Protein AF-0000000074046750 (afdb_homodimer)

InterPro domains:
  IPR001060 FCH domain [PF00611] (23-98)
  IPR001060 FCH domain [SM00055] (15-103)
  IPR027267 AH/BAR domain superfamily [G3DSA:1.20.1270.60] (1-290)
  IPR027267 AH/BAR domain superfamily [SSF103657] (14-297)
  IPR031160 F-BAR domain [PS51741] (10-280)

pLDDT: mean 92.87, std 13.75, range [26.31, 98.81]

Sequence (606 aa):
MSHHSDDQLLQAGSDSFWELNNYKRTTKRIEDGYKLCTELQTLIQERAEIEKAYAKNLKTWSKKWGELIEKGPEYGTTEAAWKGMLTEAERLSDLHLKIKASLCSDVTLQIKEWQKDNYHKSMMQIKERKEMEDQFKRAQKPWAKLLASAEKAKADYHAACKMEKSAANQERNASSDSSMSNDQLKKMQERVQKLKDDVAKSRERYEQTLNEIKEYNPVYIESMTNVFRKCQEMEETRLCFFKNVLFSIHKCLNISEDPSLPQIYKEFHHTINNADHQKDLKWWSNNHGVNMGMSWPTFVITVMSHHSDDQLLQAGSDSFWELNNYKRTTKRIEDGYKLCTELQTLIQERAEIEKAYAKNLKTWSKKWGELIEKGPEYGTTEAAWKGMLTEAERLSDLHLKIKASLCSDVTLQIKEWQKDNYHKSMMQIKERKEMEDQFKRAQKPWAKLLASAEKAKADYHAACKMEKSAANQERNASSDSSMSNDQLKKMQERVQKLKDDVAKSRERYEQTLNEIKEYNPVYIESMTNVFRKCQEMEETRLCFFKNVLFSIHKCLNISEDPSLPQIYKEFHHTINNADHQKDLKWWSNNHGVNMGMSWPTFVITV

Solvent-accessible surface area (backbone atoms only — not comparable to full-atom values): 31528 Å² total; per-residue (Å²): 139,84,78,75,72,78,56,76,70,69,72,73,74,69,90,20,27,82,40,90,73,38,52,49,62,52,37,46,49,50,54,47,51,56,51,48,53,53,50,50,42,51,53,49,51,53,52,26,48,52,32,37,51,46,18,50,51,30,40,53,51,26,54,55,50,51,52,52,49,68,76,38,88,64,55,62,37,52,36,52,22,60,49,23,58,34,49,38,31,40,54,50,16,52,54,31,41,49,32,23,47,41,44,54,60,55,51,37,47,50,50,52,53,49,46,58,73,74,47,52,71,53,104,86,47,43,48,63,31,51,53,50,47,51,50,45,50,63,37,42,46,65,56,50,52,38,48,52,50,25,53,52,28,44,51,50,22,42,50,29,45,50,53,25,52,49,39,46,51,50,41,56,54,45,73,72,37,84,86,59,51,73,69,57,53,51,53,38,52,51,48,31,51,51,30,47,52,44,25,51,53,27,43,50,50,22,52,50,32,43,50,53,40,60,70,43,42,64,59,40,52,51,44,45,44,55,50,50,50,53,53,50,52,54,47,45,52,50,46,52,49,50,50,52,50,51,52,51,50,48,62,46,66,43,54,70,75,40,72,62,51,52,48,44,49,52,50,33,50,50,36,42,67,61,34,38,58,65,60,36,51,50,51,43,27,48,70,49,24,84,64,33,67,74,85,72,87,68,92,73,76,78,118,141,82,78,73,75,76,58,74,70,67,72,72,74,68,90,20,27,82,43,90,73,38,52,49,63,54,37,46,48,51,53,48,51,56,52,48,52,53,49,51,43,51,52,48,50,54,52,25,48,51,33,39,50,45,16,48,52,32,39,53,51,26,54,55,48,51,52,52,50,69,76,38,89,64,56,61,37,53,38,51,23,59,48,22,58,32,50,39,30,40,54,50,17,52,52,31,42,48,31,23,48,42,43,54,61,54,52,39,46,50,49,52,52,50,46,57,75,72,46,52,70,52,104,85,47,44,48,64,30,51,52,51,47,51,50,46,49,63,37,42,45,65,56,50,52,36,47,50,49,24,52,52,27,44,52,50,21,46,50,28,45,50,52,25,52,52,39,47,51,49,40,56,54,45,72,72,37,84,85,57,50,72,68,58,52,51,52,39,53,51,48,30,51,51,30,49,51,44,26,52,52,27,44,53,49,21,53,48,32,44,51,54,40,60,70,42,42,64,59,39,52,50,43,44,44,55,50,50,49,53,53,50,52,54,48,45,52,52,46,52,49,50,50,51,48,52,52,51,50,49,62,45,66,43,52,70,76,41,72,63,50,50,48,43,48,50,51,33,48,50,37,41,65,61,36,40,57,66,61,37,50,50,50,44,28,50,70,49,23,84,64,33,65,75,87,70,86,68,93,74,76,76,118

Secondary structure (DSSP, 8-state):
----------------TTSTTTTHHHHHHHHHHHHHHHHHHHHHHHHHHHHHHHHHHHHHHHHHHHHHHHTSS--HHHHHHHHHHHHHHHHHHHHHHHHHHHIIIIIIHHHHHHHHHH--B-SS-BHHHHHHHHHHHHHHHHHHHHHHHHHHHHHHHHHHHHHHHHHHHHHHHHHT-TTS-HHHHHHHHHHHHHHHHHHHHHHHHHHHHHHHHHHHHHHHHHHHHHHHHHHHHHHHHHHHHHHHHHHHHHHHH-GGG-THHHHHHHHHHHHHHT--HHHHHHHHHHHHSTTS-----------/----------------TTSTTTTHHHHHHHHHHHHHHHHHHHHHHHHHHHHHHHHHHHHHHHHHHHHHHHHSS--HHHHHHHHHHHHHHHHHHHHHHHHHHHIIIIIIHHHHHHHHHH--B-SS-BHHHHHHHHHHHHHHHHHHHHHHHHHHHHHHHHHHHHHHHHHHHHHHHHHT-TTS-HHHHHHHHHHHHHHHHHHHHHHHHHHHHHHHHHHHHHHHHHHHHHHHHHHHHHHHHHHHHHHHHHHHHHHHH-GGG-THHHHHHHHHHHHHHT--HHHHHHHHHHHHSTTS-----------

Radius of gyration: 51.91 Å; Cα contacts (8 Å, |Δi|>4): 600; chains: 2; bounding box: 57×182×97 Å

Nearest PDB structures (foldseek):
  3i2w-assembly1_B  TM=9.639E-01  e=5.362E-26  Drosophila melanogaster
  3i2w-assembly1_A  TM=9.647E-01  e=8.317E-25  Drosophila melanogaster
  4bne-assembly1_B  TM=9.340E-01  e=3.496E-22  Gallus gallus
  3q0k-assembly1_B  TM=9.745E-01  e=1.951E-21  Homo sapiens
  3q0k-assembly1_A  TM=9.550E-01  e=8.239E-21  Homo sapiens

Organism: Anopheles stephensi (NCBI:txid30069)

Structure (mmCIF, N/CA/C/O backbone):
data_AF-0000000074046750-model_v1
#
loop_
_entity.id
_entity.type
_entity.pdbx_description
1 polymer 'F-BAR domain-containing protein'
#
loop_
_atom_site.group_PDB
_atom_site.id
_atom_site.type_symbol
_atom_site.label_atom_id
_atom_site.label_alt_id
_atom_site.label_comp_id
_atom_site.label_asym_id
_atom_site.label_entity_id
_atom_site.label_seq_id
_atom_site.pdbx_PDB_ins_code
_atom_site.Cartn_x
_atom_site.Cartn_y
_atom_site.Cartn_z
_atom_site.occupancy
_atom_site.B_iso_or_equiv
_atom_site.auth_seq_id
_atom_site.auth_comp_id
_atom_site.auth_asym_id
_atom_site.auth_atom_id
_atom_site.pdbx_PDB_model_num
ATOM 1 N N . MET A 1 1 ? -32.219 -56.688 -43.406 1 26.45 1 MET A N 1
ATOM 2 C CA . MET A 1 1 ? -31.766 -57.125 -42.094 1 26.45 1 MET A CA 1
ATOM 3 C C . MET A 1 1 ? -30.266 -57.406 -42.094 1 26.45 1 MET A C 1
ATOM 5 O O . MET A 1 1 ? -29.781 -58.25 -41.344 1 26.45 1 MET A O 1
ATOM 9 N N . SER A 1 2 ? -29.359 -56.812 -43.125 1 30.27 2 SER A N 1
ATOM 10 C CA . SER A 1 2 ? -28.016 -56.562 -43.656 1 30.27 2 SER A CA 1
ATOM 11 C C . SER A 1 2 ? -27.109 -56 -42.562 1 30.27 2 SER A C 1
ATOM 13 O O . SER A 1 2 ? -27.312 -54.906 -42.094 1 30.27 2 SER A O 1
ATOM 15 N N . HIS A 1 3 ? -26.672 -56.906 -41.531 1 26.62 3 HIS A N 1
ATOM 16 C CA . HIS A 1 3 ? -25.844 -56.75 -40.344 1 26.62 3 HIS A CA 1
ATOM 17 C C . HIS A 1 3 ? -24.516 -56.094 -40.688 1 26.62 3 HIS A C 1
ATOM 19 O O . HIS A 1 3 ? -23.625 -56.688 -41.25 1 26.62 3 HIS A O 1
ATOM 25 N N . HIS A 1 4 ? -24.469 -54.844 -41.188 1 29.16 4 HIS A N 1
ATOM 26 C CA . HIS A 1 4 ? -23.328 -53.938 -41.219 1 29.16 4 HIS A CA 1
ATOM 27 C C . HIS A 1 4 ? -22.578 -53.938 -39.906 1 29.16 4 HIS A C 1
ATOM 29 O O . HIS A 1 4 ? -23 -53.281 -38.938 1 29.16 4 HIS A O 1
ATOM 35 N N . SER A 1 5 ? -22.141 -55.188 -39.406 1 30.55 5 SER A N 1
ATOM 36 C CA . SER A 1 5 ? -21.422 -55.281 -38.125 1 30.55 5 SER A CA 1
ATOM 37 C C . SER A 1 5 ? -20.281 -54.281 -38.031 1 30.55 5 SER A C 1
ATOM 39 O O . SER A 1 5 ? -19.406 -54.25 -38.906 1 30.55 5 SER A O 1
ATOM 41 N N . ASP A 1 6 ? -20.594 -53.031 -37.75 1 30.56 6 ASP A N 1
ATOM 42 C CA . ASP A 1 6 ? -19.766 -51.938 -37.281 1 30.56 6 ASP A CA 1
ATOM 43 C C . ASP A 1 6 ? -18.641 -52.438 -36.375 1 30.56 6 ASP A C 1
ATOM 45 O O . ASP A 1 6 ? -18.828 -52.625 -35.188 1 30.56 6 ASP A O 1
ATOM 49 N N . ASP A 1 7 ? -17.891 -53.531 -36.719 1 30.91 7 ASP A N 1
ATOM 50 C CA . ASP A 1 7 ? -16.656 -54.062 -36.156 1 30.91 7 ASP A CA 1
ATOM 51 C C . ASP A 1 7 ? -15.633 -52.938 -35.906 1 30.91 7 ASP A C 1
ATOM 53 O O . ASP A 1 7 ? -14.445 -53.219 -35.75 1 30.91 7 ASP A O 1
ATOM 57 N N . GLN A 1 8 ? -15.836 -51.719 -36.312 1 35.28 8 GLN A N 1
ATOM 58 C CA . GLN A 1 8 ? -14.781 -50.781 -36 1 35.28 8 GLN A CA 1
ATOM 59 C C . GLN A 1 8 ? -14.562 -50.719 -34.469 1 35.28 8 GLN A C 1
ATOM 61 O O . GLN A 1 8 ? -15.227 -49.938 -33.781 1 35.28 8 GLN A O 1
ATOM 66 N N . LEU A 1 9 ? -14.703 -51.75 -33.719 1 34.22 9 LEU A N 1
ATOM 67 C CA . LEU A 1 9 ? -14.172 -51.688 -32.375 1 34.22 9 LEU A CA 1
ATOM 68 C C . LEU A 1 9 ? -12.805 -51.031 -32.344 1 34.22 9 LEU A C 1
ATOM 70 O O . LEU A 1 9 ? -11.781 -51.688 -32.562 1 34.22 9 LEU A O 1
ATOM 74 N N . LEU A 1 10 ? -12.586 -49.969 -33.062 1 36.5 10 LEU A N 1
ATOM 75 C CA . LEU A 1 10 ? -11.414 -49.156 -32.844 1 36.5 10 LEU A CA 1
ATOM 76 C C . LEU A 1 10 ? -11.094 -49.094 -31.344 1 36.5 10 LEU A C 1
ATOM 78 O O . LEU A 1 10 ? -11.922 -48.656 -30.531 1 36.5 10 LEU A O 1
ATOM 82 N N . GLN A 1 11 ? -10.461 -50.031 -30.734 1 41.78 11 GLN A N 1
ATOM 83 C CA . GLN A 1 11 ? -9.82 -50.031 -29.422 1 41.78 11 GLN A CA 1
ATOM 84 C C . GLN A 1 11 ? -9.352 -48.625 -29.078 1 41.78 11 GLN A C 1
ATOM 86 O O . GLN A 1 11 ? -8.609 -48 -29.844 1 41.78 11 GLN A O 1
ATOM 91 N N . ALA A 1 12 ? -10.086 -47.719 -28.703 1 43.34 12 ALA A N 1
ATOM 92 C CA . ALA A 1 12 ? -9.742 -46.438 -28.094 1 43.34 12 ALA A CA 1
ATOM 93 C C . ALA A 1 12 ? -8.367 -46.469 -27.453 1 43.34 12 ALA A C 1
ATOM 95 O O . ALA A 1 12 ? -8.133 -47.25 -26.531 1 43.34 12 ALA A O 1
ATOM 96 N N . GLY A 1 13 ? -7.258 -46.594 -28.141 1 48.34 13 GLY A N 1
ATOM 97 C CA . GLY A 1 13 ? -5.93 -46.5 -27.562 1 48.34 13 GLY A CA 1
ATOM 98 C C . GLY A 1 13 ? -5.906 -45.688 -26.266 1 48.34 13 GLY A C 1
ATOM 99 O O . GLY A 1 13 ? -6.582 -44.688 -26.156 1 48.34 13 GLY A O 1
ATOM 100 N N . SER A 1 14 ? -5.754 -46.312 -25.109 1 64 14 SER A N 1
ATOM 101 C CA . SER A 1 14 ? -5.609 -45.688 -23.797 1 64 14 SER A CA 1
ATOM 102 C C . SER A 1 14 ? -4.617 -44.531 -23.828 1 64 14 SER A C 1
ATOM 104 O O . SER A 1 14 ? -3.76 -44.469 -24.719 1 64 14 SER A O 1
ATOM 106 N N . ASP A 1 15 ? -4.805 -43.344 -23.609 1 88.31 15 ASP A N 1
ATOM 107 C CA . ASP A 1 15 ? -3.891 -42.219 -23.422 1 88.31 15 ASP A CA 1
ATOM 108 C C . ASP A 1 15 ? -2.807 -42.562 -22.406 1 88.31 15 ASP A C 1
ATOM 110 O O . ASP A 1 15 ? -2.322 -41.688 -21.688 1 88.31 15 ASP A O 1
ATOM 114 N N . SER A 1 16 ? -2.395 -43.969 -22.5 1 95.31 16 SER A N 1
ATOM 115 C CA . SER A 1 16 ? -1.441 -44.469 -21.516 1 95.31 16 SER A CA 1
ATOM 116 C C . SER A 1 16 ? -0.024 -44 -21.828 1 95.31 16 SER A C 1
ATOM 118 O O . SER A 1 16 ? 0.363 -43.906 -23 1 95.31 16 SER A O 1
ATOM 120 N N . PHE A 1 17 ? 0.705 -43.812 -20.812 1 97.75 17 PHE A N 1
ATOM 121 C CA . PHE A 1 17 ? 2.115 -43.469 -20.891 1 97.75 17 PHE A CA 1
ATOM 122 C C . PHE A 1 17 ? 2.873 -44.469 -21.766 1 97.75 17 PHE A C 1
ATOM 124 O O . PHE A 1 17 ? 3.807 -44.094 -22.484 1 97.75 17 PHE A O 1
ATOM 131 N N . TRP A 1 18 ? 2.488 -45.656 -21.734 1 97.31 18 TRP A N 1
ATOM 132 C CA . TRP A 1 18 ? 3.23 -46.75 -22.344 1 97.31 18 TRP A CA 1
ATOM 133 C C . TRP A 1 18 ? 3.004 -46.781 -23.859 1 97.31 18 TRP A C 1
ATOM 135 O O . TRP A 1 18 ? 3.75 -47.438 -24.578 1 97.31 18 TRP A O 1
ATOM 145 N N . GLU A 1 19 ? 1.949 -46.094 -24.297 1 96.31 19 GLU A N 1
ATOM 146 C CA . GLU A 1 19 ? 1.675 -46.062 -25.734 1 96.31 19 GLU A CA 1
ATOM 147 C C . GLU A 1 19 ? 2.68 -45.156 -26.453 1 96.31 19 GLU A C 1
ATOM 149 O O . GLU A 1 19 ? 3.299 -44.281 -25.844 1 96.31 19 GLU A O 1
ATOM 154 N N . LEU A 1 20 ? 2.783 -45.375 -27.734 1 96.19 20 LEU A N 1
ATOM 155 C CA . LEU A 1 20 ? 3.801 -44.688 -28.547 1 96.19 20 LEU A CA 1
ATOM 156 C C . LEU A 1 20 ? 3.67 -43.188 -28.422 1 96.19 20 LEU A C 1
ATOM 158 O O . LEU A 1 20 ? 2.574 -42.625 -28.578 1 96.19 20 LEU A O 1
ATOM 162 N N . ASN A 1 21 ? 4.676 -42.5 -28.031 1 96.94 21 ASN A N 1
ATOM 163 C CA . ASN A 1 21 ? 4.875 -41.062 -28.047 1 96.94 21 ASN A CA 1
ATOM 164 C C . ASN A 1 21 ? 4.18 -40.375 -26.875 1 96.94 21 ASN A C 1
ATOM 166 O O . ASN A 1 21 ? 4.32 -39.156 -26.688 1 96.94 21 ASN A O 1
ATOM 170 N N . ASN A 1 22 ? 3.502 -41.125 -26.047 1 97.62 22 ASN A N 1
ATOM 171 C CA . ASN A 1 22 ? 2.758 -40.469 -24.969 1 97.62 22 ASN A CA 1
ATOM 172 C C . ASN A 1 22 ? 3.689 -39.969 -23.875 1 97.62 22 ASN A C 1
ATOM 174 O O . ASN A 1 22 ? 3.271 -39.188 -23.016 1 97.62 22 ASN A O 1
ATOM 178 N N . TYR A 1 23 ? 5.031 -40.375 -23.969 1 97.88 23 TYR A N 1
ATOM 179 C CA . TYR A 1 23 ? 6.031 -39.844 -23.047 1 97.88 23 TYR A CA 1
ATOM 180 C C . TYR A 1 23 ? 6.219 -38.344 -23.25 1 97.88 23 TYR A C 1
ATOM 182 O O . TYR A 1 23 ? 6.828 -37.656 -22.422 1 97.88 23 TYR A O 1
ATOM 190 N N . LYS A 1 24 ? 5.664 -37.781 -24.297 1 97.81 24 LYS A N 1
ATOM 191 C CA . LYS A 1 24 ? 5.871 -36.375 -24.656 1 97.81 24 LYS A CA 1
ATOM 192 C C . LYS A 1 24 ? 5.223 -35.469 -23.641 1 97.81 24 LYS A C 1
ATOM 194 O O . LYS A 1 24 ? 5.652 -34.312 -23.469 1 97.81 24 LYS A O 1
ATOM 199 N N . ARG A 1 25 ? 4.184 -35.938 -22.938 1 97.5 25 ARG A N 1
ATOM 200 C CA . ARG A 1 25 ? 3.594 -35.156 -21.859 1 97.5 25 ARG A CA 1
ATOM 201 C C . ARG A 1 25 ? 4.621 -34.875 -20.766 1 97.5 25 ARG A C 1
ATOM 203 O O . ARG A 1 25 ? 4.691 -33.75 -20.25 1 97.5 25 ARG A O 1
ATOM 210 N N . THR A 1 26 ? 5.402 -35.875 -20.5 1 98.19 26 THR A N 1
ATOM 211 C CA . THR A 1 26 ? 6.406 -35.781 -19.453 1 98.19 26 THR A CA 1
ATOM 212 C C . THR A 1 26 ? 7.57 -34.906 -19.906 1 98.19 26 THR A C 1
ATOM 214 O O . THR A 1 26 ? 8.094 -34.094 -19.125 1 98.19 26 THR A O 1
ATOM 217 N N . THR A 1 27 ? 7.98 -35.031 -21.109 1 97.81 27 THR A N 1
ATOM 218 C CA . THR A 1 27 ? 9.078 -34.188 -21.578 1 97.81 27 THR A CA 1
ATOM 219 C C . THR A 1 27 ? 8.633 -32.719 -21.734 1 97.81 27 THR A C 1
ATOM 221 O O . THR A 1 27 ? 9.422 -31.812 -21.531 1 97.81 27 THR A O 1
ATOM 224 N N . LYS A 1 28 ? 7.371 -32.562 -22.125 1 97.31 28 LYS A N 1
ATOM 225 C CA . LYS A 1 28 ? 6.828 -31.203 -22.188 1 97.31 28 LYS A CA 1
ATOM 226 C C . LYS A 1 28 ? 6.844 -30.531 -20.828 1 97.31 28 LYS A C 1
ATOM 228 O O . LYS A 1 28 ? 7.027 -29.328 -20.719 1 97.31 28 LYS A O 1
ATOM 233 N N . ARG A 1 29 ? 6.645 -31.297 -19.797 1 97.88 29 ARG A N 1
ATOM 234 C CA . ARG A 1 29 ? 6.68 -30.797 -18.422 1 97.88 29 ARG A CA 1
ATOM 235 C C . ARG A 1 29 ? 8.016 -30.109 -18.125 1 97.88 29 ARG A C 1
ATOM 237 O O . ARG A 1 29 ? 8.062 -29.125 -17.391 1 97.88 29 ARG A O 1
ATOM 244 N N . ILE A 1 30 ? 9.078 -30.625 -18.734 1 97.5 30 ILE A N 1
ATOM 245 C CA . ILE A 1 30 ? 10.406 -30.047 -18.547 1 97.5 30 ILE A CA 1
ATOM 246 C C . ILE A 1 30 ? 10.445 -28.641 -19.156 1 97.5 30 ILE A C 1
ATOM 248 O O . ILE A 1 30 ? 10.914 -27.688 -18.531 1 97.5 30 ILE A O 1
ATOM 252 N N . GLU A 1 31 ? 9.938 -28.578 -20.328 1 95.56 31 GLU A N 1
ATOM 253 C CA . GLU A 1 31 ? 9.844 -27.281 -21 1 95.56 31 GLU A CA 1
ATOM 254 C C . GLU A 1 31 ? 8.961 -26.312 -20.219 1 95.56 31 GLU A C 1
ATOM 256 O O . GLU A 1 31 ? 9.281 -25.125 -20.094 1 95.56 31 GLU A O 1
ATOM 261 N N . ASP A 1 32 ? 7.859 -26.797 -19.75 1 97.25 32 ASP A N 1
ATOM 262 C CA . ASP A 1 32 ? 6.957 -25.984 -18.953 1 97.25 32 ASP A CA 1
ATOM 263 C C . ASP A 1 32 ? 7.648 -25.469 -17.688 1 97.25 32 ASP A C 1
ATOM 265 O O . ASP A 1 32 ? 7.371 -24.359 -17.219 1 97.25 32 ASP A O 1
ATOM 269 N N . GLY A 1 33 ? 8.523 -26.344 -17.094 1 97.38 33 GLY A N 1
ATOM 270 C CA . GLY A 1 33 ? 9.289 -25.891 -15.93 1 97.38 33 GLY A CA 1
ATOM 271 C C . GLY A 1 33 ? 10.078 -24.625 -16.188 1 97.38 33 GLY A C 1
ATOM 272 O O . GLY A 1 33 ? 10.125 -23.734 -15.344 1 97.38 33 GLY A O 1
ATOM 273 N N . TYR A 1 34 ? 10.672 -24.578 -17.328 1 96.25 34 TYR A N 1
ATOM 274 C CA . TYR A 1 34 ? 11.406 -23.391 -17.734 1 96.25 34 TYR A CA 1
ATOM 275 C C . TYR A 1 34 ? 10.484 -22.172 -17.812 1 96.25 34 TYR A C 1
ATOM 277 O O . TYR A 1 34 ? 10.812 -21.109 -17.297 1 96.25 34 TYR A O 1
ATOM 285 N N . LYS A 1 35 ? 9.367 -22.328 -18.453 1 95.88 35 LYS A N 1
ATOM 286 C CA . LYS A 1 35 ? 8.398 -21.25 -18.625 1 95.88 35 LYS A CA 1
ATOM 287 C C . LYS A 1 35 ? 7.863 -20.781 -17.266 1 95.88 35 LYS A C 1
ATOM 289 O O . LYS A 1 35 ? 7.652 -19.578 -17.062 1 95.88 35 LYS A O 1
ATOM 294 N N . LEU A 1 36 ? 7.637 -21.703 -16.406 1 97.94 36 LEU A N 1
ATOM 295 C CA . LEU A 1 36 ? 7.102 -21.406 -15.086 1 97.94 36 LEU A CA 1
ATOM 296 C C . LEU A 1 36 ? 8.078 -20.547 -14.289 1 97.94 36 LEU A C 1
ATOM 298 O O . LEU A 1 36 ? 7.656 -19.688 -13.516 1 97.94 36 LEU A O 1
ATOM 302 N N . CYS A 1 37 ? 9.375 -20.812 -14.477 1 97.38 37 CYS A N 1
ATOM 303 C CA . CYS A 1 37 ? 10.359 -19.938 -13.852 1 97.38 37 CYS A CA 1
ATOM 304 C C . CYS A 1 37 ? 10.18 -18.484 -14.305 1 97.38 37 CYS A C 1
ATOM 306 O O . CYS A 1 37 ? 10.188 -17.578 -13.484 1 97.38 37 CYS A O 1
ATOM 308 N N . THR A 1 38 ? 9.977 -18.328 -15.578 1 96.69 38 THR A N 1
ATOM 309 C CA . THR A 1 38 ? 9.805 -17 -16.141 1 96.69 38 THR A CA 1
ATOM 310 C C . THR A 1 38 ? 8.523 -16.344 -15.633 1 96.69 38 THR A C 1
ATOM 312 O O . THR A 1 38 ? 8.516 -15.164 -15.289 1 96.69 38 THR A O 1
ATOM 315 N N . GLU A 1 39 ? 7.5 -17.109 -15.586 1 97.56 39 GLU A N 1
ATOM 316 C CA . GLU A 1 39 ? 6.223 -16.609 -15.094 1 97.56 39 GLU A CA 1
ATOM 317 C C . GLU A 1 39 ? 6.316 -16.203 -13.625 1 97.56 39 GLU A C 1
ATOM 319 O O . GLU A 1 39 ? 5.762 -15.18 -13.227 1 97.56 39 GLU A O 1
ATOM 324 N N . LEU A 1 40 ? 7.004 -17.016 -12.844 1 97.56 40 LEU A N 1
ATOM 325 C CA . LEU A 1 40 ? 7.191 -16.703 -11.43 1 97.56 40 LEU A CA 1
ATOM 326 C C . LEU A 1 40 ? 7.961 -15.398 -11.266 1 97.56 40 LEU A C 1
ATOM 328 O O . LEU A 1 40 ? 7.602 -14.562 -10.43 1 97.56 40 LEU A O 1
ATOM 332 N N . GLN A 1 41 ? 8.945 -15.227 -12.047 1 97.25 41 GLN A N 1
ATOM 333 C CA . GLN A 1 41 ? 9.711 -13.984 -12.023 1 97.25 41 GLN A CA 1
ATOM 334 C C . GLN A 1 41 ? 8.828 -12.789 -12.359 1 97.25 41 GLN A C 1
ATOM 336 O O . GLN A 1 41 ? 8.898 -11.758 -11.688 1 97.25 41 GLN A O 1
ATOM 341 N N . THR A 1 42 ? 8.031 -12.93 -13.422 1 97.69 42 THR A N 1
ATOM 342 C CA . THR A 1 42 ? 7.156 -11.852 -13.852 1 97.69 42 THR A CA 1
ATOM 343 C C . THR A 1 42 ? 6.137 -11.516 -12.766 1 97.69 42 THR A C 1
ATOM 345 O O . THR A 1 42 ? 5.863 -10.344 -12.508 1 97.69 42 THR A O 1
ATOM 348 N N . LEU A 1 43 ? 5.594 -12.539 -12.164 1 98.06 43 LEU A N 1
ATOM 349 C CA . LEU A 1 43 ? 4.645 -12.383 -11.07 1 98.06 43 LEU A CA 1
ATOM 350 C C . LEU A 1 43 ? 5.258 -11.578 -9.93 1 98.06 43 LEU A C 1
ATOM 352 O O . LEU A 1 43 ? 4.645 -10.633 -9.43 1 98.06 43 LEU A O 1
ATOM 356 N N . ILE A 1 44 ? 6.43 -11.922 -9.562 1 97.88 44 ILE A N 1
ATOM 357 C CA . ILE A 1 44 ? 7.133 -11.266 -8.469 1 97.88 44 ILE A CA 1
ATOM 358 C C . ILE A 1 44 ? 7.43 -9.812 -8.844 1 97.88 44 ILE A C 1
ATOM 360 O O . ILE A 1 44 ? 7.277 -8.906 -8.023 1 97.88 44 ILE A O 1
ATOM 364 N N . GLN A 1 45 ? 7.824 -9.641 -10.078 1 97.5 45 GLN A N 1
ATOM 365 C CA . GLN A 1 45 ? 8.133 -8.297 -10.547 1 97.5 45 GLN A CA 1
ATOM 366 C C . GLN A 1 45 ? 6.898 -7.395 -10.492 1 97.5 45 GLN A C 1
ATOM 368 O O . GLN A 1 45 ? 6.988 -6.234 -10.086 1 97.5 45 GLN A O 1
ATOM 373 N N . GLU A 1 46 ? 5.805 -7.898 -10.891 1 98.44 46 GLU A N 1
ATOM 374 C CA . GLU A 1 46 ? 4.566 -7.129 -10.844 1 98.44 46 GLU A CA 1
ATOM 375 C C . GLU A 1 46 ? 4.176 -6.797 -9.406 1 98.44 46 GLU A C 1
ATOM 377 O O . GLU A 1 46 ? 3.732 -5.684 -9.117 1 98.44 46 GLU A O 1
ATOM 382 N N . ARG A 1 47 ? 4.371 -7.789 -8.492 1 98.56 47 ARG A N 1
ATOM 383 C CA . ARG A 1 47 ? 4.09 -7.527 -7.086 1 98.56 47 ARG A CA 1
ATOM 384 C C . ARG A 1 47 ? 5.016 -6.445 -6.535 1 98.56 47 ARG A C 1
ATOM 386 O O . ARG A 1 47 ? 4.578 -5.562 -5.797 1 98.56 47 ARG A O 1
ATOM 393 N N . ALA A 1 48 ? 6.258 -6.531 -6.914 1 98.38 48 ALA A N 1
ATOM 394 C CA . ALA A 1 48 ? 7.234 -5.531 -6.492 1 98.38 48 ALA A CA 1
ATOM 395 C C . ALA A 1 48 ? 6.836 -4.141 -6.977 1 98.38 48 ALA A C 1
ATOM 397 O O . ALA A 1 48 ? 6.992 -3.154 -6.254 1 98.38 48 ALA A O 1
ATOM 398 N N . GLU A 1 49 ? 6.309 -4.055 -8.156 1 98.56 49 GLU A N 1
ATOM 399 C CA . GLU A 1 49 ? 5.891 -2.773 -8.719 1 98.56 49 GLU A CA 1
ATOM 400 C C . GLU A 1 49 ? 4.699 -2.201 -7.953 1 98.56 49 GLU A C 1
ATOM 402 O O . GLU A 1 49 ? 4.578 -0.984 -7.801 1 98.56 49 GLU A O 1
ATOM 407 N N . ILE A 1 50 ? 3.812 -3.041 -7.512 1 98.81 50 ILE A N 1
ATOM 408 C CA . ILE A 1 50 ? 2.678 -2.602 -6.707 1 98.81 50 ILE A CA 1
ATOM 409 C C . ILE A 1 50 ? 3.18 -1.979 -5.406 1 98.81 50 ILE A C 1
ATOM 411 O O . ILE A 1 50 ? 2.715 -0.912 -5 1 98.81 50 ILE A O 1
ATOM 415 N N . GLU A 1 51 ? 4.168 -2.637 -4.77 1 98.69 51 GLU A N 1
ATOM 416 C CA . GLU A 1 51 ? 4.754 -2.111 -3.537 1 98.69 51 GLU A CA 1
ATOM 417 C C . GLU A 1 51 ? 5.438 -0.77 -3.783 1 98.69 51 GLU A C 1
ATOM 419 O O . GLU A 1 51 ? 5.32 0.151 -2.971 1 98.69 51 GLU A O 1
ATOM 424 N N . LYS A 1 52 ? 6.105 -0.677 -4.855 1 98.62 52 LYS A N 1
ATOM 425 C CA . LYS A 1 52 ? 6.766 0.568 -5.23 1 98.62 52 LYS A CA 1
ATOM 426 C C . LYS A 1 52 ? 5.75 1.687 -5.449 1 98.62 52 LYS A C 1
ATOM 428 O O . LYS A 1 52 ? 5.965 2.82 -5.012 1 98.62 52 LYS A O 1
ATOM 433 N N . ALA A 1 53 ? 4.684 1.389 -6.145 1 98.75 53 ALA A N 1
ATOM 434 C CA . ALA A 1 53 ? 3.652 2.387 -6.422 1 98.75 53 ALA A CA 1
ATO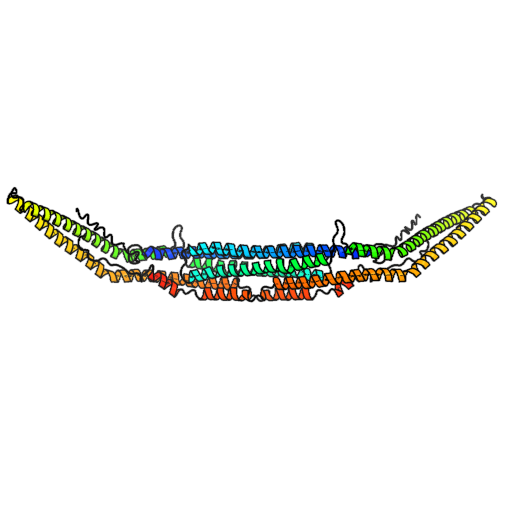M 435 C C . ALA A 1 53 ? 3.012 2.885 -5.129 1 98.75 53 ALA A C 1
ATOM 437 O O . ALA A 1 53 ? 2.77 4.082 -4.969 1 98.75 53 ALA A O 1
ATOM 438 N N . TYR A 1 54 ? 2.713 1.977 -4.223 1 98.81 54 TYR A N 1
ATOM 439 C CA . TYR A 1 54 ? 2.174 2.342 -2.918 1 98.81 54 TYR A CA 1
ATOM 440 C C . TYR A 1 54 ? 3.129 3.268 -2.174 1 98.81 54 TYR A C 1
ATOM 442 O O . TYR A 1 54 ? 2.719 4.316 -1.673 1 98.81 54 TYR A O 1
ATOM 450 N N . ALA A 1 55 ? 4.414 2.902 -2.16 1 98.81 55 ALA A N 1
ATOM 451 C CA . ALA A 1 55 ? 5.445 3.699 -1.505 1 98.81 55 ALA A CA 1
ATOM 452 C C . ALA A 1 55 ? 5.535 5.094 -2.117 1 98.81 55 ALA A C 1
ATOM 454 O O . ALA A 1 55 ? 5.59 6.094 -1.396 1 98.81 55 ALA A O 1
ATOM 455 N N . LYS A 1 56 ? 5.52 5.109 -3.369 1 98.75 56 LYS A N 1
ATOM 456 C CA . LYS A 1 56 ? 5.621 6.379 -4.082 1 98.75 56 LYS A CA 1
ATOM 457 C C . LYS A 1 56 ? 4.434 7.281 -3.77 1 98.75 56 LYS A C 1
ATOM 459 O O . LYS A 1 56 ? 4.598 8.484 -3.564 1 98.75 56 LYS A O 1
ATOM 464 N N . ASN A 1 57 ? 3.234 6.727 -3.775 1 98.81 57 ASN A N 1
ATOM 465 C CA . ASN A 1 57 ? 2.039 7.5 -3.455 1 98.81 57 ASN A CA 1
ATOM 466 C C . ASN A 1 57 ? 2.109 8.078 -2.045 1 98.81 57 ASN A C 1
ATOM 468 O O . ASN A 1 57 ? 1.747 9.234 -1.827 1 98.81 57 ASN A O 1
ATOM 472 N N . LEU A 1 58 ? 2.598 7.273 -1.08 1 98.81 58 LEU A N 1
ATOM 473 C CA . LEU A 1 58 ? 2.75 7.73 0.297 1 98.81 58 LEU A CA 1
ATOM 474 C C . LEU A 1 58 ? 3.734 8.891 0.379 1 98.81 58 LEU A C 1
ATOM 476 O O . LEU A 1 58 ? 3.465 9.891 1.046 1 98.81 58 LEU A O 1
ATOM 480 N N . LYS A 1 59 ? 4.82 8.758 -0.298 1 98.69 59 LYS A N 1
ATOM 481 C CA . LYS A 1 59 ? 5.855 9.789 -0.285 1 98.69 59 LYS A CA 1
ATOM 482 C C . LYS A 1 59 ? 5.355 11.078 -0.921 1 98.69 59 LYS A C 1
ATOM 484 O O . LYS A 1 59 ? 5.59 12.172 -0.393 1 98.69 59 LYS A O 1
ATOM 489 N N . THR A 1 60 ? 4.699 10.977 -2.055 1 98.75 60 THR A N 1
ATOM 490 C CA . THR A 1 60 ? 4.148 12.133 -2.75 1 98.75 60 THR A CA 1
ATOM 491 C C . THR A 1 60 ? 3.123 12.852 -1.874 1 98.75 60 THR A C 1
ATOM 493 O O . THR A 1 60 ? 3.135 14.078 -1.774 1 98.75 60 THR A O 1
ATOM 496 N N . TRP A 1 61 ? 2.264 12.07 -1.291 1 98.81 61 TRP A N 1
ATOM 497 C CA . TRP A 1 61 ? 1.248 12.586 -0.378 1 98.81 61 TRP A CA 1
ATOM 498 C C . TRP A 1 61 ? 1.893 13.312 0.796 1 98.81 61 TRP A C 1
ATOM 500 O O . TRP A 1 61 ? 1.486 14.43 1.143 1 98.81 61 TRP A O 1
ATOM 510 N N . SER A 1 62 ? 2.924 12.711 1.394 1 98.75 62 SER A N 1
ATOM 511 C CA . SER A 1 62 ? 3.623 13.297 2.533 1 98.75 62 SER A CA 1
ATOM 512 C C . SER A 1 62 ? 4.285 14.617 2.156 1 98.75 62 SER A C 1
ATOM 514 O O . SER A 1 62 ? 4.188 15.602 2.895 1 98.75 62 SER A O 1
ATOM 516 N N . LYS A 1 63 ? 4.922 14.656 1.039 1 98.44 63 LYS A N 1
ATOM 517 C CA . LYS A 1 63 ? 5.598 15.867 0.582 1 98.44 63 LYS A CA 1
ATOM 518 C C . LYS A 1 63 ? 4.602 17 0.336 1 98.44 63 LYS A C 1
ATOM 520 O O . LYS A 1 63 ? 4.809 18.125 0.792 1 98.44 63 LYS A O 1
ATOM 525 N N . LYS A 1 64 ? 3.529 16.719 -0.357 1 98.56 64 LYS A N 1
ATOM 526 C CA . LYS A 1 64 ? 2.494 17.688 -0.67 1 98.56 64 LYS A CA 1
ATOM 527 C C . LYS A 1 64 ? 1.925 18.312 0.601 1 98.56 64 LYS A C 1
ATOM 529 O O . LYS A 1 64 ? 1.905 19.547 0.743 1 98.56 64 LYS A O 1
ATOM 534 N N . TRP A 1 65 ? 1.579 17.531 1.513 1 98.5 65 TRP A N 1
ATOM 535 C CA . TRP A 1 65 ? 0.9 18.031 2.705 1 98.5 65 TRP A CA 1
ATOM 536 C C . TRP A 1 65 ? 1.899 18.625 3.697 1 98.5 65 TRP A C 1
ATOM 538 O O . TRP A 1 65 ? 1.554 19.5 4.488 1 98.5 65 TRP A O 1
ATOM 548 N N . GLY A 1 66 ? 3.166 18.062 3.605 1 98.12 66 GLY A N 1
ATOM 549 C CA . GLY A 1 66 ? 4.203 18.719 4.387 1 98.12 66 GLY A CA 1
ATOM 550 C C . GLY A 1 66 ? 4.348 20.188 4.07 1 98.12 66 GLY A C 1
ATOM 551 O O . GLY A 1 66 ? 4.434 21.031 4.98 1 98.12 66 GLY A O 1
ATOM 552 N N . GLU A 1 67 ? 4.293 20.531 2.812 1 97.81 67 GLU A N 1
ATOM 553 C CA . GLU A 1 67 ? 4.395 21.922 2.365 1 97.81 67 GLU A CA 1
ATOM 554 C C . GLU A 1 67 ? 3.145 22.719 2.736 1 97.81 67 GLU A C 1
ATOM 556 O O . GLU A 1 67 ? 3.238 23.859 3.193 1 97.81 67 GLU A O 1
ATOM 561 N N . LEU A 1 68 ? 1.985 22.125 2.578 1 97.56 68 LEU A N 1
ATOM 562 C CA . LEU A 1 68 ? 0.719 22.797 2.842 1 97.56 68 LEU A CA 1
ATOM 563 C C . LEU A 1 68 ? 0.575 23.125 4.324 1 97.56 68 LEU A C 1
ATOM 565 O O . LEU A 1 68 ? 0.125 24.203 4.688 1 97.56 68 LEU A O 1
ATOM 569 N N . ILE A 1 69 ? 0.993 22.203 5.195 1 97.5 69 ILE A N 1
ATOM 570 C CA . ILE A 1 69 ? 0.887 22.391 6.637 1 97.5 69 ILE A CA 1
ATOM 571 C C . ILE A 1 69 ? 1.896 23.453 7.086 1 97.5 69 ILE A C 1
ATOM 573 O O . ILE A 1 69 ? 1.573 24.312 7.902 1 97.5 69 ILE A O 1
ATOM 577 N N . GLU A 1 70 ? 3.102 23.422 6.48 1 95.94 70 GLU A N 1
ATOM 578 C CA . GLU A 1 70 ? 4.156 24.359 6.832 1 95.94 70 GLU A CA 1
ATOM 579 C C . GLU A 1 70 ? 3.77 25.781 6.457 1 95.94 70 GLU A C 1
ATOM 581 O O . GLU A 1 70 ? 4.074 26.734 7.191 1 95.94 70 GLU A O 1
ATOM 586 N N . LYS A 1 71 ? 3.098 25.984 5.387 1 96.94 71 LYS A N 1
ATOM 587 C CA . LYS A 1 71 ? 2.705 27.297 4.902 1 96.94 71 LYS A CA 1
ATOM 588 C C . LYS A 1 71 ? 1.352 27.719 5.473 1 96.94 71 LYS A C 1
ATOM 590 O O . LYS A 1 71 ? 0.899 28.844 5.258 1 96.94 71 LYS A O 1
ATOM 595 N N . GLY A 1 72 ? 0.713 26.766 6.184 1 96.56 72 GLY A N 1
ATOM 596 C CA . GLY A 1 72 ? -0.62 27.016 6.707 1 96.56 72 GLY A CA 1
ATOM 597 C C . GLY A 1 72 ? -0.609 27.656 8.078 1 96.56 72 GLY A C 1
ATOM 598 O O . GLY A 1 72 ? 0.455 27.984 8.609 1 96.56 72 GLY A O 1
ATOM 599 N N . PRO A 1 73 ? -1.729 27.859 8.586 1 97.62 73 PRO A N 1
ATOM 600 C CA . PRO A 1 73 ? -1.876 28.625 9.812 1 97.62 73 PRO A CA 1
ATOM 601 C C . PRO A 1 73 ? -1.683 27.781 11.07 1 97.62 73 PRO A C 1
ATOM 603 O O . PRO A 1 73 ? -1.651 28.328 12.18 1 97.62 73 PRO A O 1
ATOM 606 N N . GLU A 1 74 ? -1.623 26.391 10.891 1 96.94 74 GLU A N 1
ATOM 607 C CA . GLU A 1 74 ? -1.394 25.578 12.078 1 96.94 74 GLU A CA 1
ATOM 608 C C . GLU A 1 74 ? -0.028 25.859 12.688 1 96.94 74 GLU A C 1
ATOM 610 O O . GLU A 1 74 ? 0.912 26.234 11.984 1 96.94 74 GLU A O 1
ATOM 615 N N . TYR A 1 75 ? 0.107 25.672 14.055 1 97.12 75 TYR A N 1
ATOM 616 C CA . TYR A 1 75 ? 1.33 26.062 14.742 1 97.12 75 TYR A CA 1
ATOM 617 C C . TYR A 1 75 ? 1.571 25.219 15.977 1 97.12 75 TYR A C 1
ATOM 619 O O . TYR A 1 75 ? 0.69 24.469 16.406 1 97.12 75 TYR A O 1
ATOM 627 N N . GLY A 1 76 ? 2.791 25.312 16.469 1 97.88 76 GLY A N 1
ATOM 628 C CA . GLY A 1 76 ? 3.127 24.734 17.766 1 97.88 76 GLY A CA 1
ATOM 629 C C . GLY A 1 76 ? 3.203 23.219 17.75 1 97.88 76 GLY A C 1
ATOM 630 O O . GLY A 1 76 ? 3.625 22.625 16.75 1 97.88 76 GLY A O 1
ATOM 631 N N . THR A 1 77 ? 2.863 22.594 18.828 1 98.62 77 THR A N 1
ATOM 632 C CA . THR A 1 77 ? 2.967 21.156 19.016 1 98.62 77 THR A CA 1
ATOM 633 C C . THR A 1 77 ? 1.883 20.438 18.219 1 98.62 77 THR A C 1
ATOM 635 O O . THR A 1 77 ? 2.082 19.297 17.766 1 98.62 77 THR A O 1
ATOM 638 N N . THR A 1 78 ? 0.764 21.078 18 1 98.56 78 THR A N 1
ATOM 639 C CA . THR A 1 78 ? -0.294 20.484 17.188 1 98.56 78 THR A CA 1
ATOM 640 C C . THR A 1 78 ? 0.14 20.359 15.734 1 98.56 78 THR A C 1
ATOM 642 O O . THR A 1 78 ? -0.164 19.359 15.078 1 98.56 78 THR A O 1
ATOM 645 N N . GLU A 1 79 ? 0.834 21.391 15.234 1 98.38 79 GLU A N 1
ATOM 646 C CA . GLU A 1 79 ? 1.388 21.297 13.883 1 98.38 79 GLU A CA 1
ATOM 647 C C . GLU A 1 79 ? 2.342 20.109 13.766 1 98.38 79 GLU A C 1
ATOM 649 O O . GLU A 1 79 ? 2.297 19.359 12.781 1 98.38 79 GLU A O 1
ATOM 654 N N . ALA A 1 80 ? 3.189 19.938 14.742 1 98 80 ALA A N 1
ATOM 655 C CA . ALA A 1 80 ? 4.125 18.812 14.758 1 98 80 ALA A CA 1
ATOM 656 C C . ALA A 1 80 ? 3.385 17.469 14.773 1 98 80 ALA A C 1
ATOM 658 O O . ALA A 1 80 ? 3.779 16.531 14.094 1 98 80 ALA A O 1
ATOM 659 N N . ALA A 1 81 ? 2.359 17.406 15.578 1 98.44 81 ALA A N 1
ATOM 660 C CA . ALA A 1 81 ? 1.55 16.203 15.656 1 98.44 81 ALA A CA 1
ATOM 661 C C . ALA A 1 81 ? 0.921 15.875 14.297 1 98.44 81 ALA A C 1
ATOM 663 O O . ALA A 1 81 ? 0.898 14.719 13.883 1 98.44 81 ALA A O 1
ATOM 664 N N . TRP A 1 82 ? 0.413 16.953 13.68 1 97.75 82 TRP A N 1
ATOM 665 C CA . TRP A 1 82 ? -0.152 16.812 12.344 1 97.75 82 TRP A CA 1
ATOM 666 C C . TRP A 1 82 ? 0.884 16.25 11.375 1 97.75 82 TRP A C 1
ATOM 668 O O . TRP A 1 82 ? 0.605 15.297 10.633 1 97.75 82 TRP A O 1
ATOM 678 N N . LYS A 1 83 ? 2.08 16.703 11.422 1 97.81 83 LYS A N 1
ATOM 679 C CA . LYS A 1 83 ? 3.16 16.266 10.539 1 97.81 83 LYS A CA 1
ATOM 680 C C . LYS A 1 83 ? 3.607 14.852 10.875 1 97.81 83 LYS A C 1
ATOM 682 O O . LYS A 1 83 ? 4.246 14.188 10.055 1 97.81 83 LYS A O 1
ATOM 687 N N . GLY A 1 84 ? 3.283 14.391 12.125 1 98.19 84 GLY A N 1
ATOM 688 C CA . GLY A 1 84 ? 3.566 13.016 12.492 1 98.19 84 GLY A CA 1
ATOM 689 C C . GLY A 1 84 ? 2.959 12 11.539 1 98.19 84 GLY A C 1
ATOM 690 O O . GLY A 1 84 ? 3.566 10.969 11.25 1 98.19 84 GLY A O 1
ATOM 691 N N . MET A 1 85 ? 1.805 12.242 11.047 1 97.44 85 MET A N 1
ATOM 692 C CA . MET A 1 85 ? 1.129 11.367 10.086 1 97.44 85 MET A CA 1
ATOM 693 C C . MET A 1 85 ? 1.926 11.258 8.797 1 97.44 85 MET A C 1
ATOM 695 O O . MET A 1 85 ? 1.96 10.195 8.172 1 97.44 85 MET A O 1
ATOM 699 N N . LEU A 1 86 ? 2.545 12.406 8.406 1 98.62 86 LEU A N 1
ATOM 700 C CA . LEU A 1 86 ? 3.359 12.422 7.195 1 98.62 86 LEU A CA 1
ATOM 701 C C . LEU A 1 86 ? 4.625 11.594 7.383 1 98.62 86 LEU A C 1
ATOM 703 O O . LEU A 1 86 ? 5.031 10.859 6.48 1 98.62 86 LEU A O 1
ATOM 707 N N . THR A 1 87 ? 5.191 11.727 8.594 1 98.5 87 THR A N 1
ATOM 708 C CA . THR A 1 87 ? 6.371 10.922 8.906 1 98.5 87 THR A CA 1
ATOM 709 C C . THR A 1 87 ? 6.043 9.438 8.875 1 98.5 87 THR A C 1
ATOM 711 O O . THR A 1 87 ? 6.828 8.625 8.375 1 98.5 87 THR A O 1
ATOM 714 N N . GLU A 1 88 ? 4.914 9.102 9.469 1 98.56 88 GLU A N 1
ATOM 715 C CA . GLU A 1 88 ? 4.422 7.727 9.406 1 98.56 88 GLU A CA 1
ATOM 716 C C . GLU A 1 88 ? 4.371 7.227 7.965 1 98.56 88 GLU A C 1
ATOM 718 O O . GLU A 1 88 ? 4.852 6.133 7.664 1 98.56 88 GLU A O 1
ATOM 723 N N . ALA A 1 89 ? 3.834 8.016 7.047 1 98.69 89 ALA A N 1
ATOM 724 C CA . ALA A 1 89 ? 3.709 7.641 5.645 1 98.69 89 ALA A CA 1
ATOM 725 C C . ALA A 1 89 ? 5.082 7.488 4.992 1 98.69 89 ALA A C 1
ATOM 727 O O . ALA A 1 89 ? 5.301 6.578 4.191 1 98.69 89 ALA A O 1
ATOM 728 N N . GLU A 1 90 ? 5.992 8.359 5.352 1 98.69 90 GLU A N 1
ATOM 729 C CA . GLU A 1 90 ? 7.336 8.305 4.785 1 98.69 90 GLU A CA 1
ATOM 730 C C . GLU A 1 90 ? 8.062 7.035 5.219 1 98.69 90 GLU A C 1
ATOM 732 O O . GLU A 1 90 ? 8.719 6.379 4.406 1 98.69 90 GLU A O 1
ATOM 737 N N . ARG A 1 91 ? 7.957 6.766 6.457 1 98.56 91 ARG A N 1
ATOM 738 C CA . ARG A 1 91 ? 8.609 5.57 6.98 1 98.56 91 ARG A CA 1
ATOM 739 C C . ARG A 1 91 ? 7.977 4.305 6.406 1 98.56 91 ARG A C 1
ATOM 741 O O . ARG A 1 91 ? 8.672 3.336 6.105 1 98.56 91 ARG A O 1
ATOM 748 N N . LEU A 1 92 ? 6.668 4.301 6.312 1 98.5 92 LEU A N 1
ATOM 749 C CA . LEU A 1 92 ? 5.973 3.182 5.688 1 98.5 92 LEU A CA 1
ATOM 750 C C . LEU A 1 92 ? 6.398 3.021 4.234 1 98.5 92 LEU A C 1
ATOM 752 O O . LEU A 1 92 ? 6.574 1.898 3.754 1 98.5 92 LEU A O 1
ATOM 756 N N . SER A 1 93 ? 6.539 4.164 3.547 1 98.69 93 SER A N 1
ATOM 757 C CA . SER A 1 93 ? 7.043 4.152 2.178 1 98.69 93 SER A CA 1
ATOM 758 C C . SER A 1 93 ? 8.398 3.463 2.096 1 98.69 93 SER A C 1
ATOM 760 O O . SER A 1 93 ? 8.609 2.598 1.241 1 98.69 93 SER A O 1
ATOM 762 N N . ASP A 1 94 ? 9.281 3.783 3.01 1 98.56 94 ASP A N 1
ATOM 763 C CA . ASP A 1 94 ? 10.617 3.186 3.029 1 98.56 94 ASP A CA 1
ATOM 764 C C . ASP A 1 94 ? 10.539 1.674 3.232 1 98.56 94 ASP A C 1
ATOM 766 O O . ASP A 1 94 ? 11.289 0.919 2.611 1 98.56 94 ASP A O 1
ATOM 770 N N . LEU A 1 95 ? 9.68 1.271 4.109 1 98.06 95 LEU A N 1
ATOM 771 C CA . LEU A 1 95 ? 9.492 -0.149 4.387 1 98.06 95 LEU A CA 1
ATOM 772 C C . LEU A 1 95 ? 9.062 -0.897 3.129 1 98.06 95 LEU A C 1
ATOM 774 O O . LEU A 1 95 ? 9.609 -1.957 2.816 1 98.06 95 LEU A O 1
ATOM 778 N N . HIS A 1 96 ? 8.133 -0.387 2.373 1 98.38 96 HIS A N 1
ATOM 779 C CA . HIS A 1 96 ? 7.609 -1.05 1.181 1 98.38 96 HIS A CA 1
ATOM 780 C C . HIS A 1 96 ? 8.625 -1.002 0.04 1 98.38 96 HIS A C 1
ATOM 782 O O . HIS A 1 96 ? 8.664 -1.905 -0.798 1 98.38 96 HIS A O 1
ATOM 788 N N . LEU A 1 97 ? 9.469 0.065 0.016 1 98.31 97 LEU A N 1
ATOM 789 C CA . LEU A 1 97 ? 10.562 0.087 -0.955 1 98.31 97 LEU A CA 1
ATOM 790 C C . LEU A 1 97 ? 11.57 -1.019 -0.665 1 98.31 97 LEU A C 1
ATOM 792 O O . LEU A 1 97 ? 12.148 -1.598 -1.589 1 98.31 97 LEU A O 1
ATOM 796 N N . LYS A 1 98 ? 11.773 -1.246 0.603 1 97.69 98 LYS A N 1
ATOM 797 C CA . LYS A 1 98 ? 12.656 -2.35 0.981 1 97.69 98 LYS A CA 1
ATOM 798 C C . LYS A 1 98 ? 12.078 -3.689 0.535 1 97.69 98 LYS A C 1
ATOM 800 O O . LYS A 1 98 ? 12.812 -4.57 0.083 1 97.69 98 LYS A O 1
ATOM 805 N N . ILE A 1 99 ? 10.766 -3.887 0.69 1 97.44 99 ILE A N 1
ATOM 806 C CA . ILE A 1 99 ? 10.086 -5.094 0.233 1 97.44 99 ILE A CA 1
ATOM 807 C C . ILE A 1 99 ? 10.312 -5.277 -1.267 1 97.44 99 ILE A C 1
ATOM 809 O O . ILE A 1 99 ? 10.703 -6.355 -1.716 1 97.44 99 ILE A O 1
ATOM 813 N N . LYS A 1 100 ? 10.086 -4.191 -2.023 1 97.62 100 LYS A N 1
ATOM 814 C CA . LYS A 1 100 ? 10.312 -4.219 -3.465 1 97.62 100 LYS A CA 1
ATOM 815 C C . LYS A 1 100 ? 11.742 -4.641 -3.791 1 97.62 100 LYS A C 1
ATOM 817 O O . LYS A 1 100 ? 11.961 -5.512 -4.633 1 97.62 100 LYS A O 1
ATOM 822 N N . ALA A 1 101 ? 12.672 -4.039 -3.09 1 97.12 101 ALA A N 1
ATOM 823 C CA . ALA A 1 101 ? 14.078 -4.324 -3.346 1 97.12 101 ALA A CA 1
ATOM 824 C C . ALA A 1 101 ? 14.406 -5.785 -3.043 1 97.12 101 ALA A C 1
ATOM 826 O O . ALA A 1 101 ? 15.102 -6.445 -3.818 1 97.12 101 ALA A O 1
ATOM 827 N N . SER A 1 102 ? 13.898 -6.309 -1.956 1 96.38 102 SER A N 1
ATOM 828 C CA . SER A 1 102 ? 14.156 -7.691 -1.557 1 96.38 102 SER A CA 1
ATOM 829 C C . SER A 1 102 ? 13.555 -8.672 -2.555 1 96.38 102 SER A C 1
ATOM 831 O O . SER A 1 102 ? 14.18 -9.68 -2.895 1 96.38 102 SER A O 1
ATOM 833 N N . LEU A 1 103 ? 12.344 -8.422 -3.033 1 96.75 103 LEU A N 1
ATOM 834 C CA . LEU A 1 103 ? 11.695 -9.266 -4.023 1 96.75 103 LEU A CA 1
ATOM 835 C C . LEU A 1 103 ? 12.5 -9.32 -5.312 1 96.75 103 LEU A C 1
ATOM 837 O O . LEU A 1 103 ? 12.734 -10.398 -5.863 1 96.75 103 LEU A O 1
ATOM 841 N N . CYS A 1 104 ? 13.008 -8.172 -5.738 1 93.38 104 CYS A N 1
ATOM 842 C CA . CYS A 1 104 ? 13.688 -8.07 -7.027 1 93.38 104 CYS A CA 1
ATOM 843 C C . CYS A 1 104 ? 15.133 -8.539 -6.918 1 93.38 104 CYS A C 1
ATOM 845 O O . CYS A 1 104 ? 15.648 -9.203 -7.82 1 93.38 104 CYS A O 1
ATOM 847 N N . SER A 1 105 ? 15.828 -8.195 -5.891 1 88.69 105 SER A N 1
ATOM 848 C CA . SER A 1 105 ? 17.25 -8.477 -5.777 1 88.69 105 SER A CA 1
ATOM 849 C C . SER A 1 105 ? 17.484 -9.891 -5.25 1 88.69 105 SER A C 1
ATOM 851 O O . SER A 1 105 ? 18.328 -10.625 -5.785 1 88.69 105 SER A O 1
ATOM 853 N N . ASP A 1 106 ? 16.75 -10.258 -4.305 1 87.31 106 ASP A N 1
ATOM 854 C CA . ASP A 1 106 ? 17.031 -11.531 -3.654 1 87.31 106 ASP A CA 1
ATOM 855 C C . ASP A 1 106 ? 16.281 -12.672 -4.34 1 87.31 106 ASP A C 1
ATOM 857 O O . ASP A 1 106 ? 16.891 -13.641 -4.793 1 87.31 106 ASP A O 1
ATOM 861 N N . VAL A 1 107 ? 15.023 -12.523 -4.59 1 92.81 107 VAL A N 1
ATOM 862 C CA . VAL A 1 107 ? 14.203 -13.656 -5.012 1 92.81 107 VAL A CA 1
ATOM 863 C C . VAL A 1 107 ? 14.281 -13.82 -6.527 1 92.81 107 VAL A C 1
ATOM 865 O O . VAL A 1 107 ? 14.516 -14.922 -7.027 1 92.81 107 VAL A O 1
ATOM 868 N N . THR A 1 108 ? 14.164 -12.703 -7.293 1 94.31 108 THR A N 1
ATOM 869 C CA . THR A 1 108 ? 14.18 -12.781 -8.75 1 94.31 108 THR A CA 1
ATOM 870 C C . THR A 1 108 ? 15.539 -13.25 -9.258 1 94.31 108 THR A C 1
ATOM 872 O O . THR A 1 108 ? 15.617 -14.062 -10.18 1 94.31 108 THR A O 1
ATOM 875 N N . LEU A 1 109 ? 16.594 -12.766 -8.641 1 93.5 109 LEU A N 1
ATOM 876 C CA . LEU A 1 109 ? 17.938 -13.18 -9.031 1 93.5 109 LEU A CA 1
ATOM 877 C C . LEU A 1 109 ? 18.141 -14.664 -8.758 1 93.5 109 LEU A C 1
ATOM 879 O O . LEU A 1 109 ? 18.781 -15.359 -9.562 1 93.5 109 LEU A O 1
ATOM 883 N N . GLN A 1 110 ? 17.625 -15.109 -7.633 1 95.19 110 GLN A N 1
ATOM 884 C CA . GLN A 1 110 ? 17.703 -16.531 -7.277 1 95.19 110 GLN A CA 1
ATOM 885 C C . GLN A 1 110 ? 17.047 -17.406 -8.344 1 95.19 110 GLN A C 1
ATOM 887 O O . GLN A 1 110 ? 17.609 -18.422 -8.734 1 95.19 110 GLN A O 1
ATOM 892 N N . ILE A 1 111 ? 15.922 -17 -8.836 1 97.62 111 ILE A N 1
ATOM 893 C CA . ILE A 1 111 ? 15.18 -17.766 -9.828 1 97.62 111 ILE A CA 1
ATOM 894 C C . ILE A 1 111 ? 15.93 -17.75 -11.164 1 97.62 111 ILE A C 1
ATOM 896 O O . ILE A 1 111 ? 16.078 -18.781 -11.812 1 97.62 111 ILE A O 1
ATOM 900 N N . LYS A 1 112 ? 16.422 -16.594 -11.531 1 95.88 112 LYS A N 1
ATOM 901 C CA . LYS A 1 112 ? 17.141 -16.438 -12.797 1 95.88 112 LYS A CA 1
ATOM 902 C C . LYS A 1 112 ? 18.375 -17.328 -12.844 1 95.88 112 LYS A C 1
ATOM 904 O O . LYS A 1 112 ? 18.609 -18.016 -13.836 1 95.88 112 LYS A O 1
ATOM 909 N N . GLU A 1 113 ? 19.141 -17.297 -11.812 1 96.38 113 GLU A N 1
ATOM 910 C CA . GLU A 1 113 ? 20.359 -18.094 -11.742 1 96.38 113 GLU A CA 1
ATOM 911 C C . GLU A 1 113 ? 20.047 -19.594 -11.758 1 96.38 113 GLU A C 1
ATOM 913 O O . GLU A 1 113 ? 20.688 -20.359 -12.477 1 96.38 113 GLU A O 1
ATOM 918 N N . TRP A 1 114 ? 19.047 -19.984 -10.969 1 98.12 114 TRP A N 1
ATOM 919 C CA . TRP A 1 114 ? 18.656 -21.391 -10.93 1 98.12 114 TRP A CA 1
ATOM 920 C C . TRP A 1 114 ? 18.156 -21.859 -12.289 1 98.12 114 TRP A C 1
ATOM 922 O O . TRP A 1 114 ? 18.469 -22.953 -12.742 1 98.12 114 TRP A O 1
ATOM 932 N N . GLN A 1 115 ? 17.328 -21.031 -12.953 1 96.75 115 GLN A N 1
ATOM 933 C CA . GLN A 1 115 ? 16.797 -21.328 -14.273 1 96.75 115 GLN A CA 1
ATOM 934 C C . GLN A 1 115 ? 17.922 -21.562 -15.281 1 96.75 115 GLN A C 1
ATOM 936 O O . GLN A 1 115 ? 17.922 -22.531 -16.031 1 96.75 115 GLN A O 1
ATOM 941 N N . LYS A 1 116 ? 18.906 -20.688 -15.227 1 95 116 LYS A N 1
ATOM 942 C CA . LYS A 1 116 ? 20.062 -20.766 -16.125 1 95 116 LYS A CA 1
ATOM 943 C C . LYS A 1 116 ? 20.859 -22.047 -15.875 1 95 116 LYS A C 1
ATOM 945 O O . LYS A 1 116 ? 21.328 -22.688 -16.812 1 95 116 LYS A O 1
ATOM 950 N N . ASP A 1 117 ? 20.891 -22.469 -14.641 1 96.88 117 ASP A N 1
ATOM 951 C CA . ASP A 1 117 ? 21.703 -23.609 -14.258 1 96.88 117 ASP A CA 1
ATOM 952 C C . ASP A 1 117 ? 20.984 -24.922 -14.586 1 96.88 117 ASP A C 1
ATOM 954 O O . ASP A 1 117 ? 21.641 -25.953 -14.805 1 96.88 117 ASP A O 1
ATOM 958 N N . ASN A 1 118 ? 19.656 -24.922 -14.672 1 96.75 118 ASN A N 1
ATOM 959 C CA . ASN A 1 118 ? 18.922 -26.172 -14.766 1 96.75 118 ASN A CA 1
ATOM 960 C C . ASN A 1 118 ? 18.266 -26.344 -16.141 1 96.75 118 ASN A C 1
ATOM 962 O O . ASN A 1 118 ? 17.844 -27.438 -16.5 1 96.75 118 ASN A O 1
ATOM 966 N N . TYR A 1 119 ? 18.188 -25.234 -16.859 1 96.06 119 TYR A N 1
ATOM 967 C CA . TYR A 1 119 ? 17.641 -25.266 -18.219 1 96.06 119 TYR A CA 1
ATOM 968 C C . TYR A 1 119 ? 18.578 -24.578 -19.203 1 96.06 119 TYR A C 1
ATOM 970 O O . TYR A 1 119 ? 18.844 -23.391 -19.094 1 96.06 119 TYR A O 1
ATOM 978 N N . HIS A 1 120 ? 19.094 -25.375 -20.125 1 94.75 120 HIS A N 1
ATOM 979 C CA . HIS A 1 120 ? 19.984 -24.828 -21.141 1 94.75 120 HIS A CA 1
ATOM 980 C C . HIS A 1 120 ? 19.281 -24.719 -22.484 1 94.75 120 HIS A C 1
ATOM 982 O O . HIS A 1 120 ? 19.125 -25.703 -23.203 1 94.75 120 HIS A O 1
ATOM 988 N N . LYS A 1 121 ? 18.797 -23.516 -22.766 1 87.62 121 LYS A N 1
ATOM 989 C CA . LYS A 1 121 ? 17.969 -23.25 -23.922 1 87.62 121 LYS A CA 1
ATOM 990 C C . LYS A 1 121 ? 18.812 -22.891 -25.141 1 87.62 121 LYS A C 1
ATOM 992 O O . LYS A 1 121 ? 19.734 -22.078 -25.047 1 87.62 121 LYS A O 1
ATOM 997 N N . SER A 1 122 ? 18.703 -23.766 -26.156 1 80.88 122 SER A N 1
ATOM 998 C CA . SER A 1 122 ? 19.219 -23.391 -27.484 1 80.88 122 SER A CA 1
ATOM 999 C C . SER A 1 122 ? 18.125 -22.734 -28.312 1 80.88 122 SER A C 1
ATOM 1001 O O . SER A 1 122 ? 16.984 -22.625 -27.891 1 80.88 122 SER A O 1
ATOM 1003 N N . MET A 1 123 ? 18.406 -22.094 -29.656 1 70.88 123 MET A N 1
ATOM 1004 C CA . MET A 1 123 ? 17.516 -21.297 -30.469 1 70.88 123 MET A CA 1
ATOM 1005 C C . MET A 1 123 ? 16.109 -21.891 -30.5 1 70.88 123 MET A C 1
ATOM 1007 O O . MET A 1 123 ? 15.125 -21.172 -30.375 1 70.88 123 MET A O 1
ATOM 1011 N N . MET A 1 124 ? 15.984 -23.281 -30.359 1 74.5 124 MET A N 1
ATOM 1012 C CA . MET A 1 124 ? 14.664 -23.844 -30.625 1 74.5 124 MET A CA 1
ATOM 1013 C C . MET A 1 124 ? 14.242 -24.781 -29.5 1 74.5 124 MET A C 1
ATOM 1015 O O . MET A 1 124 ? 13.062 -25.125 -29.375 1 74.5 124 MET A O 1
ATOM 1019 N N . GLN A 1 125 ? 15.203 -25.234 -28.641 1 84.69 125 GLN A N 1
ATOM 1020 C CA . GLN A 1 125 ? 14.812 -26.328 -27.75 1 84.69 125 GLN A CA 1
ATOM 1021 C C . GLN A 1 125 ? 15.562 -26.25 -26.422 1 84.69 125 GLN A C 1
ATOM 1023 O O . GLN A 1 125 ? 16.609 -25.609 -26.328 1 84.69 125 GLN A O 1
ATOM 1028 N N . ILE A 1 126 ? 14.984 -26.734 -25.328 1 94.69 126 ILE A N 1
ATOM 1029 C CA . ILE A 1 126 ? 15.641 -26.953 -24.047 1 94.69 126 ILE A CA 1
ATOM 1030 C C . ILE A 1 126 ? 16.438 -28.25 -24.078 1 94.69 126 ILE A C 1
ATOM 1032 O O . ILE A 1 126 ? 15.875 -29.312 -24.344 1 94.69 126 ILE A O 1
ATOM 1036 N N . LYS A 1 127 ? 17.672 -28.062 -23.859 1 96.31 127 LYS A N 1
ATOM 1037 C CA . LYS A 1 127 ? 18.594 -29.203 -23.969 1 96.31 127 LYS A CA 1
ATOM 1038 C C . LYS A 1 127 ? 18.109 -30.375 -23.141 1 96.31 127 LYS A C 1
ATOM 1040 O O . LYS A 1 127 ? 18.141 -31.531 -23.594 1 96.31 127 LYS A O 1
ATOM 1045 N N . GLU A 1 128 ? 17.688 -30.109 -21.938 1 96.69 128 GLU A N 1
ATOM 1046 C CA . GLU A 1 128 ? 17.234 -31.156 -21.031 1 96.69 128 GLU A CA 1
ATOM 1047 C C . GLU A 1 128 ? 16 -31.891 -21.578 1 96.69 128 GLU A C 1
ATOM 1049 O O . GLU A 1 128 ? 15.906 -33.094 -21.469 1 96.69 128 GLU A O 1
ATOM 1054 N N . ARG A 1 129 ? 15.086 -31.172 -22.156 1 97 129 ARG A N 1
ATOM 1055 C CA . ARG A 1 129 ? 13.914 -31.797 -22.766 1 97 129 ARG A CA 1
ATOM 1056 C C . ARG A 1 129 ? 14.32 -32.688 -23.938 1 97 129 ARG A C 1
ATOM 1058 O O . ARG A 1 129 ? 13.859 -33.812 -24.047 1 97 129 ARG A O 1
ATOM 1065 N N . LYS A 1 130 ? 15.18 -32.156 -24.781 1 96.31 130 LYS A N 1
ATOM 1066 C CA . LYS A 1 130 ? 15.633 -32.906 -25.953 1 96.31 130 LYS A CA 1
ATOM 1067 C C . LYS A 1 130 ? 16.344 -34.188 -25.547 1 96.31 130 LYS A C 1
ATOM 1069 O O . LYS A 1 130 ? 16.125 -35.25 -26.156 1 96.31 130 LYS A O 1
ATOM 1074 N N . GLU A 1 131 ? 17.156 -34.062 -24.562 1 97 131 GLU A N 1
ATOM 1075 C CA . GLU A 1 131 ? 17.891 -35.219 -24.078 1 97 131 GLU A CA 1
ATOM 1076 C C . GLU A 1 131 ? 16.938 -36.312 -23.609 1 97 131 GLU A C 1
ATOM 1078 O O . GLU A 1 131 ? 17.125 -37.5 -23.938 1 97 131 GLU A O 1
ATOM 1083 N N . MET A 1 132 ? 15.922 -35.969 -22.859 1 98.06 132 MET A N 1
ATOM 1084 C CA . MET A 1 132 ? 14.953 -36.969 -22.375 1 98.06 132 MET A CA 1
ATOM 1085 C C . MET A 1 132 ? 14.117 -37.531 -23.516 1 98.06 132 MET A C 1
ATOM 1087 O O . MET A 1 132 ? 13.805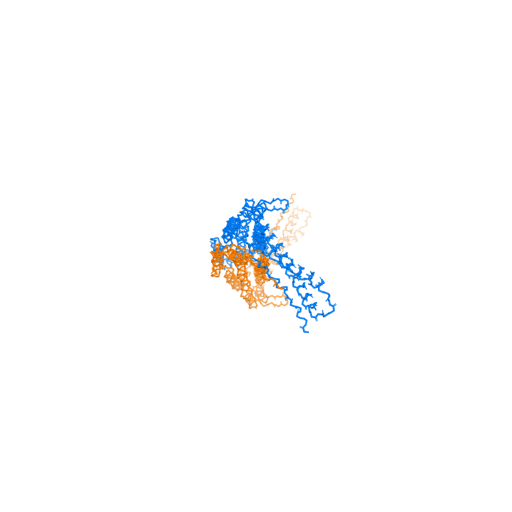 -38.719 -23.547 1 98.06 132 MET A O 1
ATOM 1091 N N . GLU A 1 133 ? 13.742 -36.625 -24.438 1 97.38 133 GLU A N 1
ATOM 1092 C CA . GLU A 1 133 ? 13.008 -37.062 -25.609 1 97.38 133 GLU A CA 1
ATOM 1093 C C . GLU A 1 133 ? 13.797 -38.125 -26.391 1 97.38 133 GLU A C 1
ATOM 1095 O O . GLU A 1 133 ? 13.242 -39.156 -26.812 1 97.38 133 GLU A O 1
ATOM 1100 N N . ASP A 1 134 ? 15.062 -37.844 -26.547 1 98.25 134 ASP A N 1
ATOM 1101 C CA . ASP A 1 134 ? 15.914 -38.781 -27.266 1 98.25 134 ASP A CA 1
ATOM 1102 C C . ASP A 1 134 ? 16.047 -40.125 -26.516 1 98.25 134 ASP A C 1
ATOM 1104 O O . ASP A 1 134 ? 16.047 -41.188 -27.125 1 98.25 134 ASP A O 1
ATOM 1108 N N . GLN A 1 135 ? 16.156 -40.031 -25.234 1 98.75 135 GLN A N 1
ATOM 1109 C CA . GLN A 1 135 ? 16.25 -41.25 -24.438 1 98.75 135 GLN A CA 1
ATOM 1110 C C . GLN A 1 135 ? 14.969 -42.062 -24.5 1 98.75 135 GLN A C 1
ATOM 1112 O O . GLN A 1 135 ? 15.008 -43.281 -24.625 1 98.75 135 GLN A O 1
ATOM 1117 N N . PHE A 1 136 ? 13.812 -41.406 -24.469 1 98.75 136 PHE A N 1
ATOM 1118 C CA . PHE A 1 136 ? 12.531 -42.094 -24.609 1 98.75 136 PHE A CA 1
ATOM 1119 C C . PHE A 1 136 ? 12.406 -42.75 -25.984 1 98.75 136 PHE A C 1
ATOM 1121 O O . PHE A 1 136 ? 11.93 -43.875 -26.109 1 98.75 136 PHE A O 1
ATOM 1128 N N . LYS A 1 137 ? 12.773 -41.969 -27.016 1 98.44 137 LYS A N 1
ATOM 1129 C CA . LYS A 1 137 ? 12.727 -42.5 -28.375 1 98.44 137 LYS A CA 1
ATOM 1130 C C . LYS A 1 137 ? 13.547 -43.781 -28.5 1 98.44 137 LYS A C 1
ATOM 1132 O O . LYS A 1 137 ? 13.102 -44.75 -29.109 1 98.44 137 LYS A O 1
ATOM 1137 N N . ARG A 1 138 ? 14.758 -43.75 -27.938 1 98.62 138 ARG A N 1
ATOM 1138 C CA . ARG A 1 138 ? 15.633 -44.906 -27.984 1 98.62 138 ARG A CA 1
ATOM 1139 C C . ARG A 1 138 ? 15.023 -46.062 -27.203 1 98.62 138 ARG A C 1
ATOM 1141 O O . ARG A 1 138 ? 15.094 -47.219 -27.656 1 98.62 138 ARG A O 1
ATOM 1148 N N . ALA A 1 139 ? 14.422 -45.75 -26.078 1 98.5 139 ALA A N 1
ATOM 1149 C CA . ALA A 1 139 ? 13.812 -46.781 -25.234 1 98.5 139 ALA A CA 1
ATOM 1150 C C . ALA A 1 139 ? 12.602 -47.406 -25.922 1 98.5 139 ALA A C 1
ATOM 1152 O O . ALA A 1 139 ? 12.336 -48.594 -25.766 1 98.5 139 ALA A O 1
ATOM 1153 N N . GLN A 1 140 ? 11.906 -46.625 -26.734 1 97.88 140 GLN A N 1
ATOM 1154 C CA . GLN A 1 140 ? 10.633 -47.062 -27.297 1 97.88 140 GLN A CA 1
ATOM 1155 C C . GLN A 1 140 ? 10.836 -47.719 -28.656 1 97.88 140 GLN A C 1
ATOM 1157 O O . GLN A 1 140 ? 10 -48.531 -29.078 1 97.88 140 GLN A O 1
ATOM 1162 N N . LYS A 1 141 ? 11.883 -47.438 -29.312 1 98.06 141 LYS A N 1
ATOM 1163 C CA . LYS A 1 141 ? 12.102 -47.781 -30.719 1 98.06 141 LYS A CA 1
ATOM 1164 C C . LYS A 1 141 ? 11.977 -49.281 -30.938 1 98.06 141 LYS A C 1
ATOM 1166 O O . LYS A 1 141 ? 11.227 -49.75 -31.797 1 98.06 141 LYS A O 1
ATOM 1171 N N . PRO A 1 142 ? 12.672 -50.156 -30.094 1 98.25 142 PRO A N 1
ATOM 1172 C CA . PRO A 1 142 ? 12.539 -51.594 -30.344 1 98.25 142 PRO A CA 1
ATOM 1173 C C . PRO A 1 142 ? 11.109 -52.094 -30.172 1 98.25 142 PRO A C 1
ATOM 1175 O O . PRO A 1 142 ? 10.633 -52.906 -30.969 1 98.25 142 PRO A O 1
ATOM 1178 N N . TRP A 1 143 ? 10.516 -51.688 -29.188 1 97.94 143 TRP A N 1
ATOM 1179 C CA . TRP A 1 143 ? 9.133 -52.094 -28.922 1 97.94 143 TRP A CA 1
ATOM 1180 C C . TRP A 1 143 ? 8.203 -51.594 -30.031 1 97.94 143 TRP A C 1
ATOM 1182 O O . TRP A 1 143 ? 7.285 -52.312 -30.438 1 97.94 143 TRP A O 1
ATOM 1192 N N . ALA A 1 144 ? 8.383 -50.438 -30.547 1 97.5 144 ALA A N 1
ATOM 1193 C CA . ALA A 1 144 ? 7.594 -49.875 -31.641 1 97.5 144 ALA A CA 1
ATOM 1194 C C . ALA A 1 144 ? 7.703 -50.719 -32.906 1 97.5 144 ALA A C 1
ATOM 1196 O O . ALA A 1 144 ? 6.715 -50.906 -33.594 1 97.5 144 ALA A O 1
ATOM 1197 N N . LYS A 1 145 ? 8.852 -51.156 -33.125 1 98 145 LYS A N 1
ATOM 1198 C CA . LYS A 1 145 ? 9.07 -52 -34.281 1 98 145 LYS A CA 1
ATOM 1199 C C . LYS A 1 145 ? 8.297 -53.312 -34.156 1 98 145 LYS A C 1
ATOM 1201 O O . LYS A 1 145 ? 7.684 -53.781 -35.125 1 98 145 LYS A O 1
ATOM 1206 N N . LEU A 1 146 ? 8.438 -53.875 -32.969 1 97.75 146 LEU A N 1
ATOM 1207 C CA . LEU A 1 146 ? 7.707 -55.125 -32.688 1 97.75 146 LEU A CA 1
ATOM 1208 C C . LEU A 1 146 ? 6.207 -54.906 -32.844 1 97.75 146 LEU A C 1
ATOM 1210 O O . LEU A 1 146 ? 5.496 -55.719 -33.406 1 97.75 146 LEU A O 1
ATOM 1214 N N . LEU A 1 147 ? 5.773 -53.844 -32.312 1 96.62 147 LEU A N 1
ATOM 1215 C CA . LEU A 1 147 ? 4.359 -53.5 -32.406 1 96.62 147 LEU A CA 1
ATOM 1216 C C . LEU A 1 147 ? 3.924 -53.344 -33.875 1 96.62 147 LEU A C 1
ATOM 1218 O O . LEU A 1 147 ? 2.855 -53.812 -34.25 1 96.62 147 LEU A O 1
ATOM 1222 N N . ALA A 1 148 ? 4.703 -52.656 -34.656 1 96.88 148 ALA A N 1
ATOM 1223 C CA . ALA A 1 148 ? 4.406 -52.5 -36.094 1 96.88 148 ALA A CA 1
ATOM 1224 C C . ALA A 1 148 ? 4.297 -53.844 -36.781 1 96.88 148 ALA A C 1
ATOM 1226 O O . ALA A 1 148 ? 3.42 -54.031 -37.625 1 96.88 148 ALA A O 1
ATOM 1227 N N . SER A 1 149 ? 5.191 -54.688 -36.438 1 97 149 SER A N 1
ATOM 1228 C CA . SER A 1 149 ? 5.168 -56.031 -37.031 1 97 149 SER A CA 1
ATOM 1229 C C . SER A 1 149 ? 3.893 -56.781 -36.656 1 97 149 SER A C 1
ATOM 1231 O O . SER A 1 149 ? 3.291 -57.469 -37.469 1 97 149 SER A O 1
ATOM 1233 N N . ALA A 1 150 ? 3.553 -56.656 -35.438 1 95.75 150 ALA A N 1
ATOM 1234 C CA . ALA A 1 150 ? 2.34 -57.312 -34.969 1 95.75 150 ALA A CA 1
ATOM 1235 C C . ALA A 1 150 ? 1.1 -56.719 -35.625 1 95.75 150 ALA A C 1
ATOM 1237 O O . ALA A 1 150 ? 0.166 -57.469 -35.969 1 95.75 150 ALA A O 1
ATOM 1238 N N . GLU A 1 151 ? 1.051 -55.5 -35.781 1 95.31 151 GLU A N 1
ATOM 1239 C CA . GLU A 1 151 ? -0.081 -54.844 -36.438 1 95.31 151 GLU A CA 1
ATOM 1240 C C . GLU A 1 151 ? -0.201 -55.281 -37.906 1 95.31 151 GLU A C 1
ATOM 1242 O O . GLU A 1 151 ? -1.308 -55.469 -38.406 1 95.31 151 GLU A O 1
ATOM 1247 N N . LYS A 1 152 ? 0.953 -55.344 -38.562 1 96.56 152 LYS A N 1
ATOM 1248 C CA . LYS A 1 152 ? 0.958 -55.812 -39.938 1 96.56 152 LYS A CA 1
ATOM 1249 C C . LYS A 1 152 ? 0.457 -57.25 -40.062 1 96.56 152 LYS A C 1
ATOM 1251 O O . LYS A 1 152 ? -0.345 -57.562 -40.938 1 96.56 152 LYS A O 1
ATOM 1256 N N . ALA A 1 153 ? 0.996 -58.094 -39.125 1 96.81 153 ALA A N 1
ATOM 1257 C CA . ALA A 1 153 ? 0.567 -59.469 -39.094 1 96.81 153 ALA A CA 1
ATOM 1258 C C . ALA A 1 153 ? -0.925 -59.594 -38.812 1 96.81 153 ALA A C 1
ATOM 1260 O O . ALA A 1 153 ? -1.615 -60.438 -39.375 1 96.81 153 ALA A O 1
ATOM 1261 N N . LYS A 1 154 ? -1.376 -58.812 -37.906 1 95.62 154 LYS A N 1
ATOM 1262 C CA . LYS A 1 154 ? -2.801 -58.75 -37.594 1 95.62 154 LYS A CA 1
ATOM 1263 C C . LYS A 1 154 ? -3.623 -58.438 -38.844 1 95.62 154 LYS A C 1
ATOM 1265 O O . LYS A 1 154 ? -4.617 -59.094 -39.156 1 95.62 154 LYS A O 1
ATOM 1270 N N . ALA A 1 155 ? -3.229 -57.469 -39.562 1 95.75 155 ALA A N 1
ATOM 1271 C CA . ALA A 1 155 ? -3.934 -57.062 -40.781 1 95.75 155 ALA A CA 1
ATOM 1272 C C . ALA A 1 155 ? -3.961 -58.156 -41.812 1 95.75 155 ALA A C 1
ATOM 1274 O O . ALA A 1 155 ? -4.988 -58.406 -42.469 1 95.75 155 ALA A O 1
ATOM 1275 N N . ASP A 1 156 ? -2.842 -58.812 -41.969 1 96.06 156 ASP A N 1
ATOM 1276 C CA . ASP A 1 156 ? -2.752 -59.938 -42.906 1 96.06 156 ASP A CA 1
ATOM 1277 C C . ASP A 1 156 ? -3.684 -61.062 -42.5 1 96.06 156 ASP A C 1
ATOM 1279 O O . ASP A 1 156 ? -4.363 -61.656 -43.344 1 96.06 156 ASP A O 1
ATOM 1283 N N . TYR A 1 157 ? -3.637 -61.406 -41.281 1 96.31 157 TYR A N 1
ATOM 1284 C CA . TYR A 1 157 ? -4.492 -62.438 -40.75 1 96.31 157 TYR A CA 1
ATOM 1285 C C . TYR A 1 157 ? -5.965 -62.125 -40.969 1 96.31 157 TYR A C 1
ATOM 1287 O O . TYR A 1 157 ? -6.723 -62.969 -41.469 1 96.31 157 TYR A O 1
ATOM 1295 N N . HIS A 1 158 ? -6.34 -61 -40.656 1 95.25 158 HIS A N 1
ATOM 1296 C CA . HIS A 1 158 ? -7.727 -60.594 -40.844 1 95.25 158 HIS A CA 1
ATOM 1297 C C . HIS A 1 158 ? -8.125 -60.594 -42.312 1 95.25 158 HIS A C 1
ATOM 1299 O O . HIS A 1 158 ? -9.242 -60.969 -42.656 1 95.25 158 HIS A O 1
ATOM 1305 N N . ALA A 1 159 ? -7.203 -60.156 -43.156 1 95.31 159 ALA A N 1
ATOM 1306 C CA . ALA A 1 159 ? -7.453 -60.188 -44.594 1 95.31 159 ALA A CA 1
ATOM 1307 C C . ALA A 1 159 ? -7.641 -61.594 -45.094 1 95.31 159 ALA A C 1
ATOM 1309 O O . ALA A 1 159 ? -8.523 -61.875 -45.906 1 95.31 159 ALA A O 1
ATOM 1310 N N . ALA A 1 160 ? -6.77 -62.469 -44.562 1 95.5 160 ALA A N 1
ATOM 1311 C CA . ALA A 1 160 ? -6.875 -63.875 -44.938 1 95.5 160 ALA A CA 1
ATOM 1312 C C . ALA A 1 160 ? -8.203 -64.5 -44.469 1 95.5 160 ALA A C 1
ATOM 1314 O O . ALA A 1 160 ? -8.836 -65.25 -45.219 1 95.5 160 ALA A O 1
ATOM 1315 N N . CYS A 1 161 ? -8.609 -64.125 -43.375 1 94.69 161 CYS A N 1
ATOM 1316 C CA . CYS A 1 161 ? -9.875 -64.562 -42.844 1 94.69 161 CYS A CA 1
ATOM 1317 C C . CYS A 1 161 ? -11.047 -64.062 -43.688 1 94.69 161 CYS A C 1
ATOM 1319 O O . CYS A 1 161 ? -11.969 -64.875 -44 1 94.69 161 CYS A O 1
ATOM 1321 N N . LYS A 1 162 ? -10.977 -62.969 -44.094 1 94.62 162 LYS A N 1
ATOM 1322 C CA . LYS A 1 162 ? -12.039 -62.375 -44.906 1 94.62 162 LYS A CA 1
ATOM 1323 C C . LYS A 1 162 ? -12.117 -63.062 -46.25 1 94.62 162 LYS A C 1
ATOM 1325 O O . LYS A 1 162 ? -13.211 -63.375 -46.75 1 94.62 162 LYS A O 1
ATOM 1330 N N . MET A 1 163 ? -10.961 -63.281 -46.812 1 95.38 163 MET A N 1
ATOM 1331 C CA . MET A 1 163 ? -10.906 -63.938 -48.125 1 95.38 163 MET A CA 1
ATOM 1332 C C . MET A 1 163 ? -11.422 -65.375 -48.031 1 95.38 163 MET A C 1
ATOM 1334 O O . MET A 1 163 ? -12.148 -65.812 -48.906 1 95.38 163 MET A O 1
ATOM 1338 N N . GLU A 1 164 ? -11.023 -66.062 -46.969 1 94.62 164 GLU A N 1
ATOM 1339 C CA . GLU A 1 164 ? -11.469 -67.438 -46.75 1 94.62 164 GLU A CA 1
ATOM 1340 C C . GLU A 1 164 ? -12.984 -67.5 -46.562 1 94.62 164 GLU A C 1
ATOM 1342 O O . GLU A 1 164 ? -13.648 -68.312 -47.125 1 94.62 164 GLU A O 1
ATOM 1347 N N . LYS A 1 165 ? -13.484 -66.625 -45.844 1 93.88 165 LYS A N 1
ATOM 1348 C CA . LYS A 1 165 ? -14.922 -66.562 -45.594 1 93.88 165 LYS A CA 1
ATOM 1349 C C . LYS A 1 165 ? -15.695 -66.312 -46.875 1 93.88 165 LYS A C 1
ATOM 1351 O O . LYS A 1 165 ? -16.734 -66.938 -47.125 1 93.88 165 LYS A O 1
ATOM 1356 N N . SER A 1 166 ? -15.18 -65.438 -47.594 1 94.44 166 SER A N 1
ATOM 1357 C CA . SER A 1 166 ? -15.805 -65.125 -48.875 1 94.44 166 SER A CA 1
ATOM 1358 C C . SER A 1 166 ? -15.805 -66.312 -49.812 1 94.44 166 SER A C 1
ATOM 1360 O O . SER A 1 166 ? -16.812 -66.625 -50.438 1 94.44 166 SER A O 1
ATOM 1362 N N . ALA A 1 167 ? -14.641 -66.938 -49.875 1 94.25 167 ALA A N 1
ATOM 1363 C CA . ALA A 1 167 ? -14.508 -68.125 -50.75 1 94.25 167 ALA A CA 1
ATOM 1364 C C . ALA A 1 167 ? -15.383 -69.25 -50.281 1 94.25 167 ALA A C 1
ATOM 1366 O O . ALA A 1 167 ? -15.977 -70 -51.062 1 94.25 167 ALA A O 1
ATOM 1367 N N . ALA A 1 168 ? -15.461 -69.375 -49 1 92.44 168 ALA A N 1
ATOM 1368 C CA . ALA A 1 168 ? -16.297 -70.438 -48.438 1 92.44 168 ALA A CA 1
ATOM 1369 C C . ALA A 1 168 ? -17.766 -70.188 -48.719 1 92.44 168 ALA A C 1
ATOM 1371 O O . ALA A 1 168 ? -18.516 -71.125 -49 1 92.44 168 ALA A O 1
ATOM 1372 N N . ASN A 1 169 ? -18.125 -69 -48.75 1 91.69 169 ASN A N 1
ATOM 1373 C CA . ASN A 1 169 ? -19.5 -68.625 -49.062 1 91.69 169 ASN A CA 1
ATOM 1374 C C . ASN A 1 169 ? -19.797 -68.875 -50.531 1 91.69 169 ASN A C 1
ATOM 1376 O O . ASN A 1 169 ? -20.891 -69.312 -50.875 1 91.69 169 ASN A O 1
ATOM 1380 N N . GLN A 1 170 ? -18.844 -68.625 -51.312 1 89.94 170 GLN A N 1
ATOM 1381 C CA . GLN A 1 170 ? -19 -68.875 -52.75 1 89.94 170 GLN A CA 1
ATOM 1382 C C . GLN A 1 170 ? -19.141 -70.375 -53.031 1 89.94 170 GLN A C 1
ATOM 1384 O O . GLN A 1 170 ? -19.969 -70.75 -53.875 1 89.94 170 GLN A O 1
ATOM 1389 N N . GLU A 1 171 ? -18.312 -71.125 -52.375 1 90.12 171 GLU A N 1
ATOM 1390 C CA . GLU A 1 171 ? -18.344 -72.562 -52.531 1 90.12 171 GLU A CA 1
ATOM 1391 C C . GLU A 1 171 ? -19.672 -73.188 -52.062 1 90.12 171 GLU A C 1
ATOM 1393 O O . GLU A 1 171 ? -20.234 -74.062 -52.719 1 90.12 171 GLU A O 1
ATOM 1398 N N . ARG A 1 172 ? -20.234 -72.688 -51.031 1 92.25 172 ARG A N 1
ATOM 1399 C CA . ARG A 1 172 ? -21.516 -73.125 -50.5 1 92.25 172 ARG A CA 1
ATOM 1400 C C . ARG A 1 172 ? -22.656 -72.812 -51.438 1 92.25 172 ARG A C 1
ATOM 1402 O O . ARG A 1 172 ? -23.547 -73.625 -51.656 1 92.25 172 ARG A O 1
ATOM 1409 N N . ASN A 1 173 ? -22.484 -71.688 -52 1 88.19 173 ASN A N 1
ATOM 1410 C CA . ASN A 1 173 ? -23.5 -71.25 -52.969 1 88.19 173 ASN A CA 1
ATOM 1411 C C . ASN A 1 173 ? -23.422 -72.062 -54.25 1 88.19 173 ASN A C 1
ATOM 1413 O O . ASN A 1 173 ? -24.453 -72.375 -54.875 1 88.19 173 ASN A O 1
ATOM 1417 N N . ALA A 1 174 ? -22.203 -72.438 -54.594 1 85.56 174 ALA A N 1
ATOM 1418 C CA . ALA A 1 174 ? -22 -73.188 -55.812 1 85.56 174 ALA A CA 1
ATOM 1419 C C . ALA A 1 174 ? -22.453 -74.625 -55.656 1 85.56 174 ALA A C 1
ATOM 1421 O O . ALA A 1 174 ? -22.922 -75.25 -56.594 1 85.56 174 ALA A O 1
ATOM 1422 N N . SER A 1 175 ? -22.266 -75.125 -54.5 1 83.25 175 SER A N 1
ATOM 1423 C CA . SER A 1 175 ? -22.641 -76.562 -54.219 1 83.25 175 SER A CA 1
ATOM 1424 C C . SER A 1 175 ? -24.156 -76.688 -54.25 1 83.25 175 SER A C 1
ATOM 1426 O O . SER A 1 175 ? -24.656 -77.812 -54.469 1 83.25 175 SER A O 1
ATOM 1428 N N . SER A 1 176 ? -24.875 -75.625 -54.062 1 79.75 176 SER A N 1
ATOM 1429 C CA . SER A 1 176 ? -26.344 -75.688 -54.094 1 79.75 176 SER A CA 1
ATOM 1430 C C . SER A 1 176 ? -26.875 -75.438 -55.5 1 79.75 176 SER A C 1
ATOM 1432 O O . SER A 1 176 ? -28.062 -75.688 -55.75 1 79.75 176 SER A O 1
ATOM 1434 N N . ASP A 1 177 ? -25.906 -75.062 -56.406 1 76.62 177 ASP A N 1
ATOM 1435 C CA . ASP A 1 177 ? -26.297 -74.75 -57.781 1 76.62 177 ASP A CA 1
ATOM 1436 C C . ASP A 1 177 ? -26.047 -75.938 -58.688 1 76.62 177 ASP A C 1
ATOM 1438 O O . ASP A 1 177 ? -24.906 -76.375 -58.875 1 76.62 177 ASP A O 1
ATOM 1442 N N . SER A 1 178 ? -26.984 -76.688 -59.031 1 76.69 178 SER A N 1
ATOM 1443 C CA . SER A 1 178 ? -26.938 -77.875 -59.844 1 76.69 178 SER A CA 1
ATOM 1444 C C . SER A 1 178 ? -26.344 -77.625 -61.219 1 76.69 178 SER A C 1
ATOM 1446 O O . SER A 1 178 ? -25.953 -78.5 -61.938 1 76.69 178 SER A O 1
ATOM 1448 N N . SER A 1 179 ? -26.188 -76.312 -61.562 1 79.75 179 SER A N 1
ATOM 1449 C CA . SER A 1 179 ? -25.703 -76 -62.906 1 79.75 179 SER A CA 1
ATOM 1450 C C . SER A 1 179 ? -24.188 -76.062 -63 1 79.75 179 SER A C 1
ATOM 1452 O O . SER A 1 179 ? -23.609 -76.062 -64.062 1 79.75 179 SER A O 1
ATOM 1454 N N . MET A 1 180 ? -23.484 -76.25 -61.938 1 78.31 180 MET A N 1
ATOM 1455 C CA . MET A 1 180 ? -22.016 -76.188 -61.938 1 78.31 180 MET A CA 1
ATOM 1456 C C . MET A 1 180 ? -21.406 -77.562 -62.188 1 78.31 180 MET A C 1
ATOM 1458 O O . MET A 1 180 ? -21.906 -78.562 -61.719 1 78.31 180 MET A O 1
ATOM 1462 N N . SER A 1 181 ? -20.391 -77.5 -62.969 1 86.25 181 SER A N 1
ATOM 1463 C CA . SER A 1 181 ? -19.703 -78.75 -63.312 1 86.25 181 SER A CA 1
ATOM 1464 C C . SER A 1 181 ? -18.875 -79.25 -62.125 1 86.25 181 SER A C 1
ATOM 1466 O O . SER A 1 181 ? -18.469 -78.5 -61.281 1 86.25 181 SER A O 1
ATOM 1468 N N . ASN A 1 182 ? -18.688 -80.5 -62.094 1 84.62 182 ASN A N 1
ATOM 1469 C CA . ASN A 1 182 ? -17.875 -81.125 -61.062 1 84.62 182 ASN A CA 1
ATOM 1470 C C . ASN A 1 182 ? -16.453 -80.562 -61.031 1 84.62 182 ASN A C 1
ATOM 1472 O O . ASN A 1 182 ? -15.859 -80.438 -59.969 1 84.62 182 ASN A O 1
ATOM 1476 N N . ASP A 1 183 ? -16 -80.125 -62.219 1 88.56 183 ASP A N 1
ATOM 1477 C CA . ASP A 1 183 ? -14.656 -79.562 -62.344 1 88.56 183 ASP A CA 1
ATOM 1478 C C . ASP A 1 183 ? -14.57 -78.188 -61.688 1 88.56 183 ASP A C 1
ATOM 1480 O O . ASP A 1 183 ? -13.578 -77.875 -61.031 1 88.56 183 ASP A O 1
ATOM 1484 N N . GLN A 1 184 ? -15.656 -77.438 -61.844 1 86.25 184 GLN A N 1
ATOM 1485 C CA . GLN A 1 184 ? -15.711 -76.125 -61.281 1 86.25 184 GLN A CA 1
ATOM 1486 C C . GLN A 1 184 ? -15.82 -76.188 -59.75 1 86.25 184 GLN A C 1
ATOM 1488 O O . GLN A 1 184 ? -15.188 -75.375 -59.062 1 86.25 184 GLN A O 1
ATOM 1493 N N . LEU A 1 185 ? -16.547 -77.062 -59.281 1 88.25 185 LEU A N 1
ATOM 1494 C CA . LEU A 1 185 ? -16.719 -77.25 -57.844 1 88.25 185 LEU A CA 1
ATOM 1495 C C . LEU A 1 185 ? -15.414 -77.688 -57.188 1 88.25 185 LEU A C 1
ATOM 1497 O O . LEU A 1 185 ? -15.094 -77.25 -56.062 1 88.25 185 LEU A O 1
ATOM 1501 N N . LYS A 1 186 ? -14.695 -78.5 -57.875 1 90.19 186 LYS A N 1
ATOM 1502 C CA . LYS A 1 186 ? -13.414 -79 -57.344 1 90.19 186 LYS A CA 1
ATOM 1503 C C . LYS A 1 186 ? -12.414 -77.812 -57.281 1 90.19 186 LYS A C 1
ATOM 1505 O O . LYS A 1 186 ? -11.648 -77.75 -56.312 1 90.19 186 LYS A O 1
ATOM 1510 N N . LYS A 1 187 ? -12.461 -76.938 -58.219 1 92.31 187 LYS A N 1
ATOM 1511 C CA . LYS A 1 187 ? -11.57 -75.75 -58.219 1 92.31 187 LYS A CA 1
ATOM 1512 C C . LYS A 1 187 ? -11.883 -74.812 -57.062 1 92.31 187 LYS A C 1
ATOM 1514 O O . LYS A 1 187 ? -10.977 -74.25 -56.469 1 92.31 187 LYS A O 1
ATOM 1519 N N . MET A 1 188 ? -13.133 -74.688 -56.688 1 89.31 188 MET A N 1
ATOM 1520 C CA . MET A 1 188 ? -13.555 -73.812 -55.594 1 89.31 188 MET A CA 1
ATOM 1521 C C . MET A 1 188 ? -13.156 -74.375 -54.25 1 89.31 188 MET A C 1
ATOM 1523 O O . MET A 1 188 ? -12.75 -73.688 -53.344 1 89.31 188 MET A O 1
ATOM 1527 N N . GLN A 1 189 ? -13.273 -75.688 -54.219 1 91.25 189 GLN A N 1
ATOM 1528 C CA . GLN A 1 189 ? -12.875 -76.375 -53 1 91.25 189 GLN A CA 1
ATOM 1529 C C . GLN A 1 189 ? -11.375 -76.25 -52.75 1 91.25 189 GLN A C 1
ATOM 1531 O O . GLN A 1 189 ? -10.93 -76.062 -51.625 1 91.25 189 GLN A O 1
ATOM 1536 N N . GLU A 1 190 ? -10.633 -76.312 -53.875 1 93.88 190 GLU A N 1
ATOM 1537 C CA . GLU A 1 190 ? -9.188 -76.125 -53.781 1 93.88 190 GLU A CA 1
ATOM 1538 C C . GLU A 1 190 ? -8.805 -74.75 -53.344 1 93.88 190 GLU A C 1
ATOM 1540 O O . GLU A 1 190 ? -7.859 -74.562 -52.594 1 93.88 190 GLU A O 1
ATOM 1545 N N . ARG A 1 191 ? -9.586 -73.812 -53.844 1 94.12 191 ARG A N 1
ATOM 1546 C CA . ARG A 1 191 ? -9.344 -72.438 -53.469 1 94.12 191 ARG A CA 1
ATOM 1547 C C . ARG A 1 191 ? -9.625 -72.188 -52 1 94.12 191 ARG A C 1
ATOM 1549 O O . ARG A 1 191 ? -8.844 -71.562 -51.312 1 94.12 191 ARG A O 1
ATOM 1556 N N . VAL A 1 192 ? -10.68 -72.688 -51.469 1 94.38 192 VAL A N 1
ATOM 1557 C CA . VAL A 1 192 ? -11.031 -72.5 -50.062 1 94.38 192 VAL A CA 1
ATOM 1558 C C . VAL A 1 192 ? -9.969 -73.188 -49.188 1 94.38 192 VAL A C 1
ATOM 1560 O O . VAL A 1 192 ? -9.586 -72.625 -48.156 1 94.38 192 VAL A O 1
ATOM 1563 N N . GLN A 1 193 ? -9.516 -74.312 -49.719 1 95.44 193 GLN A N 1
ATOM 1564 C CA . GLN A 1 193 ? -8.5 -75 -48.938 1 95.44 193 GLN A CA 1
ATOM 1565 C C . GLN A 1 193 ? -7.195 -74.25 -48.906 1 95.44 193 GLN A C 1
ATOM 1567 O O . GLN A 1 193 ? -6.543 -74.125 -47.844 1 95.44 193 GLN A O 1
ATOM 1572 N N . LYS A 1 194 ? -6.852 -73.625 -49.969 1 96.19 194 LYS A N 1
ATOM 1573 C CA . LYS A 1 194 ? -5.652 -72.812 -50.031 1 96.19 194 LYS A CA 1
ATOM 1574 C C . LYS A 1 194 ? -5.77 -71.562 -49.094 1 96.19 194 LYS A C 1
ATOM 1576 O O . LYS A 1 194 ? -4.812 -71.25 -48.406 1 96.19 194 LYS A O 1
ATOM 1581 N N . LEU A 1 195 ? -6.926 -71 -49.062 1 94.94 195 LEU A N 1
ATOM 1582 C CA . LEU A 1 195 ? -7.145 -69.812 -48.25 1 94.94 195 LEU A CA 1
ATOM 1583 C C . LEU A 1 195 ? -7.188 -70.188 -46.75 1 94.94 195 LEU A C 1
ATOM 1585 O O . LEU A 1 195 ? -6.758 -69.438 -45.906 1 94.94 195 LEU A O 1
ATOM 1589 N N . LYS A 1 196 ? -7.672 -71.312 -46.469 1 95.56 196 LYS A N 1
ATOM 1590 C CA . LYS A 1 196 ? -7.629 -71.812 -45.094 1 95.56 196 LYS A CA 1
ATOM 1591 C C . LYS A 1 196 ? -6.191 -72 -44.625 1 95.56 196 LYS A C 1
ATOM 1593 O O . LYS A 1 196 ? -5.879 -71.688 -43.469 1 95.56 196 LYS A O 1
ATOM 1598 N N . ASP A 1 197 ? -5.387 -72.5 -45.562 1 96.38 197 ASP A N 1
ATOM 1599 C CA . ASP A 1 197 ? -3.973 -72.625 -45.219 1 96.38 197 ASP A CA 1
ATOM 1600 C C . ASP A 1 197 ? -3.322 -71.25 -45 1 96.38 197 ASP A C 1
ATOM 1602 O O . ASP A 1 197 ? -2.459 -71.125 -44.156 1 96.38 197 ASP A O 1
ATOM 1606 N N . ASP A 1 198 ? -3.805 -70.312 -45.781 1 95.19 198 ASP A N 1
ATOM 1607 C CA . ASP A 1 198 ? -3.289 -69 -45.656 1 95.19 198 ASP A CA 1
ATOM 1608 C C . ASP A 1 198 ? -3.701 -68.375 -44.312 1 95.19 198 ASP A C 1
ATOM 1610 O O . ASP A 1 198 ? -2.932 -67.625 -43.688 1 95.19 198 ASP A O 1
ATOM 1614 N N . VAL A 1 199 ? -4.902 -68.625 -43.906 1 95.56 199 VAL A N 1
ATOM 1615 C CA . VAL A 1 199 ? -5.379 -68.125 -42.625 1 95.56 199 VAL A CA 1
ATOM 1616 C C . VAL A 1 199 ? -4.535 -68.75 -41.5 1 95.56 199 VAL A C 1
ATOM 1618 O O . VAL A 1 199 ? -4.133 -68.062 -40.562 1 95.56 199 VAL A O 1
ATOM 1621 N N . ALA A 1 200 ? -4.258 -70 -41.656 1 96.06 200 ALA A N 1
ATOM 1622 C CA . ALA A 1 200 ? -3.461 -70.688 -40.625 1 96.06 200 ALA A CA 1
ATOM 1623 C C . ALA A 1 200 ? -2.047 -70.062 -40.562 1 96.06 200 ALA A C 1
ATOM 1625 O O . ALA A 1 200 ? -1.509 -69.875 -39.469 1 96.06 200 ALA A O 1
ATOM 1626 N N . LYS A 1 201 ? -1.475 -69.812 -41.719 1 96.56 201 LYS A N 1
ATOM 1627 C CA . LYS A 1 201 ? -0.122 -69.312 -41.781 1 96.56 201 LYS A CA 1
ATOM 1628 C C . LYS A 1 201 ? -0.071 -67.875 -41.219 1 96.56 201 LYS A C 1
ATOM 1630 O O . LYS A 1 201 ? 0.846 -67.5 -40.469 1 96.56 201 LYS A O 1
ATOM 1635 N N . SER A 1 202 ? -1.07 -67.125 -41.594 1 95.88 202 SER A N 1
ATOM 1636 C CA . SER A 1 202 ? -1.096 -65.75 -41.125 1 95.88 202 SER A CA 1
ATOM 1637 C C . SER A 1 202 ? -1.413 -65.688 -39.625 1 95.88 202 SER A C 1
ATOM 1639 O O . SER A 1 202 ? -0.92 -64.812 -38.906 1 95.88 202 SER A O 1
ATOM 1641 N N . ARG A 1 203 ? -2.209 -66.562 -39.156 1 95.94 203 ARG A N 1
ATOM 1642 C CA . ARG A 1 203 ? -2.496 -66.625 -37.75 1 95.94 203 ARG A CA 1
ATOM 1643 C C . ARG A 1 203 ? -1.237 -66.938 -36.938 1 95.94 203 ARG A C 1
ATOM 1645 O O . ARG A 1 203 ? -0.976 -66.312 -35.906 1 95.94 203 ARG A O 1
ATOM 1652 N N . GLU A 1 204 ? -0.522 -67.938 -37.469 1 96.69 204 GLU A N 1
ATOM 1653 C CA . GLU A 1 204 ? 0.714 -68.312 -36.812 1 96.69 204 GLU A CA 1
ATOM 1654 C C . GLU A 1 204 ? 1.703 -67.125 -36.75 1 96.69 204 GLU A C 1
ATOM 1656 O O . GLU A 1 204 ? 2.34 -66.938 -35.719 1 96.69 204 GLU A O 1
ATOM 1661 N N . ARG A 1 205 ? 1.826 -66.5 -37.781 1 96.88 205 ARG A N 1
ATOM 1662 C CA . ARG A 1 205 ? 2.717 -65.312 -37.812 1 96.88 205 ARG A CA 1
ATOM 1663 C C . ARG A 1 205 ? 2.25 -64.25 -36.844 1 96.88 205 ARG A C 1
ATOM 1665 O O . ARG A 1 205 ? 3.062 -63.625 -36.156 1 96.88 205 ARG A O 1
ATOM 1672 N N . TYR A 1 206 ? 0.962 -64 -36.844 1 96.5 206 TYR A N 1
ATOM 1673 C CA . TYR A 1 206 ? 0.374 -63.031 -35.938 1 96.5 206 TYR A CA 1
ATOM 1674 C C . TYR A 1 206 ? 0.638 -63.406 -34.469 1 96.5 206 TYR A C 1
ATOM 1676 O O . TYR A 1 206 ? 1.122 -62.594 -33.688 1 96.5 206 TYR A O 1
ATOM 1684 N N . GLU A 1 207 ? 0.435 -64.562 -34.156 1 96.81 207 GLU A N 1
ATOM 1685 C CA . GLU A 1 207 ? 0.684 -65.062 -32.781 1 96.81 207 GLU A CA 1
ATOM 1686 C C . GLU A 1 207 ? 2.166 -64.938 -32.438 1 96.81 207 GLU A C 1
ATOM 1688 O O . GLU A 1 207 ? 2.518 -64.625 -31.312 1 96.81 207 GLU A O 1
ATOM 1693 N N . GLN A 1 208 ? 2.947 -65.25 -33.406 1 97.25 208 GLN A N 1
ATOM 1694 C CA . GLN A 1 208 ? 4.391 -65.188 -33.219 1 97.25 208 GLN A CA 1
ATOM 1695 C C . GLN A 1 208 ? 4.824 -63.719 -32.875 1 97.25 208 GLN A C 1
ATOM 1697 O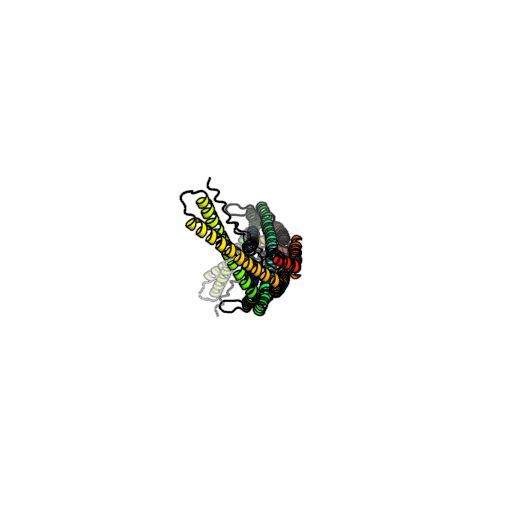 O . GLN A 1 208 ? 5.609 -63.5 -31.953 1 97.25 208 GLN A O 1
ATOM 1702 N N . THR A 1 209 ? 4.293 -62.844 -33.656 1 96.81 209 THR A N 1
ATOM 1703 C CA . THR A 1 209 ? 4.664 -61.469 -33.438 1 96.81 209 THR A CA 1
ATOM 1704 C C . THR A 1 209 ? 4.16 -60.969 -32.062 1 96.81 209 THR A C 1
ATOM 1706 O O . THR A 1 209 ? 4.84 -60.188 -31.406 1 96.81 209 THR A O 1
ATOM 1709 N N . LEU A 1 210 ? 3.012 -61.375 -31.641 1 96.75 210 LEU A N 1
ATOM 1710 C CA . LEU A 1 210 ? 2.465 -61 -30.344 1 96.75 210 LEU A CA 1
ATOM 1711 C C . LEU A 1 210 ? 3.303 -61.594 -29.203 1 96.75 210 LEU A C 1
ATOM 1713 O O . LEU A 1 210 ? 3.506 -60.938 -28.188 1 96.75 210 LEU A O 1
ATOM 1717 N N . ASN A 1 211 ? 3.766 -62.781 -29.391 1 97.25 211 ASN A N 1
ATOM 1718 C CA . ASN A 1 211 ? 4.633 -63.375 -28.391 1 97.25 211 ASN A CA 1
ATOM 1719 C C . ASN A 1 211 ? 5.965 -62.656 -28.281 1 97.25 211 ASN A C 1
ATOM 1721 O O . ASN A 1 211 ? 6.504 -62.531 -27.172 1 97.25 211 ASN A O 1
ATOM 1725 N N . GLU A 1 212 ? 6.5 -62.188 -29.422 1 97.31 212 GLU A N 1
ATOM 1726 C CA . GLU A 1 212 ? 7.746 -61.438 -29.422 1 97.31 212 GLU A CA 1
ATOM 1727 C C . GLU A 1 212 ? 7.598 -60.156 -28.625 1 97.31 212 GLU A C 1
ATOM 1729 O O . GLU A 1 212 ? 8.477 -59.781 -27.844 1 97.31 212 GLU A O 1
ATOM 1734 N N . ILE A 1 213 ? 6.488 -59.531 -28.828 1 96.5 213 ILE A N 1
ATOM 1735 C CA . ILE A 1 213 ? 6.242 -58.281 -28.125 1 96.5 213 ILE A CA 1
ATOM 1736 C C . ILE A 1 213 ? 6.066 -58.562 -26.625 1 96.5 213 ILE A C 1
ATOM 1738 O O . ILE A 1 213 ? 6.578 -57.812 -25.781 1 96.5 213 ILE A O 1
ATOM 1742 N N . LYS A 1 214 ? 5.34 -59.5 -26.266 1 96.19 214 LYS A N 1
ATOM 1743 C CA . LYS A 1 214 ? 5.098 -59.875 -24.875 1 96.19 214 LYS A CA 1
ATOM 1744 C C . LYS A 1 214 ? 6.406 -60.188 -24.156 1 96.19 214 LYS A C 1
ATOM 1746 O O . LYS A 1 214 ? 6.598 -59.75 -23 1 96.19 214 LYS A O 1
ATOM 1751 N N . GLU A 1 215 ? 7.297 -60.844 -24.844 1 97.31 215 GLU A N 1
ATOM 1752 C CA . GLU A 1 215 ? 8.594 -61.188 -24.266 1 97.31 215 GLU A CA 1
ATOM 1753 C C . GLU A 1 215 ? 9.461 -59.969 -24.062 1 97.31 215 GLU A C 1
ATOM 1755 O O . GLU A 1 215 ? 10.297 -59.938 -23.156 1 97.31 215 GLU A O 1
ATOM 1760 N N . TYR A 1 216 ? 9.25 -59 -24.938 1 97.81 216 TYR A N 1
ATOM 1761 C CA . TYR A 1 216 ? 10.086 -57.812 -24.891 1 97.81 216 TYR A CA 1
ATOM 1762 C C . TYR A 1 216 ? 9.516 -56.781 -23.906 1 97.81 216 TYR A C 1
ATOM 1764 O O . TYR A 1 216 ? 10.203 -55.844 -23.516 1 97.81 216 TYR A O 1
ATOM 1772 N N . ASN A 1 217 ? 8.242 -56.938 -23.469 1 96.81 217 ASN A N 1
ATOM 1773 C CA . ASN A 1 217 ? 7.547 -55.969 -22.625 1 96.81 217 ASN A CA 1
ATOM 1774 C C . ASN A 1 217 ? 8.352 -55.656 -21.375 1 96.81 217 ASN A C 1
ATOM 1776 O O . ASN A 1 217 ? 8.492 -54.469 -21.016 1 96.81 217 ASN A O 1
ATOM 1780 N N . PRO A 1 218 ? 8.938 -56.625 -20.672 1 97.75 218 PRO A N 1
ATOM 1781 C CA . PRO A 1 218 ? 9.695 -56.281 -19.469 1 97.75 218 PRO A CA 1
ATOM 1782 C C . PRO A 1 218 ? 10.875 -55.375 -19.75 1 97.75 218 PRO A C 1
ATOM 1784 O O . PRO A 1 218 ? 11.148 -54.438 -18.969 1 97.75 218 PRO A O 1
ATOM 1787 N N . VAL A 1 219 ? 11.586 -55.562 -20.844 1 98.25 219 VAL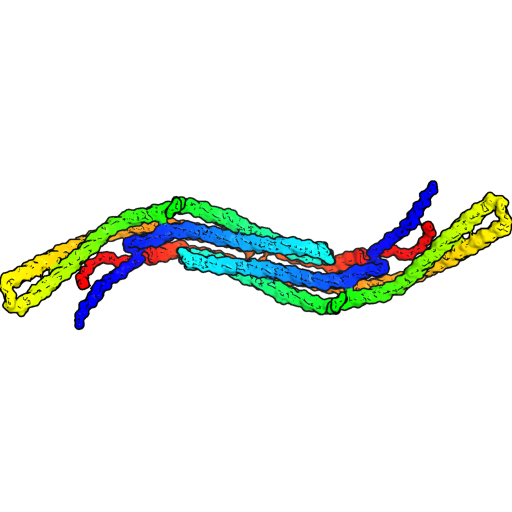 A N 1
ATOM 1788 C CA . VAL A 1 219 ? 12.703 -54.719 -21.219 1 98.25 219 VAL A CA 1
ATOM 1789 C C . VAL A 1 219 ? 12.195 -53.312 -21.547 1 98.25 219 VAL A C 1
ATOM 1791 O O . VAL A 1 219 ? 12.797 -52.312 -21.141 1 98.25 219 VAL A O 1
ATOM 1794 N N . TYR A 1 220 ? 11.078 -53.25 -22.297 1 98.06 220 TYR A N 1
ATOM 1795 C CA . TYR A 1 220 ? 10.445 -51.969 -22.625 1 98.06 220 TYR A CA 1
ATOM 1796 C C . TYR A 1 220 ? 10.055 -51.188 -21.375 1 98.06 220 TYR A C 1
ATOM 1798 O O . TYR A 1 220 ? 10.375 -50 -21.234 1 98.06 220 TYR A O 1
ATOM 1806 N N . ILE A 1 221 ? 9.398 -51.875 -20.453 1 98.12 221 ILE A N 1
ATOM 1807 C CA . ILE A 1 221 ? 8.938 -51.25 -19.203 1 98.12 221 ILE A CA 1
ATOM 1808 C C . ILE A 1 221 ? 10.133 -50.75 -18.406 1 98.12 221 ILE A C 1
ATOM 1810 O O . ILE A 1 221 ? 10.109 -49.594 -17.922 1 98.12 221 ILE A O 1
ATOM 1814 N N . GLU A 1 222 ? 11.148 -51.531 -18.328 1 98.44 222 GLU A N 1
ATOM 1815 C CA . GLU A 1 222 ? 12.328 -51.125 -17.578 1 98.44 222 GLU A CA 1
ATOM 1816 C C . GLU A 1 222 ? 13.008 -49.906 -18.203 1 98.44 222 GLU A C 1
ATOM 1818 O O . GLU A 1 222 ? 13.375 -48.969 -17.516 1 98.44 222 GLU A O 1
ATOM 1823 N N . SER A 1 223 ? 13.188 -49.906 -19.516 1 98.44 223 SER A N 1
ATOM 1824 C CA . SER A 1 223 ? 13.867 -48.844 -20.219 1 98.44 223 SER A CA 1
ATOM 1825 C C . SER A 1 223 ? 13.086 -47.531 -20.109 1 98.44 223 SER A C 1
ATOM 1827 O O . SER A 1 223 ? 13.656 -46.469 -19.812 1 98.44 223 SER A O 1
ATOM 1829 N N . MET A 1 224 ? 11.773 -47.656 -20.328 1 98.5 224 MET A N 1
ATOM 1830 C CA . MET A 1 224 ? 10.922 -46.469 -20.234 1 98.5 224 MET A CA 1
ATOM 1831 C C . MET A 1 224 ? 10.898 -45.938 -18.797 1 98.5 224 MET A C 1
ATOM 1833 O O . MET A 1 224 ? 10.953 -44.719 -18.578 1 98.5 224 MET A O 1
ATOM 1837 N N . THR A 1 225 ? 10.836 -46.812 -17.859 1 98.81 225 THR A N 1
ATOM 1838 C CA . THR A 1 225 ? 10.789 -46.438 -16.453 1 98.81 225 THR A CA 1
ATOM 1839 C C . THR A 1 225 ? 12.07 -45.688 -16.047 1 98.81 225 THR A C 1
ATOM 1841 O O . THR A 1 225 ? 12.016 -44.719 -15.297 1 98.81 225 THR A O 1
ATOM 1844 N N . ASN A 1 226 ? 13.195 -46.156 -16.531 1 98.69 226 ASN A N 1
ATOM 1845 C CA . ASN A 1 226 ? 14.477 -45.531 -16.203 1 98.69 226 ASN A CA 1
ATOM 1846 C C . ASN A 1 226 ? 14.523 -44.062 -16.672 1 98.69 226 ASN A C 1
ATOM 1848 O O . ASN A 1 226 ? 14.961 -43.188 -15.945 1 98.69 226 ASN A O 1
ATOM 1852 N N . VAL A 1 227 ? 14.047 -43.812 -17.891 1 98.75 227 VAL A N 1
ATOM 1853 C CA . VAL A 1 227 ? 14.031 -42.438 -18.406 1 98.75 227 VAL A CA 1
ATOM 1854 C C . VAL A 1 227 ? 13.023 -41.594 -17.609 1 98.75 227 VAL A C 1
ATOM 1856 O O . VAL A 1 227 ? 13.312 -40.438 -17.25 1 98.75 227 VAL A O 1
ATOM 1859 N N . PHE A 1 228 ? 11.859 -42.219 -17.328 1 98.81 228 PHE A N 1
ATOM 1860 C CA . PHE A 1 228 ? 10.82 -41.531 -16.578 1 98.81 228 PHE A CA 1
ATOM 1861 C C . PHE A 1 228 ? 11.344 -41.094 -15.203 1 98.81 228 PHE A C 1
ATOM 1863 O O . PHE A 1 228 ? 11.062 -40 -14.742 1 98.81 228 PHE A O 1
ATOM 1870 N N . ARG A 1 229 ? 12.102 -41.938 -14.555 1 98.69 229 ARG A N 1
ATOM 1871 C CA . ARG A 1 229 ? 12.664 -41.656 -13.242 1 98.69 229 ARG A CA 1
ATOM 1872 C C . ARG A 1 229 ? 13.586 -40.438 -13.305 1 98.69 229 ARG A C 1
ATOM 1874 O O . ARG A 1 229 ? 13.602 -39.594 -12.398 1 98.69 229 ARG A O 1
ATOM 1881 N N . LYS A 1 230 ? 14.352 -40.344 -14.344 1 98.62 230 LYS A N 1
ATOM 1882 C CA . LYS A 1 230 ? 15.203 -39.156 -14.523 1 98.62 230 LYS A CA 1
ATOM 1883 C C . LYS A 1 230 ? 14.375 -37.875 -14.633 1 98.62 230 LYS A C 1
ATOM 1885 O O . LYS A 1 230 ? 14.727 -36.844 -14.055 1 98.62 230 LYS A O 1
ATOM 1890 N N . CYS A 1 231 ? 13.281 -37.969 -15.391 1 98.69 231 CYS A N 1
ATOM 1891 C CA . CYS A 1 231 ? 12.383 -36.844 -15.508 1 98.69 231 CYS A CA 1
ATOM 1892 C C . CYS A 1 231 ? 11.789 -36.469 -14.156 1 98.69 231 CYS A C 1
ATOM 1894 O O . CYS A 1 231 ? 11.672 -35.281 -13.828 1 98.69 231 CYS A O 1
ATOM 1896 N N . GLN A 1 232 ? 11.398 -37.5 -13.406 1 98.69 232 GLN A N 1
ATOM 1897 C CA . GLN A 1 232 ? 10.852 -37.281 -12.078 1 98.69 232 GLN A CA 1
ATOM 1898 C C . GLN A 1 232 ? 11.867 -36.562 -11.18 1 98.69 232 GLN A C 1
ATOM 1900 O O . GLN A 1 232 ? 11.508 -35.688 -10.391 1 98.69 232 GLN A O 1
ATOM 1905 N N . GLU A 1 233 ? 13.102 -36.969 -11.266 1 98.56 233 GLU A N 1
ATOM 1906 C CA . GLU A 1 233 ? 14.156 -36.344 -10.461 1 98.56 233 GLU A CA 1
ATOM 1907 C C . GLU A 1 233 ? 14.328 -34.875 -10.812 1 98.56 233 GLU A C 1
ATOM 1909 O O . GLU A 1 233 ? 14.492 -34.031 -9.922 1 98.56 233 GLU A O 1
ATOM 1914 N N . MET A 1 234 ? 14.289 -34.562 -12.047 1 98.31 234 MET A N 1
ATOM 1915 C CA . MET A 1 234 ? 14.367 -33.156 -12.492 1 98.31 234 MET A CA 1
ATOM 1916 C C . MET A 1 234 ? 13.195 -32.344 -11.945 1 98.31 234 MET A C 1
ATOM 1918 O O . MET A 1 234 ? 13.383 -31.234 -11.469 1 98.31 234 MET A O 1
ATOM 1922 N N . GLU A 1 235 ? 12.023 -32.969 -12.039 1 98.62 235 GLU A N 1
ATOM 1923 C CA . GLU A 1 235 ? 10.828 -32.281 -11.562 1 98.62 235 GLU A CA 1
ATOM 1924 C C . GLU A 1 235 ? 10.859 -32.094 -10.047 1 98.62 235 GLU A C 1
ATOM 1926 O O . GLU A 1 235 ? 10.438 -31.062 -9.531 1 98.62 235 GLU A O 1
ATOM 1931 N N . GLU A 1 236 ? 11.344 -33.094 -9.375 1 98.75 236 GLU A N 1
ATOM 1932 C CA . GLU A 1 236 ? 11.508 -32.969 -7.93 1 98.75 236 GLU A CA 1
ATOM 1933 C C . GLU A 1 236 ? 12.383 -31.781 -7.57 1 98.75 236 GLU A C 1
ATOM 1935 O O . GLU A 1 236 ? 12.047 -31.016 -6.66 1 98.75 236 GLU A O 1
ATOM 1940 N N . THR A 1 237 ? 13.453 -31.609 -8.25 1 98.62 237 THR A N 1
ATOM 1941 C CA . THR A 1 237 ? 14.359 -30.484 -8.031 1 98.62 237 THR A CA 1
ATOM 1942 C C . THR A 1 237 ? 13.641 -29.156 -8.25 1 98.62 237 THR A C 1
ATOM 1944 O O . THR A 1 237 ? 13.797 -28.234 -7.457 1 98.62 237 THR A O 1
ATOM 1947 N N . ARG A 1 238 ? 12.859 -29.109 -9.32 1 98.56 238 ARG A N 1
ATOM 1948 C CA . ARG A 1 238 ? 12.117 -27.891 -9.625 1 98.56 238 ARG A CA 1
ATOM 1949 C C . ARG A 1 238 ? 11.086 -27.594 -8.547 1 98.56 238 ARG A C 1
ATOM 1951 O O . ARG A 1 238 ? 10.977 -26.453 -8.078 1 98.56 238 ARG A O 1
ATOM 1958 N N . LEU A 1 239 ? 10.328 -28.625 -8.141 1 98.75 239 LEU A N 1
ATOM 1959 C CA . LEU A 1 239 ? 9.289 -28.469 -7.133 1 98.75 239 LEU A CA 1
ATOM 1960 C C . LEU A 1 239 ? 9.883 -28 -5.809 1 98.75 239 LEU A C 1
ATOM 1962 O O . LEU A 1 239 ? 9.352 -27.094 -5.164 1 98.75 239 LEU A O 1
ATOM 1966 N N . CYS A 1 240 ? 11.008 -28.547 -5.434 1 98.69 240 CYS A N 1
ATOM 1967 C CA . CYS A 1 240 ? 11.68 -28.172 -4.195 1 98.69 240 CYS A CA 1
ATOM 1968 C C . CYS A 1 240 ? 12.203 -26.75 -4.273 1 98.69 240 CYS A C 1
ATOM 1970 O O . CYS A 1 240 ? 12.078 -25.984 -3.312 1 98.69 240 CYS A O 1
ATOM 1972 N N . PHE A 1 241 ? 12.766 -26.406 -5.359 1 98.62 241 PHE A N 1
ATOM 1973 C CA . PHE A 1 241 ? 13.266 -25.047 -5.551 1 98.62 241 PHE A CA 1
ATOM 1974 C C . PHE A 1 241 ? 12.125 -24.031 -5.445 1 98.62 241 PHE A C 1
ATOM 1976 O O . PHE A 1 241 ? 12.266 -23 -4.781 1 98.62 241 PHE A O 1
ATOM 1983 N N . PHE A 1 242 ? 11.016 -24.344 -6.109 1 98.5 242 PHE A N 1
ATOM 1984 C CA . PHE A 1 242 ? 9.875 -23.438 -6.094 1 98.5 242 PHE A CA 1
ATOM 1985 C C . PHE A 1 242 ? 9.352 -23.25 -4.676 1 98.5 242 PHE A C 1
ATOM 1987 O O . PHE A 1 242 ? 9.016 -22.125 -4.277 1 98.5 242 PHE A O 1
ATOM 1994 N N . LYS A 1 243 ? 9.281 -24.328 -3.957 1 98.56 243 LYS A N 1
ATOM 1995 C CA . LYS A 1 243 ? 8.836 -24.219 -2.568 1 98.56 243 LYS A CA 1
ATOM 1996 C C . LYS A 1 243 ? 9.758 -23.297 -1.777 1 98.56 243 LYS A C 1
ATOM 1998 O O . LYS A 1 243 ? 9.281 -22.422 -1.033 1 98.56 243 LYS A O 1
ATOM 2003 N N . ASN A 1 244 ? 11.039 -23.391 -1.933 1 98.19 244 ASN A N 1
ATOM 2004 C CA . ASN A 1 244 ? 12 -22.531 -1.261 1 98.19 244 ASN A CA 1
ATOM 2005 C C . ASN A 1 244 ? 11.836 -21.078 -1.68 1 98.19 244 ASN A C 1
ATOM 2007 O O . ASN A 1 244 ? 11.93 -20.172 -0.848 1 98.19 244 ASN A O 1
ATOM 2011 N N . VAL A 1 245 ? 11.633 -20.906 -2.947 1 98 245 VAL A N 1
ATOM 2012 C CA . VAL A 1 245 ? 11.438 -19.547 -3.467 1 98 245 VAL A CA 1
ATOM 2013 C C . VAL A 1 245 ? 10.188 -18.938 -2.838 1 98 245 VAL A C 1
ATOM 2015 O O . VAL A 1 245 ? 10.203 -17.766 -2.451 1 98 245 VAL A O 1
ATOM 2018 N N . LEU A 1 246 ? 9.133 -19.703 -2.742 1 98.25 246 LEU A N 1
ATOM 2019 C CA . LEU A 1 246 ? 7.891 -19.219 -2.156 1 98.25 246 LEU A CA 1
ATOM 2020 C C . LEU A 1 246 ? 8.102 -18.812 -0.701 1 98.25 246 LEU A C 1
ATOM 2022 O O . LEU A 1 246 ? 7.555 -17.797 -0.246 1 98.25 246 LEU A O 1
ATOM 2026 N N . PHE A 1 247 ? 8.945 -19.578 0.015 1 98.25 247 PHE A N 1
ATOM 2027 C CA . PHE A 1 247 ? 9.281 -19.188 1.383 1 98.25 247 PHE A CA 1
ATOM 2028 C C . PHE A 1 247 ? 10.07 -17.891 1.403 1 98.25 247 PHE A C 1
ATOM 2030 O O . PHE A 1 247 ? 9.891 -17.062 2.301 1 98.25 247 PHE A O 1
ATOM 2037 N N . SER A 1 248 ? 10.961 -17.75 0.454 1 97.88 248 SER A N 1
ATOM 2038 C CA . SER A 1 248 ? 11.711 -16.5 0.357 1 97.88 248 SER A CA 1
ATOM 2039 C C . SER A 1 248 ? 10.781 -15.312 0.09 1 97.88 248 SER A C 1
ATOM 2041 O O . SER A 1 248 ? 10.961 -14.234 0.659 1 97.88 248 SER A O 1
ATOM 2043 N N . ILE A 1 249 ? 9.805 -15.516 -0.794 1 98.06 249 ILE A N 1
ATOM 2044 C CA . ILE A 1 249 ? 8.82 -14.484 -1.083 1 98.06 249 ILE A CA 1
ATOM 2045 C C . ILE A 1 249 ? 8.039 -14.148 0.186 1 98.06 249 ILE A C 1
ATOM 2047 O O . ILE A 1 249 ? 7.828 -12.977 0.501 1 98.06 249 ILE A O 1
ATOM 2051 N N . HIS A 1 250 ? 7.629 -15.203 0.875 1 98.25 250 HIS A N 1
ATOM 2052 C CA . HIS A 1 250 ? 6.93 -15.023 2.141 1 98.25 250 HIS A CA 1
ATOM 2053 C C . HIS A 1 250 ? 7.738 -14.156 3.102 1 98.25 250 HIS A C 1
ATOM 2055 O O . HIS A 1 250 ? 7.199 -13.234 3.717 1 98.25 250 HIS A O 1
ATOM 2061 N N . LYS A 1 251 ? 8.984 -14.422 3.215 1 97.25 251 LYS A N 1
ATOM 2062 C CA . LYS A 1 251 ? 9.867 -13.68 4.113 1 97.25 251 LYS A CA 1
ATOM 2063 C C . LYS A 1 251 ? 9.945 -12.211 3.721 1 97.25 251 LYS A C 1
ATOM 2065 O O . LYS A 1 251 ? 9.969 -11.336 4.582 1 97.25 251 LYS A O 1
ATOM 2070 N N . CYS A 1 252 ? 9.969 -11.961 2.447 1 97 252 CYS A N 1
ATOM 2071 C CA . CYS A 1 252 ? 10.047 -10.594 1.945 1 97 252 CYS A CA 1
ATOM 2072 C C . CYS A 1 252 ? 8.742 -9.844 2.191 1 97 252 CYS A C 1
ATOM 2074 O O . CYS A 1 252 ? 8.758 -8.664 2.539 1 97 252 CYS A O 1
ATOM 2076 N N . LEU A 1 253 ? 7.625 -10.5 2.033 1 97.81 253 LEU A N 1
ATOM 2077 C CA . LEU A 1 253 ? 6.32 -9.836 2.029 1 97.81 253 LEU A CA 1
ATOM 2078 C C . LEU A 1 253 ? 5.793 -9.672 3.449 1 97.81 253 LEU A C 1
ATOM 2080 O O . LEU A 1 253 ? 4.977 -8.781 3.711 1 97.81 253 LEU A O 1
ATOM 2084 N N . ASN A 1 254 ? 6.191 -10.578 4.375 1 97.75 254 ASN A N 1
ATOM 2085 C CA . ASN A 1 254 ? 5.613 -10.617 5.715 1 97.75 254 ASN A CA 1
ATOM 2086 C C . ASN A 1 254 ? 6.062 -9.43 6.559 1 97.75 254 ASN A C 1
ATOM 2088 O O . ASN A 1 254 ? 7.039 -9.523 7.301 1 97.75 254 ASN A O 1
ATOM 2092 N N . ILE A 1 255 ? 5.309 -8.445 6.523 1 96.62 255 ILE A N 1
ATOM 2093 C CA . ILE A 1 255 ? 5.672 -7.227 7.238 1 96.62 255 ILE A CA 1
ATOM 2094 C C . ILE A 1 255 ? 5.234 -7.332 8.695 1 96.62 255 ILE A C 1
ATOM 2096 O O . ILE A 1 255 ? 5.625 -6.512 9.531 1 96.62 255 ILE A O 1
ATOM 2100 N N . SER A 1 256 ? 4.344 -8.25 9.039 1 97 256 SER A N 1
ATOM 2101 C CA . SER A 1 256 ? 3.838 -8.391 10.398 1 97 256 SER A CA 1
ATOM 2102 C C . SER A 1 256 ? 4.965 -8.703 11.383 1 97 256 SER A C 1
ATOM 2104 O O . SER A 1 256 ? 4.836 -8.461 12.578 1 97 256 SER A O 1
ATOM 2106 N N . GLU A 1 257 ? 6.051 -9.195 10.859 1 96.44 257 GLU A N 1
ATOM 2107 C CA . GLU A 1 257 ? 7.172 -9.57 11.727 1 96.44 257 GLU A CA 1
ATOM 2108 C C . GLU A 1 257 ? 8.305 -8.555 11.617 1 96.44 257 GLU A C 1
ATOM 2110 O O . GLU A 1 257 ? 9.359 -8.727 12.242 1 96.44 257 GLU A O 1
ATOM 2115 N N . ASP A 1 258 ? 8.195 -7.578 10.773 1 96.19 258 ASP A N 1
ATOM 2116 C CA . ASP A 1 258 ? 9.195 -6.523 10.664 1 96.19 258 ASP A CA 1
ATOM 2117 C C . ASP A 1 258 ? 9.164 -5.602 11.883 1 96.19 258 ASP A C 1
ATOM 2119 O O . ASP A 1 258 ? 8.141 -4.969 12.156 1 96.19 258 ASP A O 1
ATOM 2123 N N . PRO A 1 259 ? 10.211 -5.441 12.625 1 96.25 259 PRO A N 1
ATOM 2124 C CA . PRO A 1 259 ? 10.211 -4.648 13.859 1 96.25 259 PRO A CA 1
ATOM 2125 C C . PRO A 1 259 ? 9.992 -3.16 13.602 1 96.25 259 PRO A C 1
ATOM 2127 O O . PRO A 1 259 ? 9.594 -2.426 14.508 1 96.25 259 PRO A O 1
ATOM 2130 N N . SER A 1 260 ? 10.297 -2.752 12.406 1 97.25 260 SER A N 1
ATOM 2131 C CA . SER A 1 260 ? 10.125 -1.336 12.094 1 97.25 260 SER A CA 1
ATOM 2132 C C . SER A 1 260 ? 8.648 -0.956 12.055 1 97.25 260 SER A C 1
ATOM 2134 O O . SER A 1 260 ? 8.289 0.196 12.305 1 97.25 260 SER A O 1
ATOM 2136 N N . LEU A 1 261 ? 7.797 -1.935 11.727 1 97.75 261 LEU A N 1
ATOM 2137 C CA . LEU A 1 261 ? 6.387 -1.627 11.539 1 97.75 261 LEU A CA 1
ATOM 2138 C C . LEU A 1 261 ? 5.762 -1.129 12.836 1 97.75 261 LEU A C 1
ATOM 2140 O O . LEU A 1 261 ? 5.207 -0.029 12.883 1 97.75 261 LEU A O 1
ATOM 2144 N N . PRO A 1 262 ? 5.883 -1.819 13.961 1 98 262 PRO A N 1
ATOM 2145 C CA . PRO A 1 262 ? 5.336 -1.292 15.211 1 98 262 PRO A CA 1
ATOM 2146 C C . PRO A 1 262 ? 6.016 0.002 15.656 1 98 262 PRO A C 1
ATOM 2148 O O . PRO A 1 262 ? 5.379 0.856 16.281 1 98 262 PRO A O 1
ATOM 2151 N N . GLN A 1 263 ? 7.266 0.151 15.32 1 98.31 263 GLN A N 1
ATOM 2152 C CA . GLN A 1 263 ? 8 1.353 15.695 1 98.31 263 GLN A CA 1
ATOM 2153 C C . GLN A 1 263 ? 7.43 2.588 15.008 1 98.31 263 GLN A C 1
ATOM 2155 O O . GLN A 1 263 ? 7.371 3.666 15.602 1 98.31 263 GLN A O 1
ATOM 2160 N N . ILE A 1 264 ? 7.035 2.436 13.758 1 98.5 264 ILE A N 1
ATOM 2161 C CA . ILE A 1 264 ? 6.445 3.529 12.992 1 98.5 264 ILE A CA 1
ATOM 2162 C C . ILE A 1 264 ? 5.23 4.078 13.734 1 98.5 264 ILE A C 1
ATOM 2164 O O . ILE A 1 264 ? 5.121 5.289 13.953 1 98.5 264 ILE A O 1
ATOM 2168 N N . TYR A 1 265 ? 4.422 3.232 14.227 1 98.5 265 TYR A N 1
ATOM 2169 C CA . TYR A 1 265 ? 3.158 3.668 14.812 1 98.5 265 TYR A CA 1
ATOM 2170 C C . TYR A 1 265 ? 3.34 4.066 16.266 1 98.5 265 TYR A C 1
ATOM 2172 O O . TYR A 1 265 ? 2.627 4.938 16.781 1 98.5 265 TYR A O 1
ATOM 2180 N N . LYS A 1 266 ? 4.359 3.459 16.938 1 98.44 266 LYS A N 1
ATOM 2181 C CA . LYS A 1 266 ? 4.707 3.938 18.266 1 98.44 266 LYS A CA 1
ATOM 2182 C C . LYS A 1 266 ? 5.191 5.383 18.234 1 98.44 266 LYS A C 1
ATOM 2184 O O . LYS A 1 266 ? 4.789 6.203 19.047 1 98.44 266 LYS A O 1
ATOM 2189 N N . GLU A 1 267 ? 6.008 5.648 17.281 1 98.31 267 GLU A N 1
ATOM 2190 C CA . GLU A 1 267 ? 6.523 7.004 17.125 1 98.31 267 GLU A CA 1
ATOM 2191 C C . GLU A 1 267 ? 5.41 7.977 16.734 1 98.31 267 GLU A C 1
ATOM 2193 O O . GLU A 1 267 ? 5.367 9.102 17.234 1 98.31 267 GLU A O 1
ATOM 2198 N N . PHE A 1 268 ? 4.527 7.578 15.859 1 98.56 268 PHE A N 1
ATOM 2199 C CA . PHE A 1 268 ? 3.385 8.398 15.484 1 98.56 268 PHE A CA 1
ATOM 2200 C C . PHE A 1 268 ? 2.523 8.719 16.703 1 98.56 268 PHE A C 1
ATOM 2202 O O . PHE A 1 268 ? 2.178 9.875 16.938 1 98.56 268 PHE A O 1
ATOM 2209 N N . HIS A 1 269 ? 2.289 7.676 17.484 1 98.69 269 HIS A N 1
ATOM 2210 C CA . HIS A 1 269 ? 1.515 7.852 18.703 1 98.69 269 HIS A CA 1
ATOM 2211 C C . HIS A 1 269 ? 2.195 8.836 19.656 1 98.69 269 HIS A C 1
ATOM 2213 O O . HIS A 1 269 ? 1.542 9.719 20.203 1 98.69 269 HIS A O 1
ATOM 2219 N N . HIS A 1 270 ? 3.459 8.664 19.812 1 98.62 270 HIS A N 1
ATOM 2220 C CA . HIS A 1 270 ? 4.242 9.523 20.703 1 98.62 270 HIS A CA 1
ATOM 2221 C C . HIS A 1 270 ? 4.191 10.969 20.234 1 98.62 270 HIS A C 1
ATOM 2223 O O . HIS A 1 270 ? 4.035 11.883 21.047 1 98.62 270 HIS A O 1
ATOM 2229 N N . THR A 1 271 ? 4.316 11.18 18.922 1 98.62 271 THR A N 1
ATOM 2230 C CA . THR A 1 271 ? 4.285 12.523 18.359 1 98.62 271 THR A CA 1
ATOM 2231 C C . THR A 1 271 ? 2.947 13.195 18.656 1 98.62 271 THR A C 1
ATOM 2233 O O . THR A 1 271 ? 2.906 14.375 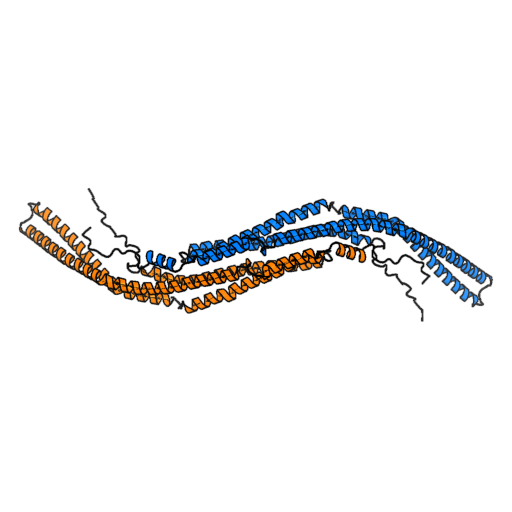19.016 1 98.62 271 THR A O 1
ATOM 2236 N N . ILE A 1 272 ? 1.828 12.461 18.5 1 98.75 272 ILE A N 1
ATOM 2237 C CA . ILE A 1 272 ? 0.504 13 18.812 1 98.75 272 ILE A CA 1
ATOM 2238 C C . ILE A 1 272 ? 0.407 13.32 20.297 1 98.75 272 ILE A C 1
ATOM 2240 O O . ILE A 1 272 ? -0.074 14.398 20.672 1 98.75 272 ILE A O 1
ATOM 2244 N N . ASN A 1 273 ? 0.936 12.406 21.094 1 98.62 273 ASN A N 1
ATOM 2245 C CA . ASN A 1 273 ? 0.851 12.547 22.547 1 98.62 273 ASN A CA 1
ATOM 2246 C C . ASN A 1 273 ? 1.572 13.805 23.016 1 98.62 273 ASN A C 1
ATOM 2248 O O . ASN A 1 273 ? 1.198 14.391 24.031 1 98.62 273 ASN A O 1
ATOM 2252 N N . ASN A 1 274 ? 2.555 14.18 22.266 1 98.5 274 ASN A N 1
ATOM 2253 C CA . ASN A 1 274 ? 3.367 15.336 22.625 1 98.5 274 ASN A CA 1
ATOM 2254 C C . ASN A 1 274 ? 2.658 16.641 22.297 1 98.5 274 ASN A C 1
ATOM 2256 O O . ASN A 1 274 ? 3.109 17.719 22.703 1 98.5 274 ASN A O 1
ATOM 2260 N N . ALA A 1 275 ? 1.563 16.594 21.484 1 98.62 275 ALA A N 1
ATOM 2261 C CA . ALA A 1 275 ? 0.778 17.812 21.266 1 98.62 275 ALA A CA 1
ATOM 2262 C C . ALA A 1 275 ? 0.216 18.328 22.578 1 98.62 275 ALA A C 1
ATOM 2264 O O . ALA A 1 275 ? -0.444 17.609 23.328 1 98.62 275 ALA A O 1
ATOM 2265 N N . ASP A 1 276 ? 0.52 19.531 22.891 1 98.75 276 ASP A N 1
ATOM 2266 C CA . ASP A 1 276 ? 0.145 20.172 24.141 1 98.75 276 ASP A CA 1
ATOM 2267 C C . ASP A 1 276 ? -0.569 21.5 23.891 1 98.75 276 ASP A C 1
ATOM 2269 O O . ASP A 1 276 ? 0.076 22.531 23.688 1 98.75 276 ASP A O 1
ATOM 2273 N N . HIS A 1 277 ? -1.884 21.469 24.078 1 98.62 277 HIS A N 1
ATOM 2274 C CA . HIS A 1 277 ? -2.68 22.656 23.781 1 98.62 277 HIS A CA 1
ATOM 2275 C C . HIS A 1 277 ? -2.322 23.812 24.703 1 98.62 277 HIS A C 1
ATOM 2277 O O . HIS A 1 277 ? -2.424 24.984 24.297 1 98.62 277 HIS A O 1
ATOM 2283 N N . GLN A 1 278 ? -1.833 23.562 25.922 1 98.69 278 GLN A N 1
ATOM 2284 C CA . GLN A 1 278 ? -1.46 24.641 26.844 1 98.69 278 GLN A CA 1
ATOM 2285 C C . GLN A 1 278 ? -0.227 25.391 26.344 1 98.69 278 GLN A C 1
ATOM 2287 O O . GLN A 1 278 ? -0.177 26.609 26.406 1 98.69 278 GLN A O 1
ATOM 2292 N N . LYS A 1 279 ? 0.714 24.609 25.891 1 98.69 279 LYS A N 1
ATOM 2293 C CA . LYS A 1 279 ? 1.916 25.219 25.328 1 98.69 279 LYS A CA 1
ATOM 2294 C C . LYS A 1 279 ? 1.586 26.047 24.094 1 98.69 279 LYS A C 1
ATOM 2296 O O . LYS A 1 279 ? 2.129 27.125 23.906 1 98.69 279 LYS A O 1
ATOM 2301 N N . ASP A 1 280 ? 0.723 25.562 23.266 1 98.75 280 ASP A N 1
ATOM 2302 C CA . ASP A 1 280 ? 0.355 26.266 22.031 1 98.75 280 ASP A CA 1
ATOM 2303 C C . ASP A 1 280 ? -0.394 27.562 22.344 1 98.75 280 ASP A C 1
ATOM 2305 O O . ASP A 1 280 ? -0.131 28.594 21.719 1 98.75 280 ASP A O 1
ATOM 2309 N N . LEU A 1 281 ? -1.301 27.5 23.281 1 98.81 281 LEU A N 1
ATOM 2310 C CA . LEU A 1 281 ? -2.061 28.688 23.656 1 98.81 281 LEU A CA 1
ATOM 2311 C C . LEU A 1 281 ? -1.152 29.734 24.297 1 98.81 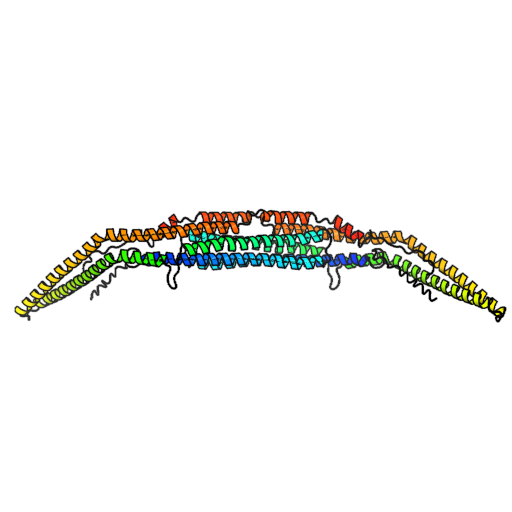281 LEU A C 1
ATOM 2313 O O . LEU A 1 281 ? -1.313 30.938 24.047 1 98.81 281 LEU A O 1
ATOM 2317 N N . LYS A 1 282 ? -0.244 29.25 25.109 1 98.56 282 LYS A N 1
ATOM 2318 C CA . LYS A 1 282 ? 0.718 30.156 25.719 1 98.56 282 LYS A CA 1
ATOM 2319 C C . LYS A 1 282 ? 1.568 30.844 24.656 1 98.56 282 LYS A C 1
ATOM 2321 O O . LYS A 1 282 ? 1.826 32.062 24.734 1 98.56 282 LYS A O 1
ATOM 2326 N N . TRP A 1 283 ? 2.025 30.047 23.734 1 98.25 283 TRP A N 1
ATOM 2327 C CA . TRP A 1 283 ? 2.801 30.609 22.625 1 98.25 283 TRP A CA 1
ATOM 2328 C C . TRP A 1 283 ? 2.008 31.703 21.906 1 98.25 283 TRP A C 1
ATOM 2330 O O . TRP A 1 283 ? 2.539 32.781 21.609 1 98.25 283 TRP A O 1
ATOM 2340 N N . TRP A 1 284 ? 0.683 31.422 21.641 1 98.5 284 TRP A N 1
ATOM 2341 C CA . TRP A 1 284 ? -0.136 32.406 20.938 1 98.5 284 TRP A CA 1
ATOM 2342 C C . TRP A 1 284 ? -0.291 33.656 21.766 1 98.5 284 TRP A C 1
ATOM 2344 O O . TRP A 1 284 ? -0.198 34.781 21.234 1 98.5 284 TRP A O 1
ATOM 2354 N N . SER A 1 285 ? -0.515 33.5 23.062 1 98.31 285 SER A N 1
ATOM 2355 C CA . SER A 1 285 ? -0.66 34.625 23.969 1 98.31 285 SER A CA 1
ATOM 2356 C C . SER A 1 285 ? 0.586 35.5 23.953 1 98.31 285 SER A C 1
ATOM 2358 O O . SER A 1 285 ? 0.486 36.719 23.953 1 98.31 285 SER A O 1
ATOM 2360 N N . ASN A 1 286 ? 1.728 34.938 23.844 1 97.69 286 ASN A N 1
ATOM 2361 C CA . ASN A 1 286 ? 3.004 35.625 23.875 1 97.69 286 ASN A CA 1
ATOM 2362 C C . ASN A 1 286 ? 3.268 36.375 22.562 1 97.69 286 ASN A C 1
ATOM 2364 O O . ASN A 1 286 ? 3.922 37.406 22.547 1 97.69 286 ASN A O 1
ATOM 2368 N N . ASN A 1 287 ? 2.709 35.844 21.516 1 96.69 287 ASN A N 1
ATOM 2369 C CA . ASN A 1 287 ? 3.111 36.375 20.219 1 96.69 287 ASN A CA 1
ATOM 2370 C C . ASN A 1 287 ? 2 37.188 19.562 1 96.69 287 ASN A C 1
ATOM 2372 O O . ASN A 1 287 ? 2.262 38 18.688 1 96.69 287 ASN A O 1
ATOM 2376 N N . HIS A 1 288 ? 0.739 36.938 20.031 1 97.12 288 HIS A N 1
ATOM 2377 C CA . HIS A 1 288 ? -0.39 37.594 19.391 1 97.12 288 HIS A CA 1
ATOM 2378 C C . HIS A 1 288 ? -1.458 37.969 20.406 1 97.12 288 HIS A C 1
ATOM 2380 O O . HIS A 1 288 ? -2.607 38.25 20.047 1 97.12 288 HIS A O 1
ATOM 2386 N N . GLY A 1 289 ? -1.058 37.938 21.75 1 97.44 289 GLY A N 1
ATOM 2387 C CA . GLY A 1 289 ? -2.1 38.125 22.75 1 97.44 289 GLY A CA 1
ATOM 2388 C C . GLY A 1 289 ? -1.667 38.969 23.922 1 97.44 289 GLY A C 1
ATOM 2389 O O . GLY A 1 289 ? -0.869 39.906 23.75 1 97.44 289 GLY A O 1
ATOM 2390 N N . VAL A 1 290 ? -2.285 38.719 25.031 1 97.69 290 VAL A N 1
ATOM 2391 C CA . VAL A 1 290 ? -2.277 39.562 26.203 1 97.69 290 VAL A CA 1
ATOM 2392 C C . VAL A 1 290 ? -0.877 39.625 26.812 1 97.69 290 VAL A C 1
ATOM 2394 O O . VAL A 1 290 ? -0.544 40.531 27.562 1 97.69 290 VAL A O 1
ATOM 2397 N N . ASN A 1 291 ? -0.055 38.656 26.438 1 96.88 291 ASN A N 1
ATOM 2398 C CA . ASN A 1 291 ? 1.279 38.594 27.031 1 96.88 291 ASN A CA 1
ATOM 2399 C C . ASN A 1 291 ? 2.271 39.438 26.234 1 96.88 291 ASN A C 1
ATOM 2401 O O . ASN A 1 291 ? 3.439 39.562 26.609 1 96.88 291 ASN A O 1
ATOM 2405 N N . MET A 1 292 ? 1.786 40 25.172 1 95.75 292 MET A N 1
ATOM 2406 C CA . MET A 1 292 ? 2.672 40.875 24.422 1 95.75 292 MET A CA 1
ATOM 2407 C C . MET A 1 292 ? 2.93 42.156 25.172 1 95.75 292 MET A C 1
ATOM 2409 O O . MET A 1 292 ? 2.08 42.625 25.938 1 95.75 292 MET A O 1
ATOM 2413 N N . GLY A 1 293 ? 3.979 42.719 24.906 1 92.88 293 GLY A N 1
ATOM 2414 C CA . GLY A 1 293 ? 4.266 44.031 25.453 1 92.88 293 GLY A CA 1
ATOM 2415 C C . GLY A 1 293 ? 3.545 45.156 24.719 1 92.88 293 GLY A C 1
ATOM 2416 O O . GLY A 1 293 ? 3.076 44.969 23.594 1 92.88 293 GLY A O 1
ATOM 2417 N N . MET A 1 294 ? 3.41 46.188 25.438 1 91.06 294 MET A N 1
ATOM 2418 C CA . MET A 1 294 ? 2.773 47.375 24.875 1 91.06 294 MET A CA 1
ATOM 2419 C C . MET A 1 294 ? 3.523 48.656 25.281 1 91.06 294 MET A C 1
ATOM 2421 O O . MET A 1 294 ? 3.9 48.812 26.438 1 91.06 294 MET A O 1
ATOM 2425 N N . SER A 1 295 ? 3.848 49.438 24.312 1 89.62 295 SER A N 1
ATOM 2426 C CA . SER A 1 295 ? 4.344 50.781 24.609 1 89.62 295 SER A CA 1
ATOM 2427 C C . SER A 1 295 ? 3.203 51.812 24.688 1 89.62 295 SER A C 1
ATOM 2429 O O . SER A 1 295 ? 2.822 52.406 23.672 1 89.62 295 SER A O 1
ATOM 2431 N N . TRP A 1 296 ? 2.736 52 25.844 1 91.94 296 TRP A N 1
ATOM 2432 C CA . TRP A 1 296 ? 1.602 52.875 26.078 1 91.94 296 TRP A CA 1
ATOM 2433 C C . TRP A 1 296 ? 1.961 54.312 25.75 1 91.94 296 TRP A C 1
ATOM 2435 O O . TRP A 1 296 ? 3.119 54.719 25.875 1 91.94 296 TRP A O 1
ATOM 2445 N N . PRO A 1 297 ? 1.006 55.031 25.266 1 89.94 297 PRO A N 1
ATOM 2446 C CA . PRO A 1 297 ? 1.271 56.438 24.906 1 89.94 297 PRO A CA 1
ATOM 2447 C C . PRO A 1 297 ? 1.84 57.25 26.047 1 89.94 297 PRO A C 1
ATOM 2449 O O . PRO A 1 297 ? 1.338 57.188 27.172 1 89.94 297 PRO A O 1
ATOM 2452 N N . THR A 1 298 ? 2.895 57.906 25.859 1 90.19 298 THR A N 1
ATOM 2453 C CA . THR A 1 298 ? 3.541 58.781 26.828 1 90.19 298 THR A CA 1
ATOM 2454 C C . THR A 1 298 ? 3.836 60.156 26.188 1 90.19 298 THR A C 1
ATOM 2456 O O . THR A 1 298 ? 3.764 60.312 24.969 1 90.19 298 THR A O 1
ATOM 2459 N N . PHE A 1 299 ? 4.035 61.094 27.078 1 91.44 299 PHE A N 1
ATOM 2460 C CA . PHE A 1 299 ? 4.32 62.438 26.609 1 91.44 299 PHE A CA 1
ATOM 2461 C C . PHE A 1 299 ? 5.598 62.469 25.781 1 91.44 299 PHE A C 1
ATOM 2463 O O . PHE A 1 299 ? 6.625 61.938 26.188 1 91.44 299 PHE A O 1
ATOM 2470 N N . VAL A 1 300 ? 5.5 63.031 24.641 1 83.38 300 VAL A N 1
ATOM 2471 C CA . VAL A 1 300 ? 6.648 63.188 23.75 1 83.38 300 VAL A CA 1
ATOM 2472 C C . VAL A 1 300 ? 6.992 64.625 23.578 1 83.38 300 VAL A C 1
ATOM 2474 O O . VAL A 1 300 ? 6.152 65.438 23.141 1 83.38 300 VAL A O 1
ATOM 2477 N N . ILE A 1 301 ? 8.242 64.875 24.078 1 78.44 301 ILE A N 1
ATOM 2478 C CA . ILE A 1 301 ? 8.703 66.25 23.953 1 78.44 301 ILE A CA 1
ATOM 2479 C C . ILE A 1 301 ? 8.922 66.625 22.484 1 78.44 301 ILE A C 1
ATOM 2481 O O . ILE A 1 301 ? 9.086 65.688 21.656 1 78.44 301 ILE A O 1
ATOM 2485 N N . THR A 1 302 ? 8.805 67.75 21.922 1 62.66 302 THR A N 1
ATOM 2486 C CA . THR A 1 302 ? 8.93 68.25 20.562 1 62.66 302 THR A CA 1
ATOM 2487 C C . THR A 1 302 ? 10.164 67.688 19.891 1 62.66 302 THR A C 1
ATOM 2489 O O . THR A 1 302 ? 11.195 67.5 20.531 1 62.66 302 THR A O 1
ATOM 2492 N N . VAL A 1 303 ? 9.945 66.75 18.734 1 51.59 303 VAL A N 1
ATOM 2493 C CA . VAL A 1 303 ? 11.102 66.562 17.859 1 51.59 303 VAL A CA 1
ATOM 2494 C C . VAL A 1 303 ? 11.445 67.875 17.172 1 51.59 303 VAL A C 1
ATOM 2496 O O . VAL A 1 303 ? 10.555 68.688 16.844 1 51.59 303 VAL A O 1
ATOM 2499 N N . MET B 1 1 ? 25.203 73.562 6.152 1 27.67 1 MET B N 1
ATOM 2500 C CA . MET B 1 1 ? 25.391 73 7.5 1 27.67 1 MET B CA 1
ATOM 2501 C C . MET B 1 1 ? 24.094 72.438 8.062 1 27.67 1 MET B C 1
ATOM 2503 O O . MET B 1 1 ? 23.453 73.062 8.906 1 27.67 1 MET B O 1
ATOM 2507 N N . SER B 1 2 ? 23.125 71.812 7.199 1 29 2 SER B N 1
ATOM 2508 C CA . SER B 1 2 ? 21.781 71.375 6.848 1 29 2 SER B CA 1
ATOM 2509 C C . SER B 1 2 ? 21.344 70.188 7.695 1 29 2 SER B C 1
ATOM 2511 O O . SER B 1 2 ? 21.688 69.062 7.395 1 29 2 SER B O 1
ATOM 2513 N N . HIS B 1 3 ? 21.594 70.312 9.148 1 26.31 3 HIS B N 1
ATOM 2514 C CA . HIS B 1 3 ? 21.266 69.312 10.164 1 26.31 3 HIS B CA 1
ATOM 2515 C C . HIS B 1 3 ? 19.797 68.938 10.086 1 26.31 3 HIS B C 1
ATOM 2517 O O . HIS B 1 3 ? 18.938 69.562 10.664 1 26.31 3 HIS B O 1
ATOM 2523 N N . HIS B 1 4 ? 19.281 68.562 8.93 1 27.8 4 HIS B N 1
ATOM 2524 C CA . HIS B 1 4 ? 17.969 67.938 8.695 1 27.8 4 HIS B CA 1
ATOM 2525 C C . HIS B 1 4 ? 17.719 66.812 9.648 1 27.8 4 HIS B C 1
ATOM 2527 O O . HIS B 1 4 ? 18.188 65.688 9.406 1 27.8 4 HIS B O 1
ATOM 2533 N N . SER B 1 5 ? 17.938 67 11.023 1 30.39 5 SER B N 1
ATOM 2534 C CA . SER B 1 5 ? 17.656 66 11.984 1 30.39 5 SER B CA 1
ATOM 2535 C C . SER B 1 5 ? 16.281 65.375 11.758 1 30.39 5 SER B C 1
ATOM 2537 O O . SER B 1 5 ? 15.281 66.062 11.758 1 30.39 5 SER B O 1
ATOM 2539 N N . ASP B 1 6 ? 16.156 64.562 10.719 1 29.92 6 ASP B N 1
ATOM 2540 C CA . ASP B 1 6 ? 15.117 63.562 10.453 1 29.92 6 ASP B CA 1
ATOM 2541 C C . ASP B 1 6 ? 14.562 62.969 11.75 1 29.92 6 ASP B C 1
ATOM 2543 O O . ASP B 1 6 ? 15.172 62.062 12.344 1 29.92 6 ASP B O 1
ATOM 2547 N N . ASP B 1 7 ? 14.039 63.75 12.719 1 30.5 7 ASP B N 1
ATOM 2548 C CA . ASP B 1 7 ? 13.133 63.469 13.836 1 30.5 7 ASP B CA 1
ATOM 2549 C C . ASP B 1 7 ? 12.055 62.469 13.438 1 30.5 7 ASP B C 1
ATOM 2551 O O . ASP B 1 7 ? 11.016 62.375 14.102 1 30.5 7 ASP B O 1
ATOM 2555 N N . GLN B 1 8 ? 11.898 62.062 12.211 1 34.81 8 GLN B N 1
ATOM 2556 C CA . GLN B 1 8 ? 10.844 61.062 12.008 1 34.81 8 GLN B CA 1
ATOM 2557 C C . GLN B 1 8 ? 11.031 59.875 12.914 1 34.81 8 GLN B C 1
ATOM 2559 O O . GLN B 1 8 ? 11.75 58.938 12.57 1 34.81 8 GLN B O 1
ATOM 2564 N N . LEU B 1 9 ? 11.484 59.969 14.102 1 34.03 9 LEU B N 1
ATOM 2565 C CA . LEU B 1 9 ? 11.312 58.906 15.086 1 34.03 9 LEU B CA 1
ATOM 2566 C C . LEU B 1 9 ? 9.93 58.281 14.961 1 34.03 9 LEU B C 1
ATOM 2568 O O . LEU B 1 9 ? 8.969 58.75 15.57 1 34.03 9 LEU B O 1
ATOM 2572 N N . LEU B 1 10 ? 9.344 58.156 13.812 1 35.91 10 LEU B N 1
ATOM 2573 C CA . LEU B 1 10 ? 8.18 57.281 13.672 1 35.91 10 LEU B CA 1
ATOM 2574 C C . LEU B 1 10 ? 8.297 56.062 14.586 1 35.91 10 LEU B C 1
ATOM 2576 O O . LEU B 1 10 ? 9.258 55.312 14.492 1 35.91 10 LEU B O 1
ATOM 2580 N N . GLN B 1 11 ? 8.031 56.125 15.812 1 41.78 11 GLN B N 1
ATOM 2581 C CA . GLN B 1 11 ? 7.812 55.062 16.766 1 41.78 11 GLN B CA 1
ATOM 2582 C C . GLN B 1 11 ? 7.262 53.812 16.062 1 41.78 11 GLN B C 1
ATOM 2584 O O . GLN B 1 11 ? 6.25 53.875 15.367 1 41.78 11 GLN B O 1
ATOM 2589 N N . ALA B 1 12 ? 7.938 53.094 15.367 1 42.88 12 ALA B N 1
ATOM 2590 C CA . ALA B 1 12 ? 7.617 51.75 14.875 1 42.88 12 ALA B CA 1
ATOM 2591 C C . ALA B 1 12 ? 6.531 51.094 15.719 1 42.88 12 ALA B C 1
ATOM 2593 O O . ALA B 1 12 ? 6.719 50.875 16.922 1 42.88 12 ALA B O 1
ATOM 2594 N N . GLY B 1 13 ? 5.305 51.562 15.727 1 48.62 13 GLY B N 1
ATOM 2595 C CA . GLY B 1 13 ? 4.219 50.875 16.406 1 48.62 13 GLY B CA 1
ATOM 2596 C C . GLY B 1 13 ? 4.48 49.375 16.609 1 48.62 13 GLY B C 1
ATOM 2597 O O . GLY B 1 13 ? 5.012 48.719 15.711 1 48.62 13 GLY B O 1
ATOM 2598 N N . SER B 1 14 ? 4.75 48.906 17.797 1 64.12 14 SER B N 1
ATOM 2599 C CA . SER B 1 14 ? 4.91 47.5 18.172 1 64.12 14 SER B CA 1
ATOM 2600 C C . SER B 1 14 ? 3.803 46.625 17.578 1 64.12 14 SER B C 1
ATOM 2602 O O . SER B 1 14 ? 2.725 47.125 17.266 1 64.12 14 SER B O 1
ATOM 2604 N N . ASP B 1 15 ? 3.877 45.75 16.75 1 88.31 15 ASP B N 1
ATOM 2605 C CA . ASP B 1 15 ? 2.908 44.75 16.297 1 88.31 15 ASP B CA 1
ATOM 2606 C C . ASP B 1 15 ? 2.24 44.062 17.5 1 88.31 15 ASP B C 1
ATOM 2608 O O . ASP B 1 15 ? 1.875 42.875 17.422 1 88.31 15 ASP B O 1
ATOM 2612 N N . SER B 1 16 ? 2 45.031 18.625 1 95.19 16 SER B N 1
ATOM 2613 C CA . SER B 1 16 ? 1.469 44.5 19.875 1 95.19 16 SER B CA 1
ATOM 2614 C C . SER B 1 16 ? -0.029 44.219 19.766 1 95.19 16 SER B C 1
ATOM 2616 O O . SER B 1 16 ? -0.756 45 19.125 1 95.19 16 SER B O 1
ATOM 2618 N N . PHE B 1 17 ? -0.444 43.25 20.453 1 97.62 17 PHE B N 1
ATOM 2619 C CA . PHE B 1 17 ? -1.853 42.875 20.547 1 97.62 17 PHE B CA 1
ATOM 2620 C C . PHE B 1 17 ? -2.684 44.062 21.016 1 97.62 17 PHE B C 1
ATOM 2622 O O . PHE B 1 17 ? -3.83 44.25 20.594 1 97.62 17 PHE B O 1
ATOM 2629 N N . TRP B 1 18 ? -2.135 44.875 21.828 1 97.31 18 TRP B N 1
ATOM 2630 C CA . TRP B 1 18 ? -2.859 45.938 22.5 1 97.31 18 TRP B CA 1
ATOM 2631 C C . TRP B 1 18 ? -3.094 47.125 21.578 1 97.31 18 TRP B C 1
ATOM 2633 O O . TRP B 1 18 ? -3.92 48 21.859 1 97.31 18 TRP B O 1
ATOM 2643 N N . GLU B 1 19 ? -2.326 47.156 20.469 1 96.19 19 GLU B N 1
ATOM 2644 C CA . GLU B 1 19 ? -2.506 48.25 19.5 1 96.19 19 GLU B CA 1
ATOM 2645 C C . GLU B 1 19 ? -3.799 48.062 18.719 1 96.19 19 GLU B C 1
ATOM 2647 O O . GLU B 1 19 ? -4.324 46.969 18.609 1 96.19 19 GLU B O 1
ATOM 2652 N N . LEU B 1 20 ? -4.266 49.156 18.156 1 96.12 20 LEU B N 1
ATOM 2653 C CA . LEU B 1 20 ? -5.562 49.156 17.484 1 96.12 20 LEU B CA 1
ATOM 2654 C C . LEU B 1 20 ? -5.625 48.125 16.375 1 96.12 20 LEU B C 1
ATOM 2656 O O . LEU B 1 20 ? -4.715 48.031 15.547 1 96.12 20 LEU B O 1
ATOM 2660 N N . ASN B 1 21 ? -6.547 47.25 16.406 1 96.94 21 ASN B N 1
ATOM 2661 C CA . ASN B 1 21 ? -6.953 46.281 15.367 1 96.94 21 ASN B CA 1
ATOM 2662 C C . ASN B 1 21 ? -6.039 45.062 15.328 1 96.94 21 ASN B C 1
ATOM 2664 O O . ASN B 1 21 ? -6.289 44.125 14.578 1 96.94 21 ASN B O 1
ATOM 2668 N N . ASN B 1 22 ? -5.035 45.031 16.172 1 97.56 22 ASN B N 1
ATOM 2669 C CA . ASN B 1 22 ? -4.102 43.906 16.109 1 97.56 22 ASN B CA 1
ATOM 2670 C C . ASN B 1 22 ? -4.73 42.625 16.641 1 97.56 22 ASN B C 1
ATOM 2672 O O . ASN B 1 22 ? -4.195 41.531 16.438 1 97.56 22 ASN B O 1
ATOM 2676 N N . TYR B 1 23 ? -5.957 42.75 17.297 1 97.88 23 TYR B N 1
ATOM 2677 C CA . TYR B 1 23 ? -6.703 41.594 17.75 1 97.88 23 TYR B CA 1
ATOM 2678 C C . TYR B 1 23 ? -7.16 40.75 16.562 1 97.88 23 TYR B C 1
ATOM 2680 O O . TYR B 1 23 ? -7.582 39.594 16.719 1 97.88 23 TYR B O 1
ATOM 2688 N N . LYS B 1 24 ? -7.031 41.25 15.352 1 97.75 24 LYS B N 1
ATOM 2689 C CA . LYS B 1 24 ? -7.535 40.594 14.156 1 97.75 24 LYS B CA 1
ATOM 2690 C C . LYS B 1 24 ? -6.75 39.312 13.867 1 97.75 24 LYS B C 1
ATOM 2692 O O . LYS B 1 24 ? -7.27 38.375 13.234 1 97.75 24 LYS B O 1
ATOM 2697 N N . ARG B 1 25 ? -5.492 39.25 14.312 1 97.44 25 ARG B N 1
ATOM 2698 C CA . ARG B 1 25 ? -4.723 38.031 14.18 1 97.44 25 ARG B CA 1
ATOM 2699 C C . ARG B 1 25 ? -5.402 36.875 14.922 1 97.44 25 ARG B C 1
ATOM 2701 O O . ARG B 1 25 ? -5.477 35.75 14.406 1 97.44 25 ARG B O 1
ATOM 2708 N N . THR B 1 26 ? -5.918 37.219 16.078 1 98.12 26 THR B N 1
ATOM 2709 C CA . THR B 1 26 ? -6.566 36.219 16.922 1 98.12 26 THR B CA 1
ATOM 2710 C C . THR B 1 26 ? -7.926 35.812 16.344 1 98.12 26 THR B C 1
ATOM 2712 O O . THR B 1 26 ? -8.297 34.656 16.359 1 98.12 26 THR B O 1
ATOM 2715 N N . THR B 1 27 ? -8.656 36.75 15.852 1 97.81 27 THR B N 1
ATOM 2716 C CA . THR B 1 27 ? -9.953 36.406 15.289 1 97.81 27 THR B CA 1
ATOM 2717 C C . THR B 1 27 ? -9.789 35.656 13.969 1 97.81 27 THR B C 1
ATOM 2719 O O . THR B 1 27 ? -10.602 34.781 13.641 1 97.81 27 THR B O 1
ATOM 2722 N N . LYS B 1 28 ? -8.75 36 13.227 1 97.31 28 LYS B N 1
ATOM 2723 C CA . LYS B 1 28 ? -8.445 35.281 12.008 1 97.31 28 LYS B CA 1
ATOM 2724 C C . LYS B 1 28 ? -8.148 33.812 12.32 1 97.31 28 LYS B C 1
ATOM 2726 O O . LYS B 1 28 ? -8.469 32.906 11.523 1 97.31 28 LYS B O 1
ATOM 2731 N N . ARG B 1 29 ? -7.535 33.531 13.445 1 97.88 29 ARG B N 1
ATOM 2732 C CA . ARG B 1 29 ? -7.234 32.188 13.875 1 97.88 29 ARG B CA 1
ATOM 2733 C C . ARG B 1 29 ? -8.5 31.328 13.961 1 97.88 29 ARG B C 1
ATOM 2735 O O . ARG B 1 29 ? -8.469 30.141 13.664 1 97.88 29 ARG B O 1
ATOM 2742 N N . ILE B 1 30 ? -9.617 31.984 14.305 1 97.5 30 ILE B N 1
ATOM 2743 C CA . ILE B 1 30 ? -10.891 31.281 14.375 1 97.5 30 ILE B CA 1
ATOM 2744 C C . ILE B 1 30 ? -11.312 30.828 12.984 1 97.5 30 ILE B C 1
ATOM 2746 O O . ILE B 1 30 ? -11.703 29.672 12.781 1 97.5 30 ILE B O 1
ATOM 2750 N N . GLU B 1 31 ? -11.188 31.734 12.086 1 95.56 31 GLU B N 1
ATOM 2751 C CA . GLU B 1 31 ? -11.492 31.406 10.695 1 95.56 31 GLU B CA 1
ATOM 2752 C C . GLU B 1 31 ? -10.562 30.328 10.172 1 95.56 31 GLU B C 1
ATOM 2754 O O . GLU B 1 31 ? -11 29.422 9.445 1 95.56 31 GLU B O 1
ATOM 2759 N N . ASP B 1 32 ? -9.32 30.438 10.469 1 97.25 32 ASP B N 1
ATOM 2760 C CA . ASP B 1 32 ? -8.352 29.438 10.055 1 97.25 32 ASP B CA 1
ATOM 2761 C C . ASP B 1 32 ? -8.703 28.062 10.625 1 97.25 32 ASP B C 1
ATOM 2763 O O . ASP B 1 32 ? -8.453 27.031 9.992 1 97.25 32 ASP B O 1
ATOM 2767 N N . GLY B 1 33 ? -9.227 28.047 11.898 1 97.38 33 GLY B N 1
ATOM 2768 C CA . GLY B 1 33 ? -9.664 26.797 12.477 1 97.38 33 GLY B CA 1
ATOM 2769 C C . GLY B 1 33 ? -10.672 26.047 11.609 1 97.38 33 GLY B C 1
ATOM 2770 O O . GLY B 1 33 ? -10.586 24.828 11.453 1 97.38 33 GLY B O 1
ATOM 2771 N N . TYR B 1 34 ? -11.578 26.797 11.078 1 96.31 34 TYR B N 1
ATOM 2772 C CA . TYR B 1 34 ? -12.562 26.219 10.164 1 96.31 34 TYR B CA 1
ATOM 2773 C C . TYR B 1 34 ? -11.883 25.625 8.938 1 96.31 34 TYR B C 1
ATOM 2775 O O . TYR B 1 34 ? -12.188 24.5 8.539 1 96.31 34 TYR B O 1
ATOM 2783 N N . LYS B 1 35 ? -11.008 26.375 8.32 1 95.94 35 LYS B N 1
ATOM 2784 C CA . LYS B 1 35 ? -10.297 25.922 7.125 1 95.94 35 LYS B CA 1
ATOM 2785 C C . LYS B 1 35 ? -9.453 24.688 7.41 1 95.94 35 LYS B C 1
ATOM 2787 O O . LYS B 1 35 ? -9.359 23.781 6.574 1 95.94 35 LYS B O 1
ATOM 2792 N N . LEU B 1 36 ? -8.836 24.672 8.555 1 97.94 36 LEU B N 1
ATOM 2793 C CA . LEU B 1 36 ? -7.98 23.562 8.945 1 97.94 36 LEU B CA 1
ATOM 2794 C C . LEU B 1 36 ? -8.781 22.281 9.062 1 97.94 36 LEU B C 1
ATOM 2796 O O . LEU B 1 36 ? -8.273 21.188 8.75 1 97.94 36 LEU B O 1
ATOM 2800 N N . CYS B 1 37 ? -10.023 22.406 9.547 1 97.31 37 CYS B N 1
ATOM 2801 C CA . CYS B 1 37 ? -10.891 21.234 9.57 1 97.31 37 CYS B CA 1
ATOM 2802 C C . CYS B 1 37 ? -11.07 20.656 8.164 1 97.31 37 CYS B C 1
ATOM 2804 O O . CYS B 1 37 ? -10.961 19.453 7.961 1 97.31 37 CYS B O 1
ATOM 2806 N N . THR B 1 38 ? -11.281 21.531 7.223 1 96.69 38 THR B N 1
ATOM 2807 C CA . THR B 1 38 ? -11.484 21.109 5.84 1 96.69 38 THR B CA 1
ATOM 2808 C C . THR B 1 38 ? -10.219 20.484 5.27 1 96.69 38 THR B C 1
ATOM 2810 O O . THR B 1 38 ? -10.273 19.469 4.578 1 96.69 38 THR B O 1
ATOM 2813 N N . GLU B 1 39 ? -9.125 21.109 5.551 1 97.5 39 GLU B N 1
ATOM 2814 C CA . GLU B 1 39 ? -7.848 20.594 5.078 1 97.5 39 GLU B CA 1
ATOM 2815 C C . GLU B 1 39 ? -7.555 19.219 5.672 1 97.5 39 GLU B C 1
ATOM 2817 O O . GLU B 1 39 ? -7.055 18.328 4.977 1 97.5 39 GLU B O 1
ATOM 2822 N N . LEU B 1 40 ? -7.844 19.062 6.961 1 97.5 40 LEU B N 1
ATOM 2823 C CA . LEU B 1 40 ? -7.641 17.766 7.617 1 97.5 40 LEU B CA 1
ATOM 2824 C C . LEU B 1 40 ? -8.5 16.688 6.969 1 97.5 40 LEU B C 1
ATOM 2826 O O . LEU B 1 40 ? -8.031 15.578 6.734 1 97.5 40 LEU B O 1
ATOM 2830 N N . GLN B 1 41 ? -9.695 17.031 6.672 1 97.25 41 GLN B N 1
ATOM 2831 C CA . GLN B 1 41 ? -10.586 16.109 5.988 1 97.25 41 GLN B CA 1
ATOM 2832 C C . GLN B 1 41 ? -10.023 15.703 4.629 1 97.25 41 GLN B C 1
ATOM 2834 O O . GLN B 1 41 ? -10.031 14.523 4.27 1 97.25 41 GLN B O 1
ATOM 2839 N N . THR B 1 42 ? -9.586 16.703 3.865 1 97.69 42 THR B N 1
ATOM 2840 C CA . THR B 1 42 ? -9.039 16.438 2.535 1 97.69 42 THR B CA 1
ATOM 2841 C C . THR B 1 42 ? -7.801 15.562 2.617 1 97.69 42 THR B C 1
ATOM 2843 O O . THR B 1 42 ? -7.629 14.648 1.812 1 97.69 42 THR B O 1
ATOM 2846 N N . LEU B 1 43 ? -6.949 15.859 3.576 1 98.06 43 LEU B N 1
ATOM 2847 C CA . LEU B 1 43 ? -5.746 15.07 3.814 1 98.06 43 LEU B CA 1
ATOM 2848 C C . LEU B 1 43 ? -6.094 13.609 4.074 1 98.06 43 LEU B C 1
ATOM 2850 O O . LEU B 1 43 ? -5.496 12.703 3.482 1 98.06 43 LEU B O 1
ATOM 2854 N N . ILE B 1 44 ? -7.039 13.383 4.906 1 97.88 44 ILE B N 1
ATOM 2855 C CA . ILE B 1 44 ? -7.461 12.031 5.27 1 97.88 44 ILE B CA 1
ATOM 2856 C C . ILE B 1 44 ? -8.062 11.336 4.051 1 97.88 44 ILE B C 1
ATOM 2858 O O . ILE B 1 44 ? -7.793 10.156 3.809 1 97.88 44 ILE B O 1
ATOM 2862 N N . GLN B 1 45 ? -8.836 12.094 3.311 1 97.56 45 GLN B N 1
ATOM 2863 C CA . GLN B 1 45 ? -9.453 11.531 2.119 1 97.56 45 GLN B CA 1
ATOM 2864 C C . GLN B 1 45 ? -8.406 11.078 1.11 1 97.56 45 GLN B C 1
ATOM 2866 O O . GLN B 1 45 ? -8.531 10.016 0.503 1 97.56 45 GLN B O 1
ATOM 2871 N N . GLU B 1 46 ? -7.422 11.867 0.914 1 98.44 46 GLU B N 1
ATOM 2872 C CA . GLU B 1 46 ? -6.352 11.508 -0.01 1 98.44 46 GLU B CA 1
ATOM 2873 C C . GLU B 1 46 ? -5.594 10.273 0.472 1 98.44 46 GLU B C 1
ATOM 2875 O O . GLU B 1 46 ? -5.246 9.398 -0.327 1 98.44 46 GLU B O 1
ATOM 2880 N N . ARG B 1 47 ? -5.355 10.195 1.82 1 98.56 47 ARG B N 1
ATOM 2881 C CA . ARG B 1 47 ? -4.703 9.016 2.373 1 98.56 47 ARG B CA 1
ATOM 2882 C C . ARG B 1 47 ? -5.562 7.773 2.17 1 98.56 47 ARG B C 1
ATOM 2884 O O . ARG B 1 47 ? -5.051 6.707 1.813 1 98.56 47 ARG B O 1
ATOM 2891 N N . ALA B 1 48 ? -6.84 7.934 2.385 1 98.44 48 ALA B N 1
ATOM 2892 C CA . ALA B 1 48 ? -7.773 6.832 2.182 1 98.44 48 ALA B CA 1
ATOM 2893 C C . ALA B 1 48 ? -7.746 6.348 0.733 1 98.44 48 ALA B C 1
ATOM 2895 O O . ALA B 1 48 ? -7.809 5.145 0.471 1 98.44 48 ALA B O 1
ATOM 2896 N N . GLU B 1 49 ? -7.621 7.254 -0.188 1 98.56 49 GLU B N 1
ATOM 2897 C CA . GLU B 1 49 ? -7.578 6.895 -1.603 1 98.56 49 GLU B CA 1
ATOM 2898 C C . GLU B 1 49 ? -6.305 6.125 -1.94 1 98.56 49 GLU B C 1
ATOM 2900 O O . GLU B 1 49 ? -6.32 5.238 -2.799 1 98.56 49 GLU B O 1
ATOM 2905 N N . ILE B 1 50 ? -5.211 6.465 -1.323 1 98.81 50 ILE B N 1
ATOM 2906 C CA . ILE B 1 50 ? -3.961 5.734 -1.52 1 98.81 50 ILE B CA 1
ATOM 2907 C C . ILE B 1 50 ? -4.133 4.289 -1.066 1 98.81 50 ILE B C 1
ATOM 2909 O O . ILE B 1 50 ? -3.723 3.359 -1.768 1 98.81 50 ILE B O 1
ATOM 2913 N N . GLU B 1 51 ? -4.77 4.098 0.105 1 98.69 51 GLU B N 1
ATOM 2914 C CA . GLU B 1 51 ? -5.023 2.75 0.613 1 98.69 51 GLU B CA 1
ATOM 2915 C C . GLU B 1 51 ? -5.938 1.969 -0.327 1 98.69 51 GLU B C 1
ATOM 2917 O O . GLU B 1 51 ? -5.711 0.782 -0.575 1 98.69 51 GLU B O 1
ATOM 2922 N N . LYS B 1 52 ? -6.918 2.615 -0.824 1 98.62 52 LYS B N 1
ATOM 2923 C CA . LYS B 1 52 ? -7.832 1.994 -1.778 1 98.62 52 LYS B CA 1
ATOM 2924 C C . LYS B 1 52 ? -7.098 1.579 -3.051 1 98.62 52 LYS B C 1
ATOM 2926 O O . LYS B 1 52 ? -7.328 0.49 -3.58 1 98.62 52 LYS B O 1
ATOM 2931 N N . ALA B 1 53 ? -6.258 2.443 -3.566 1 98.81 53 ALA B N 1
ATOM 2932 C CA . ALA B 1 53 ? -5.508 2.148 -4.785 1 98.81 53 ALA B CA 1
ATOM 2933 C C . ALA B 1 53 ? -4.59 0.949 -4.586 1 98.81 53 ALA B C 1
ATOM 2935 O O . ALA B 1 53 ? -4.48 0.089 -5.465 1 98.81 53 ALA B O 1
ATOM 2936 N N . TYR B 1 54 ? -3.904 0.909 -3.465 1 98.81 54 TYR B N 1
ATOM 2937 C CA . TYR B 1 54 ? -3.055 -0.229 -3.133 1 98.81 54 TYR B CA 1
ATOM 2938 C C . TYR B 1 54 ? -3.861 -1.521 -3.1 1 98.81 54 TYR B C 1
ATOM 2940 O O . TYR B 1 54 ? -3.473 -2.518 -3.713 1 98.81 54 TYR B O 1
ATOM 2948 N N . ALA B 1 55 ? -5.012 -1.481 -2.432 1 98.81 55 ALA B N 1
ATOM 2949 C CA . ALA B 1 55 ? -5.902 -2.637 -2.33 1 98.81 55 ALA B CA 1
ATOM 2950 C C . ALA B 1 55 ? -6.367 -3.094 -3.709 1 98.81 55 ALA B C 1
ATOM 2952 O O . ALA B 1 55 ? -6.344 -4.285 -4.016 1 98.81 55 ALA B O 1
ATOM 2953 N N . LYS B 1 56 ? -6.742 -2.162 -4.461 1 98.75 56 LYS B N 1
ATOM 2954 C CA . LYS B 1 56 ? -7.23 -2.465 -5.801 1 98.75 56 LYS B CA 1
ATOM 2955 C C . LYS B 1 56 ? -6.145 -3.115 -6.648 1 98.75 56 LYS B C 1
ATOM 2957 O O . LYS B 1 56 ? -6.41 -4.07 -7.383 1 98.75 56 LYS B O 1
ATOM 2962 N N . ASN B 1 57 ? -4.938 -2.576 -6.605 1 98.81 57 ASN B N 1
ATOM 2963 C CA . ASN B 1 57 ? -3.824 -3.146 -7.355 1 98.81 57 ASN B CA 1
ATOM 2964 C C . ASN B 1 57 ? -3.545 -4.586 -6.938 1 98.81 57 ASN B C 1
ATOM 2966 O O . ASN B 1 57 ? -3.305 -5.449 -7.785 1 98.81 57 ASN B O 1
ATOM 2970 N N . LEU B 1 58 ? -3.594 -4.859 -5.613 1 98.81 58 LEU B N 1
ATOM 2971 C CA . LEU B 1 58 ? -3.385 -6.207 -5.098 1 98.81 58 LEU B CA 1
ATOM 2972 C C . LEU B 1 58 ? -4.453 -7.16 -5.625 1 98.81 58 LEU B C 1
ATOM 2974 O O . LEU B 1 58 ? -4.141 -8.266 -6.062 1 98.81 58 LEU B O 1
ATOM 2978 N N . LYS B 1 59 ? -5.668 -6.723 -5.59 1 98.69 59 LYS B N 1
ATOM 2979 C CA . LYS B 1 59 ? -6.785 -7.547 -6.035 1 98.69 59 LYS B CA 1
ATOM 2980 C C . LYS B 1 59 ? -6.688 -7.836 -7.531 1 98.69 59 LYS B C 1
ATOM 2982 O O . LYS B 1 59 ? -6.898 -8.977 -7.965 1 98.69 59 LYS B O 1
ATOM 2987 N N . THR B 1 60 ? -6.398 -6.832 -8.32 1 98.75 60 THR B N 1
ATOM 2988 C CA . THR B 1 60 ? -6.254 -6.984 -9.758 1 98.75 60 THR B CA 1
ATOM 2989 C C . THR B 1 60 ? -5.125 -7.957 -10.086 1 98.75 60 THR B C 1
ATOM 2991 O O . THR B 1 60 ? -5.281 -8.836 -10.945 1 98.75 60 THR B O 1
ATOM 2994 N N . TRP B 1 61 ? -4.02 -7.762 -9.43 1 98.81 61 TRP B N 1
ATOM 2995 C CA . TRP B 1 61 ? -2.859 -8.633 -9.578 1 98.81 61 TRP B CA 1
ATOM 2996 C C . TRP B 1 61 ? -3.215 -10.078 -9.242 1 98.81 61 TRP B C 1
ATOM 2998 O O . TRP B 1 61 ? -2.885 -11 -9.992 1 98.81 61 TRP B O 1
ATOM 3008 N N . SER B 1 62 ? -3.92 -10.281 -8.133 1 98.75 62 SER B N 1
ATOM 3009 C CA . SER B 1 62 ? -4.316 -11.609 -7.684 1 98.75 62 SER B CA 1
ATOM 3010 C C . SER B 1 62 ? -5.242 -12.281 -8.695 1 98.75 62 SER B C 1
ATOM 3012 O O . SER B 1 62 ? -5.062 -13.453 -9.023 1 98.75 62 SER B O 1
ATOM 3014 N N . LYS B 1 63 ? -6.191 -11.555 -9.18 1 98.44 63 LYS B N 1
ATOM 3015 C CA . LYS B 1 63 ? -7.141 -12.094 -10.148 1 98.44 63 LYS B CA 1
ATOM 3016 C C . LYS B 1 63 ? -6.434 -12.5 -11.445 1 98.44 63 LYS B C 1
ATOM 3018 O O . LYS B 1 63 ? -6.648 -13.602 -11.953 1 98.44 63 LYS B O 1
ATOM 3023 N N . LYS B 1 64 ? -5.598 -11.641 -11.969 1 98.56 64 LYS B N 1
ATOM 3024 C CA . LYS B 1 64 ? -4.855 -11.898 -13.195 1 98.56 64 LYS B CA 1
ATOM 3025 C C . LYS B 1 64 ? -4.02 -13.172 -13.086 1 98.56 64 LYS B C 1
ATOM 3027 O O . LYS B 1 64 ? -4.133 -14.062 -13.922 1 98.56 64 LYS B O 1
ATOM 3032 N N . TRP B 1 65 ? -3.307 -13.305 -12.078 1 98.5 65 TRP B N 1
ATOM 3033 C CA . TRP B 1 65 ? -2.375 -14.414 -11.945 1 98.5 65 TRP B CA 1
ATOM 3034 C C . TRP B 1 65 ? -3.1 -15.68 -11.5 1 98.5 65 TRP B C 1
ATOM 3036 O O . TRP B 1 65 ? -2.662 -16.797 -11.797 1 98.5 65 TRP B O 1
ATOM 3046 N N . GLY B 1 66 ? -4.242 -15.438 -10.75 1 98.19 66 GLY B N 1
ATOM 3047 C CA . GLY B 1 66 ? -5.074 -16.594 -10.461 1 98.19 66 GLY B CA 1
ATOM 3048 C C . GLY B 1 66 ? -5.516 -17.344 -11.711 1 98.19 66 GLY B C 1
ATOM 3049 O O . GLY B 1 66 ? -5.438 -18.562 -11.766 1 98.19 66 GLY B O 1
ATOM 3050 N N . GLU B 1 67 ? -5.902 -16.609 -12.719 1 97.88 67 GLU B N 1
ATOM 3051 C CA . GLU B 1 67 ? -6.332 -17.188 -13.992 1 97.88 67 GLU B CA 1
ATOM 3052 C C . GLU B 1 67 ? -5.152 -17.797 -14.742 1 97.88 67 GLU B C 1
ATOM 3054 O O . GLU B 1 67 ? -5.266 -18.891 -15.297 1 97.88 67 GLU B O 1
ATOM 3059 N N . LEU B 1 68 ? -4.023 -17.125 -14.75 1 97.62 68 LEU B N 1
ATOM 3060 C CA . LEU B 1 68 ? -2.848 -17.578 -15.484 1 97.62 68 LEU B CA 1
ATOM 3061 C C . LEU B 1 68 ? -2.309 -18.875 -14.891 1 97.62 68 LEU B C 1
ATOM 3063 O O . LEU B 1 68 ? -1.935 -19.797 -15.633 1 97.62 68 LEU B O 1
ATOM 3067 N N . ILE B 1 69 ? -2.297 -18.984 -13.57 1 97.56 69 ILE B N 1
ATOM 3068 C CA . ILE B 1 69 ? -1.788 -20.188 -12.898 1 97.56 69 ILE B CA 1
ATOM 3069 C C . ILE B 1 69 ? -2.75 -21.344 -13.117 1 97.56 69 ILE B C 1
ATOM 3071 O O . ILE B 1 69 ? -2.322 -22.469 -13.383 1 97.56 69 ILE B O 1
ATOM 3075 N N . GLU B 1 70 ? -4.07 -21.047 -13.07 1 96.12 70 GLU B N 1
ATOM 3076 C CA . GLU B 1 70 ? -5.09 -22.078 -13.25 1 96.12 70 GLU B CA 1
ATOM 3077 C C . GLU B 1 70 ? -5.035 -22.656 -14.656 1 96.12 70 GLU B C 1
ATOM 3079 O O . GLU B 1 70 ? -5.227 -23.859 -14.844 1 96.12 70 GLU B O 1
ATOM 3084 N N . LYS B 1 71 ? -4.77 -21.875 -15.641 1 97 71 LYS B N 1
ATOM 3085 C CA . LYS B 1 71 ? -4.734 -22.312 -17.031 1 97 71 LYS B CA 1
ATOM 3086 C C . LYS B 1 71 ? -3.344 -22.812 -17.422 1 97 71 LYS B C 1
ATOM 3088 O O . LYS B 1 71 ? -3.143 -23.312 -18.531 1 97 71 LYS B O 1
ATOM 3093 N N . GLY B 1 72 ? -2.393 -22.641 -16.484 1 96.69 72 GLY B N 1
ATOM 3094 C CA . GLY B 1 72 ? -1.014 -23.016 -16.781 1 96.69 72 GLY B CA 1
ATOM 3095 C C . GLY B 1 72 ? -0.698 -24.453 -16.453 1 96.69 72 GLY B C 1
ATOM 3096 O O . GLY B 1 72 ? -1.585 -25.219 -16.062 1 96.69 72 GLY B O 1
ATOM 3097 N N . PRO B 1 73 ? 0.487 -24.781 -16.641 1 97.62 73 PRO B N 1
ATOM 3098 C CA . PRO B 1 73 ? 0.89 -26.188 -16.531 1 97.62 73 PRO B CA 1
ATOM 3099 C C . PRO B 1 73 ? 1.209 -26.609 -15.102 1 97.62 73 PRO B C 1
ATOM 3101 O O . PRO B 1 73 ? 1.44 -27.797 -14.844 1 97.62 73 PRO B O 1
ATOM 3104 N N . GLU B 1 74 ? 1.297 -25.594 -14.156 1 97.12 74 GLU B N 1
ATOM 3105 C CA . GLU B 1 74 ? 1.557 -25.984 -12.773 1 97.12 74 GLU B CA 1
ATOM 3106 C C . GLU B 1 74 ? 0.413 -26.828 -12.219 1 97.12 74 GLU B C 1
ATOM 3108 O O . GLU B 1 74 ? -0.737 -26.672 -12.633 1 97.12 74 GLU B O 1
ATOM 3113 N N . TYR B 1 75 ? 0.728 -27.719 -11.203 1 97.19 75 TYR B N 1
ATOM 3114 C CA . TYR B 1 75 ? -0.275 -28.672 -10.742 1 97.19 75 TYR B CA 1
ATOM 3115 C C . TYR B 1 75 ? -0.007 -29.078 -9.297 1 97.19 75 TYR B C 1
ATOM 3117 O O . TYR B 1 75 ? 1.059 -28.797 -8.75 1 97.19 75 TYR B O 1
ATOM 3125 N N . GLY B 1 76 ? -1.023 -29.688 -8.703 1 97.94 76 GLY B N 1
ATOM 3126 C CA . GLY B 1 76 ? -0.869 -30.328 -7.41 1 97.94 76 GLY B CA 1
ATOM 3127 C C . GLY B 1 76 ? -0.73 -29.344 -6.262 1 97.94 76 GLY B C 1
ATOM 3128 O O . GLY B 1 76 ? -1.344 -28.281 -6.277 1 97.94 76 GLY B O 1
ATOM 3129 N N . THR B 1 77 ? 0.005 -29.734 -5.262 1 98.69 77 THR B N 1
ATOM 3130 C CA . THR B 1 77 ? 0.167 -28.938 -4.043 1 98.69 77 THR B CA 1
ATOM 3131 C C . THR B 1 77 ? 1.051 -27.719 -4.297 1 98.69 77 THR B C 1
ATOM 3133 O O . THR B 1 77 ? 0.893 -26.688 -3.646 1 98.69 77 THR B O 1
ATOM 3136 N N . THR B 1 78 ? 1.945 -27.812 -5.254 1 98.56 78 THR B N 1
ATOM 3137 C CA . THR B 1 78 ? 2.785 -26.672 -5.598 1 98.56 78 THR B CA 1
ATOM 3138 C C . THR B 1 78 ? 1.953 -25.562 -6.23 1 98.56 78 THR B C 1
ATOM 3140 O O . THR B 1 78 ? 2.184 -24.375 -5.965 1 98.56 78 THR B O 1
ATOM 3143 N N . GLU B 1 79 ? 0.996 -25.953 -7.086 1 98.38 79 GLU B N 1
ATOM 3144 C CA . GLU B 1 79 ? 0.078 -24.953 -7.637 1 98.38 79 GLU B CA 1
ATOM 3145 C C . GLU B 1 79 ? -0.689 -24.234 -6.531 1 98.38 79 GLU B C 1
ATOM 3147 O O . GLU B 1 79 ? -0.84 -23.016 -6.566 1 98.38 79 GLU B O 1
ATOM 3152 N N . ALA B 1 80 ? -1.154 -24.984 -5.57 1 98.06 80 ALA B N 1
ATOM 3153 C CA . ALA B 1 80 ? -1.874 -24.406 -4.438 1 98.06 80 ALA B CA 1
ATOM 3154 C C . ALA B 1 80 ? -0.981 -23.453 -3.646 1 98.06 80 ALA B C 1
ATOM 3156 O O . ALA B 1 80 ? -1.426 -22.375 -3.225 1 98.06 80 ALA B O 1
ATOM 3157 N N . ALA B 1 81 ? 0.232 -23.859 -3.434 1 98.44 81 ALA B N 1
ATOM 3158 C CA . ALA B 1 81 ? 1.189 -23.016 -2.723 1 98.44 81 ALA B CA 1
ATOM 3159 C C . ALA B 1 81 ? 1.42 -21.703 -3.467 1 98.44 81 ALA B C 1
ATOM 3161 O O . ALA B 1 81 ? 1.478 -20.641 -2.852 1 98.44 81 ALA B O 1
ATOM 3162 N N . TRP B 1 82 ? 1.562 -21.859 -4.801 1 97.81 82 TRP B N 1
ATOM 3163 C CA . TRP B 1 82 ? 1.713 -20.688 -5.645 1 97.81 82 TRP B CA 1
ATOM 3164 C C . TRP B 1 82 ? 0.523 -19.75 -5.484 1 97.81 82 TRP B C 1
ATOM 3166 O O . TRP B 1 82 ? 0.698 -18.547 -5.289 1 97.81 82 TRP B O 1
ATOM 3176 N N . LYS B 1 83 ? -0.658 -20.25 -5.441 1 97.88 83 LYS B N 1
ATOM 3177 C CA . LYS B 1 83 ? -1.882 -19.453 -5.312 1 97.88 83 LYS B CA 1
ATOM 3178 C C . LYS B 1 83 ? -2.002 -18.859 -3.914 1 97.88 83 LYS B C 1
ATOM 3180 O O . LYS B 1 83 ? -2.76 -17.906 -3.705 1 97.88 83 LYS B O 1
ATOM 3185 N N . GLY B 1 84 ? -1.252 -19.453 -2.938 1 98.19 84 GLY B N 1
ATOM 3186 C CA . GLY B 1 84 ? -1.211 -18.875 -1.603 1 98.19 84 GLY B CA 1
ATOM 3187 C C . GLY B 1 84 ? -0.786 -17.422 -1.594 1 98.19 84 GLY B C 1
ATOM 3188 O O . GLY B 1 84 ? -1.299 -16.625 -0.806 1 98.19 84 GLY B O 1
ATOM 3189 N N . MET B 1 85 ? 0.113 -17.047 -2.42 1 97.5 85 MET B N 1
ATOM 3190 C CA . MET B 1 85 ? 0.585 -15.664 -2.537 1 97.5 85 MET B CA 1
ATOM 3191 C C . MET B 1 85 ? -0.543 -14.734 -2.977 1 97.5 85 MET B C 1
ATOM 3193 O O . MET B 1 85 ? -0.611 -13.586 -2.541 1 97.5 85 MET B O 1
ATOM 3197 N N . LEU B 1 86 ? -1.408 -15.281 -3.859 1 98.62 86 LEU B N 1
ATOM 3198 C CA . LEU B 1 86 ? -2.545 -14.5 -4.34 1 98.62 86 LEU B CA 1
ATOM 3199 C C . LEU B 1 86 ? -3.564 -14.289 -3.227 1 98.62 86 LEU B C 1
ATOM 3201 O O . LEU B 1 86 ? -4.117 -13.188 -3.09 1 98.62 86 LEU B O 1
ATOM 3205 N N . THR B 1 87 ? -3.748 -15.352 -2.441 1 98.56 87 THR B N 1
ATOM 3206 C CA . THR B 1 87 ? -4.652 -15.242 -1.304 1 98.56 87 THR B CA 1
ATOM 3207 C C . THR B 1 87 ? -4.141 -14.211 -0.304 1 98.56 87 THR B C 1
ATOM 3209 O O . THR B 1 87 ? -4.918 -13.422 0.24 1 98.56 87 THR B O 1
ATOM 3212 N N . GLU B 1 88 ? -2.852 -14.273 -0.052 1 98.62 88 GLU B N 1
ATOM 3213 C CA . GLU B 1 88 ? -2.213 -13.266 0.789 1 98.62 88 GLU B CA 1
ATOM 3214 C C . GLU B 1 88 ? -2.525 -11.852 0.297 1 98.62 88 GLU B C 1
ATOM 3216 O O . GLU B 1 88 ? -2.916 -10.992 1.084 1 98.62 88 GLU B O 1
ATOM 3221 N N . ALA B 1 89 ? -2.412 -11.602 -0.988 1 98.75 89 ALA B N 1
ATOM 3222 C CA . ALA B 1 89 ? -2.668 -10.289 -1.576 1 98.75 89 ALA B CA 1
ATOM 3223 C C . ALA B 1 89 ? -4.137 -9.898 -1.432 1 98.75 89 ALA B C 1
ATOM 3225 O O . ALA B 1 89 ? -4.453 -8.742 -1.15 1 98.75 89 ALA B O 1
ATOM 3226 N N . GLU B 1 90 ? -5.004 -10.859 -1.59 1 98.69 90 GLU B N 1
ATOM 3227 C CA . GLU B 1 90 ? -6.434 -10.594 -1.476 1 98.69 90 GLU B CA 1
ATOM 3228 C C . GLU B 1 90 ? -6.812 -10.195 -0.05 1 98.69 90 GLU B C 1
ATOM 3230 O O . GLU B 1 90 ? -7.582 -9.258 0.158 1 98.69 90 GLU B O 1
ATOM 3235 N N . ARG B 1 91 ? -6.293 -10.93 0.845 1 98.56 91 ARG B N 1
ATOM 3236 C CA . ARG B 1 91 ? -6.582 -10.641 2.246 1 98.56 91 ARG B CA 1
ATOM 3237 C C . ARG B 1 91 ? -5.977 -9.305 2.664 1 98.56 91 ARG B C 1
ATOM 3239 O O . ARG B 1 91 ? -6.594 -8.555 3.422 1 98.56 91 ARG B O 1
ATOM 3246 N N . LEU B 1 92 ? -4.773 -9.047 2.215 1 98.5 92 LEU B N 1
ATOM 3247 C CA . LEU B 1 92 ? -4.148 -7.75 2.477 1 98.5 92 LEU B CA 1
ATOM 3248 C C . LEU B 1 92 ? -4.969 -6.621 1.864 1 98.5 92 LEU B C 1
ATOM 3250 O O . LEU B 1 92 ? -5.117 -5.559 2.473 1 98.5 92 LEU B O 1
ATOM 3254 N N . SER B 1 93 ? -5.469 -6.863 0.647 1 98.69 93 SER B N 1
ATOM 3255 C CA . SER B 1 93 ? -6.355 -5.906 -0.005 1 98.69 93 SER B CA 1
ATOM 3256 C C . SER B 1 93 ? -7.562 -5.59 0.869 1 98.69 93 SER B C 1
ATOM 3258 O O . SER B 1 93 ? -7.898 -4.422 1.074 1 98.69 93 SER B O 1
ATOM 3260 N N . ASP B 1 94 ? -8.164 -6.605 1.441 1 98.56 94 ASP B N 1
ATOM 3261 C CA . ASP B 1 94 ? -9.328 -6.426 2.301 1 98.56 94 ASP B CA 1
ATOM 3262 C C . ASP B 1 94 ? -8.984 -5.586 3.529 1 98.56 94 ASP B C 1
ATOM 3264 O O . ASP B 1 94 ? -9.773 -4.742 3.953 1 98.56 94 ASP B O 1
ATOM 3268 N N . LEU B 1 95 ? -7.852 -5.855 4.086 1 98.06 95 LEU B N 1
ATOM 3269 C CA . LEU B 1 95 ? -7.391 -5.117 5.254 1 98.06 95 LEU B CA 1
ATOM 3270 C C . LEU B 1 95 ? -7.258 -3.631 4.945 1 98.06 95 LEU B C 1
ATOM 3272 O O . LEU B 1 95 ? -7.719 -2.787 5.715 1 98.06 95 LEU B O 1
ATOM 3276 N N . HIS B 1 96 ? -6.68 -3.262 3.834 1 98.38 96 HIS B N 1
ATOM 3277 C CA . HIS B 1 96 ? -6.457 -1.868 3.467 1 98.38 96 HIS B CA 1
ATOM 3278 C C . HIS B 1 96 ? -7.762 -1.188 3.061 1 98.38 96 HIS B C 1
ATOM 3280 O O . HIS B 1 96 ? -7.922 0.019 3.254 1 98.38 96 HIS B O 1
ATOM 3286 N N . LEU B 1 97 ? -8.719 -1.992 2.512 1 98.31 97 LEU B N 1
ATOM 3287 C CA . LEU B 1 97 ? -10.047 -1.436 2.248 1 98.31 97 LEU B CA 1
ATOM 3288 C C . LEU B 1 97 ? -10.75 -1.078 3.549 1 98.31 97 LEU B C 1
ATOM 3290 O O . LEU B 1 97 ? -11.492 -0.093 3.607 1 98.31 97 LEU B O 1
ATOM 3294 N N . LYS B 1 98 ? -10.523 -1.903 4.531 1 97.69 98 LYS B N 1
ATOM 3295 C CA . LYS B 1 98 ? -11.086 -1.597 5.844 1 97.69 98 LYS B CA 1
ATOM 3296 C C . LYS B 1 98 ? -10.484 -0.311 6.41 1 97.69 98 LYS B C 1
ATOM 3298 O O . LYS B 1 98 ? -11.195 0.491 7.023 1 97.69 98 LYS B O 1
ATOM 3303 N N . ILE B 1 99 ? -9.172 -0.106 6.242 1 97.44 99 ILE B N 1
ATOM 3304 C CA . ILE B 1 99 ? -8.5 1.115 6.672 1 97.44 99 ILE B CA 1
ATOM 3305 C C . ILE B 1 99 ? -9.141 2.322 5.992 1 97.44 99 ILE B C 1
ATOM 3307 O O . ILE B 1 99 ? -9.492 3.303 6.652 1 97.44 99 ILE B O 1
ATOM 3311 N N . LYS B 1 100 ? -9.32 2.211 4.672 1 97.62 100 LYS B N 1
ATOM 3312 C CA . LYS B 1 100 ? -9.969 3.277 3.91 1 97.62 100 LYS B CA 1
ATOM 3313 C C . LYS B 1 100 ? -11.352 3.59 4.465 1 97.62 100 LYS B C 1
ATOM 3315 O O . LYS B 1 100 ? -11.695 4.754 4.684 1 97.62 100 LYS B O 1
ATOM 3320 N N . ALA B 1 101 ? -12.094 2.545 4.711 1 97.12 101 ALA B N 1
ATOM 3321 C CA . ALA B 1 101 ? -13.461 2.719 5.199 1 97.12 101 ALA B CA 1
ATOM 3322 C C . ALA B 1 101 ? -13.477 3.391 6.57 1 97.12 101 ALA B C 1
ATOM 3324 O O . ALA B 1 101 ? -14.266 4.301 6.816 1 97.12 101 ALA B O 1
ATOM 3325 N N . SER B 1 102 ? -12.594 2.998 7.445 1 96.5 102 SER B N 1
ATOM 3326 C CA . SER B 1 102 ? -12.516 3.551 8.789 1 96.5 102 SER B CA 1
ATOM 3327 C C . SER B 1 102 ? -12.109 5.02 8.766 1 96.5 102 SER B C 1
ATOM 3329 O O . SER B 1 102 ? -12.656 5.836 9.508 1 96.5 102 SER B O 1
ATOM 3331 N N . LEU B 1 103 ? -11.141 5.383 7.926 1 96.75 103 LEU B N 1
ATOM 3332 C CA . LEU B 1 103 ? -10.703 6.766 7.781 1 96.75 103 LEU B CA 1
ATOM 3333 C C . LEU B 1 103 ? -11.852 7.652 7.301 1 96.75 103 LEU B C 1
ATOM 3335 O O . LEU B 1 103 ? -12.078 8.727 7.859 1 96.75 103 LEU B O 1
ATOM 3339 N N . CYS B 1 104 ? -12.625 7.164 6.348 1 93.44 104 CYS B N 1
ATOM 3340 C CA . CYS B 1 104 ? -13.672 7.965 5.715 1 93.44 104 CYS B CA 1
ATOM 3341 C C . CYS B 1 104 ? -14.93 7.98 6.566 1 93.44 104 CYS B C 1
ATOM 3343 O O . CYS B 1 104 ? -15.594 9.016 6.684 1 93.44 104 CYS B O 1
ATOM 3345 N N . SER B 1 105 ? -15.32 6.883 7.129 1 88.88 105 SER B N 1
ATOM 3346 C CA . SER B 1 105 ? -16.594 6.777 7.84 1 88.88 105 SER B CA 1
ATOM 3347 C C . SER B 1 105 ? -16.453 7.262 9.281 1 88.88 105 SER B C 1
ATOM 3349 O O . SER B 1 105 ? -17.312 8.008 9.766 1 88.88 105 SER B O 1
ATOM 3351 N N . ASP B 1 106 ? -15.422 6.91 9.883 1 87.31 106 ASP B N 1
ATOM 3352 C CA . ASP B 1 106 ? -15.305 7.207 11.305 1 87.31 106 ASP B CA 1
ATOM 3353 C C . ASP B 1 106 ? -14.641 8.562 11.531 1 87.31 106 ASP B C 1
ATOM 3355 O O . ASP B 1 106 ? -15.219 9.438 12.188 1 87.31 106 ASP B O 1
ATOM 3359 N N . VAL B 1 107 ? -13.555 8.828 10.891 1 92.88 107 VAL B N 1
ATOM 3360 C CA . VAL B 1 107 ? -12.742 9.992 11.234 1 92.88 107 VAL B CA 1
ATOM 3361 C C . VAL B 1 107 ? -13.25 11.219 10.492 1 92.88 107 VAL B C 1
ATOM 3363 O O . VAL B 1 107 ? -13.461 12.281 11.094 1 92.88 107 VAL B O 1
ATOM 3366 N N . THR B 1 108 ? -13.539 11.094 9.172 1 94.44 108 THR B N 1
ATOM 3367 C CA . THR B 1 108 ? -13.977 12.234 8.375 1 94.44 108 THR B CA 1
ATOM 3368 C C . THR B 1 108 ? -15.344 12.727 8.836 1 94.44 108 THR B C 1
ATOM 3370 O O . THR B 1 108 ? -15.578 13.93 8.914 1 94.44 108 THR B O 1
ATOM 3373 N N . LEU B 1 109 ? -16.234 11.797 9.148 1 93.5 109 LEU B N 1
ATOM 3374 C CA . LEU B 1 109 ? -17.562 12.172 9.625 1 93.5 109 LEU B CA 1
ATOM 3375 C C . LEU B 1 109 ? -17.469 12.898 10.961 1 93.5 109 LEU B C 1
ATOM 3377 O O . LEU B 1 109 ? -18.203 13.859 11.203 1 93.5 109 LEU B O 1
ATOM 3381 N N . GLN B 1 110 ? -16.578 12.422 11.812 1 95.19 110 GLN B N 1
ATOM 3382 C CA . GLN B 1 110 ? -16.344 13.062 13.109 1 95.19 110 GLN B CA 1
ATOM 3383 C C . GLN B 1 110 ? -15.914 14.516 12.938 1 95.19 110 GLN B C 1
ATOM 3385 O O . GLN B 1 110 ? -16.406 15.398 13.641 1 95.19 110 GLN B O 1
ATOM 3390 N N . ILE B 1 111 ? -15.055 14.773 11.992 1 97.62 111 ILE B N 1
ATOM 3391 C CA . ILE B 1 111 ? -14.539 16.125 11.75 1 97.62 111 ILE B CA 1
ATOM 3392 C C . ILE B 1 111 ? -15.648 17 11.18 1 97.62 111 ILE B C 1
ATOM 3394 O O . ILE B 1 111 ? -15.836 18.141 11.617 1 97.62 111 ILE B O 1
ATOM 3398 N N . LYS B 1 112 ? -16.406 16.453 10.258 1 95.94 112 LYS B N 1
ATOM 3399 C CA . LYS B 1 112 ? -17.469 17.203 9.609 1 95.94 112 LYS B CA 1
ATOM 3400 C C . LYS B 1 112 ? -18.531 17.641 10.617 1 95.94 112 LYS B C 1
ATOM 3402 O O . LYS B 1 112 ? -18.953 18.797 10.617 1 95.94 112 LYS B O 1
ATOM 3407 N N . GLU B 1 113 ? -18.938 16.75 11.438 1 96.38 113 GLU B N 1
ATOM 3408 C CA . GLU B 1 113 ? -19.953 17.047 12.438 1 96.38 113 GLU B CA 1
ATOM 3409 C C . GLU B 1 113 ? -19.453 18.062 13.453 1 96.38 113 GLU B C 1
ATOM 3411 O O . GLU B 1 113 ? -20.172 19.016 13.797 1 96.38 113 GLU B O 1
ATOM 3416 N N . TRP B 1 114 ? -18.219 17.859 13.93 1 98.12 114 TRP B N 1
ATOM 3417 C CA . TRP B 1 114 ? -17.641 18.797 14.883 1 98.12 114 TRP B CA 1
ATOM 3418 C C . TRP B 1 114 ? -17.5 20.188 14.273 1 98.12 114 TRP B C 1
ATOM 3420 O O . TRP B 1 114 ? -17.781 21.188 14.93 1 98.12 114 TRP B O 1
ATOM 3430 N N . GLN B 1 115 ? -17.047 20.266 13.008 1 96.75 115 GLN B N 1
ATOM 3431 C CA . GLN B 1 115 ? -16.906 21.531 12.297 1 96.75 115 GLN B CA 1
ATOM 3432 C C . GLN B 1 115 ? -18.234 22.266 12.211 1 96.75 115 GLN B C 1
ATOM 3434 O O . GLN B 1 115 ? -18.312 23.469 12.492 1 96.75 115 GLN B O 1
ATOM 3439 N N . LYS B 1 116 ? -19.281 21.531 11.906 1 95 116 LYS B N 1
ATOM 3440 C CA . LYS B 1 116 ? -20.609 22.094 11.797 1 95 116 LYS B CA 1
ATOM 3441 C C . LYS B 1 116 ? -21.094 22.625 13.141 1 95 116 LYS B C 1
ATOM 3443 O O . LYS B 1 116 ? -21.75 23.672 13.203 1 95 116 LYS B O 1
ATOM 3448 N N . ASP B 1 117 ? -20.703 21.953 14.18 1 96.88 117 ASP B N 1
ATOM 3449 C CA . ASP B 1 117 ? -21.188 22.312 15.516 1 96.88 117 ASP B CA 1
ATOM 3450 C C . ASP B 1 117 ? -20.422 23.5 16.078 1 96.88 117 ASP B C 1
ATOM 3452 O O . ASP B 1 117 ? -20.938 24.234 16.922 1 96.88 117 ASP B O 1
ATOM 3456 N N . ASN B 1 118 ? -19.188 23.734 15.617 1 96.81 118 ASN B N 1
ATOM 3457 C CA . ASN B 1 118 ? -18.328 24.734 16.266 1 96.81 118 ASN B CA 1
ATOM 3458 C C . ASN B 1 118 ? -18.109 25.953 15.391 1 96.81 118 ASN B C 1
ATOM 3460 O O . ASN B 1 118 ? -17.656 27 15.867 1 96.81 118 ASN B O 1
ATOM 3464 N N . TYR B 1 119 ? -18.422 25.797 14.102 1 96.06 119 TYR B N 1
ATOM 3465 C CA . TYR B 1 119 ? -18.297 26.906 13.164 1 96.06 119 TYR B CA 1
ATOM 3466 C C . TYR B 1 119 ? -19.578 27.078 12.359 1 96.06 119 TYR B C 1
ATOM 3468 O O . TYR B 1 119 ? -19.984 26.172 11.625 1 96.06 119 TYR B O 1
ATOM 3476 N N . HIS B 1 120 ? -20.234 28.203 12.562 1 94.75 120 HIS B N 1
ATOM 3477 C CA . HIS B 1 120 ? -21.453 28.5 11.828 1 94.75 120 HIS B CA 1
ATOM 3478 C C . HIS B 1 120 ? -21.203 29.531 10.727 1 94.75 120 HIS B C 1
ATOM 3480 O O . HIS B 1 120 ? -21.156 30.734 10.992 1 94.75 120 HIS B O 1
ATOM 3486 N N . LYS B 1 121 ? -21.016 29.016 9.539 1 87.75 121 LYS B N 1
ATOM 3487 C CA . LYS B 1 121 ? -20.609 29.828 8.391 1 87.75 121 LYS B CA 1
ATOM 3488 C C . LYS B 1 121 ? -21.828 30.391 7.66 1 87.75 121 LYS B C 1
ATOM 3490 O O . LYS B 1 121 ? -22.781 29.672 7.375 1 87.75 121 LYS B O 1
ATOM 3495 N N . SER B 1 122 ? -21.906 31.734 7.656 1 81.06 122 SER B N 1
ATOM 3496 C CA . SER B 1 122 ? -22.828 32.406 6.746 1 81.06 122 SER B CA 1
ATOM 3497 C C . SER B 1 122 ? -22.156 32.75 5.422 1 81.06 122 SER B C 1
ATOM 3499 O O . SER B 1 122 ? -20.953 32.5 5.25 1 81.06 122 SER B O 1
ATOM 3501 N N . MET B 1 123 ? -22.922 33.312 4.27 1 71.44 123 MET B N 1
ATOM 3502 C CA . MET B 1 123 ? -22.422 33.531 2.91 1 71.44 123 MET B CA 1
ATOM 3503 C C . MET B 1 123 ? -21.047 34.188 2.928 1 71.44 123 MET B C 1
ATOM 3505 O O . MET B 1 123 ? -20.156 33.812 2.15 1 71.44 123 MET B O 1
ATOM 3509 N N . MET B 1 124 ? -20.719 34.969 4.039 1 75.12 124 MET B N 1
ATOM 3510 C CA . MET B 1 124 ? -19.484 35.75 3.924 1 75.12 124 MET B CA 1
ATOM 3511 C C . MET B 1 124 ? -18.594 35.562 5.145 1 75.12 124 MET B C 1
ATOM 3513 O O . MET B 1 124 ? -17.406 35.844 5.102 1 75.12 124 MET B O 1
ATOM 3517 N N . GLN B 1 125 ? -19.156 35.062 6.289 1 84.88 125 GLN B N 1
ATOM 3518 C CA . GLN B 1 125 ? -18.344 35.156 7.504 1 84.88 125 GLN B CA 1
ATOM 3519 C C . GLN B 1 125 ? -18.672 34 8.453 1 84.88 125 GLN B C 1
ATOM 3521 O O . GLN B 1 125 ? -19.719 33.375 8.336 1 84.88 125 GLN B O 1
ATOM 3526 N N . ILE B 1 126 ? -17.734 33.562 9.281 1 94.75 126 ILE B N 1
ATOM 3527 C CA . ILE B 1 126 ? -17.938 32.656 10.391 1 94.75 126 ILE B CA 1
ATOM 3528 C C . ILE B 1 126 ? -18.5 33.406 11.594 1 94.75 126 ILE B C 1
ATOM 3530 O O . ILE B 1 126 ? -17.891 34.375 12.07 1 94.75 126 ILE B O 1
ATOM 3534 N N . LYS B 1 127 ? -19.625 32.969 11.969 1 96.31 127 LYS B N 1
ATOM 3535 C CA . LYS B 1 127 ? -20.359 33.656 13.023 1 96.31 127 LYS B CA 1
ATOM 3536 C C . LYS B 1 127 ? -19.484 33.844 14.258 1 96.31 127 LYS B C 1
ATOM 3538 O O . LYS B 1 127 ? -19.5 34.938 14.852 1 96.31 127 LYS B O 1
ATOM 3543 N N . GLU B 1 128 ? -18.75 32.844 14.625 1 96.69 128 GLU B N 1
ATOM 3544 C CA . GLU B 1 128 ? -17.906 32.906 15.812 1 96.69 128 GLU B CA 1
ATOM 3545 C C . GLU B 1 128 ? -16.812 33.938 15.664 1 96.69 128 GLU B C 1
ATOM 3547 O O . GLU B 1 128 ? -16.5 34.656 16.609 1 96.69 128 GLU B O 1
ATOM 3552 N N . ARG B 1 129 ? -16.234 34.062 14.508 1 97 129 ARG B N 1
ATOM 3553 C CA . ARG B 1 129 ? -15.227 35.094 14.258 1 97 129 ARG B CA 1
ATOM 3554 C C . ARG B 1 129 ? -15.836 36.469 14.359 1 97 129 ARG B C 1
ATOM 3556 O O . ARG B 1 129 ? -15.266 37.375 15.008 1 97 129 ARG B O 1
ATOM 3563 N N . LYS B 1 130 ? -16.969 36.656 13.742 1 96.31 130 LYS B N 1
ATOM 3564 C CA . LYS B 1 130 ? -17.656 37.938 13.742 1 96.31 130 LYS B CA 1
ATOM 3565 C C . LYS B 1 130 ? -18 38.375 15.164 1 96.31 130 LYS B C 1
ATOM 3567 O O . LYS B 1 130 ? -17.828 39.531 15.531 1 96.31 130 LYS B O 1
ATOM 3572 N N . GLU B 1 131 ? -18.484 37.438 15.898 1 97 131 GLU B N 1
ATOM 3573 C CA . GLU B 1 131 ? -18.859 37.719 17.281 1 97 131 GLU B CA 1
ATOM 3574 C C . GLU B 1 131 ? -17.656 38.219 18.078 1 97 131 GLU B C 1
ATOM 3576 O O . GLU B 1 131 ? -17.766 39.188 18.828 1 97 131 GLU B O 1
ATOM 3581 N N . MET B 1 132 ? -16.531 37.594 17.953 1 98.06 132 MET B N 1
ATOM 3582 C CA . MET B 1 132 ? -15.328 37.969 18.672 1 98.06 132 MET B CA 1
ATOM 3583 C C . MET B 1 132 ? -14.805 39.312 18.156 1 98.06 132 MET B C 1
ATOM 3585 O O . MET B 1 132 ? -14.344 40.156 18.953 1 98.06 132 MET B O 1
ATOM 3589 N N . GLU B 1 133 ? -14.867 39.469 16.828 1 97.38 133 GLU B N 1
ATOM 3590 C CA . GLU B 1 133 ? -14.461 40.75 16.266 1 97.38 133 GLU B CA 1
ATOM 3591 C C . GLU B 1 133 ? -15.289 41.906 16.844 1 97.38 133 GLU B C 1
ATOM 3593 O O . GLU B 1 133 ? -14.742 42.969 17.172 1 97.38 133 GLU B O 1
ATOM 3598 N N . ASP B 1 134 ? -16.562 41.688 16.938 1 98.25 134 ASP B N 1
ATOM 3599 C CA . ASP B 1 134 ? -17.453 42.688 17.469 1 98.25 134 ASP B CA 1
ATOM 3600 C C . ASP B 1 134 ? -17.156 42.969 18.938 1 98.25 134 ASP B C 1
ATOM 3602 O O . ASP B 1 134 ? -17.188 44.125 19.391 1 98.25 134 ASP B O 1
ATOM 3606 N N . GLN B 1 135 ? -16.875 41.938 19.656 1 98.75 135 GLN B N 1
ATOM 3607 C CA . GLN B 1 135 ? -16.562 42.094 21.078 1 98.75 135 GLN B CA 1
ATOM 3608 C C . GLN B 1 135 ? -15.25 42.875 21.25 1 98.75 135 GLN B C 1
ATOM 3610 O O . GLN B 1 135 ? -15.141 43.75 22.125 1 98.75 135 GLN B O 1
ATOM 3615 N N . PHE B 1 136 ? -14.25 42.594 20.438 1 98.75 136 PHE B N 1
ATOM 3616 C CA . PHE B 1 136 ? -12.984 43.312 20.484 1 98.75 136 PHE B CA 1
ATOM 3617 C C . PHE B 1 136 ? -13.18 44.781 20.109 1 98.75 136 PHE B C 1
ATOM 3619 O O . PHE B 1 136 ? -12.602 45.656 20.734 1 98.75 136 PHE B O 1
ATOM 3626 N N . LYS B 1 137 ? -13.945 45 19.047 1 98.38 137 LYS B N 1
ATOM 3627 C CA . LYS B 1 137 ? -14.234 46.375 18.609 1 98.38 137 LYS B CA 1
ATOM 3628 C C . LYS B 1 137 ? -14.867 47.188 19.75 1 98.38 137 LYS B C 1
ATOM 3630 O O . LYS B 1 137 ? -14.492 48.312 19.984 1 98.38 137 LYS B O 1
ATOM 3635 N N . ARG B 1 138 ? -15.844 46.562 20.422 1 98.56 138 ARG B N 1
ATOM 3636 C CA . ARG B 1 138 ? -16.516 47.219 21.547 1 98.56 138 ARG B CA 1
ATOM 3637 C C . ARG B 1 138 ? -15.539 47.469 22.688 1 98.56 138 ARG B C 1
ATOM 3639 O O . ARG B 1 138 ? -15.578 48.531 23.312 1 98.56 138 ARG B O 1
ATOM 3646 N N . ALA B 1 139 ? -14.68 46.5 22.922 1 98.44 139 ALA B N 1
ATOM 3647 C CA . ALA B 1 139 ? -13.695 46.625 24 1 98.44 139 ALA B CA 1
ATOM 3648 C C . ALA B 1 139 ? -12.68 47.719 23.688 1 98.44 139 ALA B C 1
ATOM 3650 O O . ALA B 1 139 ? -12.203 48.406 24.609 1 98.44 139 ALA B O 1
ATOM 3651 N N . GLN B 1 140 ? -12.383 47.938 22.422 1 97.81 140 GLN B N 1
ATOM 3652 C CA . GLN B 1 140 ? -11.289 48.812 22.031 1 97.81 140 GLN B CA 1
ATOM 3653 C C . GLN B 1 140 ? -11.789 50.219 21.812 1 97.81 140 GLN B C 1
ATOM 3655 O O . GLN B 1 140 ? -11.016 51.188 21.875 1 97.81 140 GLN B O 1
ATOM 3660 N N . LYS B 1 141 ? -13.016 50.406 21.531 1 98 141 LYS B N 1
ATOM 3661 C CA . LYS B 1 141 ? -13.594 51.625 21.031 1 98 141 LYS B CA 1
ATOM 3662 C C . LYS B 1 141 ? -13.32 52.781 21.984 1 98 141 LYS B C 1
ATOM 3664 O O . LYS B 1 141 ? -12.828 53.844 21.578 1 98 141 LYS B O 1
ATOM 3669 N N . PRO B 1 142 ? -13.602 52.656 23.344 1 98.19 142 PRO B N 1
ATOM 3670 C CA . PRO B 1 142 ? -13.344 53.781 24.234 1 98.19 142 PRO B CA 1
ATOM 3671 C C . PRO B 1 142 ? -11.875 54.188 24.281 1 98.19 142 PRO B C 1
ATOM 3673 O O . PRO B 1 142 ? -11.547 55.375 24.266 1 98.19 142 PRO B O 1
ATOM 3676 N N . TRP B 1 143 ? -11.062 53.25 24.359 1 97.81 143 TRP B N 1
ATOM 3677 C CA . TRP B 1 143 ? -9.625 53.5 24.391 1 97.81 143 TRP B CA 1
ATOM 3678 C C . TRP B 1 143 ? -9.156 54.156 23.094 1 97.81 143 TRP B C 1
ATOM 3680 O O . TRP B 1 143 ? -8.305 55.031 23.109 1 97.81 143 TRP B O 1
ATOM 3690 N N . ALA B 1 144 ? -9.656 53.75 21.969 1 97.38 144 ALA B N 1
ATOM 3691 C CA . ALA B 1 144 ? -9.32 54.312 20.656 1 97.38 144 ALA B CA 1
ATOM 3692 C C . ALA B 1 144 ? -9.68 55.781 20.594 1 97.38 144 ALA B C 1
ATOM 3694 O O . ALA B 1 144 ? -8.938 56.594 20.016 1 97.38 144 ALA B O 1
ATOM 3695 N N . LYS B 1 145 ? -10.773 56.094 21.141 1 97.94 145 LYS B N 1
ATOM 3696 C CA . LYS B 1 145 ? -11.203 57.5 21.156 1 97.94 145 LYS B CA 1
ATOM 3697 C C . LYS B 1 145 ? -10.242 58.344 21.984 1 97.94 145 LYS B C 1
ATOM 3699 O O . LYS B 1 145 ? -9.898 59.469 21.594 1 97.94 145 LYS B O 1
ATOM 3704 N N . LEU B 1 146 ? -9.93 57.781 23.141 1 97.62 146 LEU B N 1
ATOM 3705 C CA . LEU B 1 146 ? -8.984 58.5 24 1 97.62 146 LEU B CA 1
ATOM 3706 C C . LEU B 1 146 ? -7.641 58.656 23.297 1 97.62 146 LEU B C 1
ATOM 3708 O O . LEU B 1 146 ? -7.012 59.719 23.391 1 97.62 146 LEU B O 1
ATOM 3712 N N . LEU B 1 147 ? -7.234 57.656 22.688 1 96.38 147 LEU B N 1
ATOM 3713 C CA . LEU B 1 147 ? -5.977 57.688 21.953 1 96.38 147 LEU B CA 1
ATOM 3714 C C . LEU B 1 147 ? -6.023 58.75 20.844 1 96.38 147 LEU B C 1
ATOM 3716 O O . LEU B 1 147 ? -5.062 59.5 20.656 1 96.38 147 LEU B O 1
ATOM 3720 N N . ALA B 1 148 ? -7.102 58.812 20.094 1 96.69 148 ALA B N 1
ATOM 3721 C CA . ALA B 1 148 ? -7.273 59.812 19.047 1 96.69 148 ALA B CA 1
ATOM 3722 C C . ALA B 1 148 ? -7.191 61.219 19.594 1 96.69 148 ALA B C 1
ATOM 3724 O O . ALA B 1 148 ? -6.594 62.094 18.984 1 96.69 148 ALA B O 1
ATOM 3725 N N . SER B 1 149 ? -7.805 61.375 20.719 1 96.94 149 SER B N 1
ATOM 3726 C CA . SER B 1 149 ? -7.762 62.688 21.375 1 96.94 149 SER B CA 1
ATOM 3727 C C . SER B 1 149 ? -6.34 63.062 21.766 1 96.94 149 SER B C 1
ATOM 3729 O O . SER B 1 149 ? -5.926 64.188 21.625 1 96.94 149 SER B O 1
ATOM 3731 N N . ALA B 1 150 ? -5.668 62.125 22.281 1 95.62 150 ALA B N 1
ATOM 3732 C CA . ALA B 1 150 ? -4.281 62.375 22.672 1 95.62 150 ALA B CA 1
ATOM 3733 C C . ALA B 1 150 ? -3.402 62.656 21.469 1 95.62 150 ALA B C 1
ATOM 3735 O O . ALA B 1 150 ? -2.514 63.5 21.531 1 95.62 150 ALA B O 1
ATOM 3736 N N . GLU B 1 151 ? -3.584 62 20.453 1 95.12 151 GLU B N 1
ATOM 3737 C CA . GLU B 1 151 ? -2.811 62.219 19.234 1 95.12 151 GLU B CA 1
ATOM 3738 C C . GLU B 1 151 ? -3.076 63.594 18.641 1 95.12 151 GLU B C 1
ATOM 3740 O O . GLU B 1 151 ? -2.154 64.25 18.172 1 95.12 151 GLU B O 1
ATOM 3745 N N . LYS B 1 152 ? -4.348 64 18.672 1 96.38 152 LYS B N 1
ATOM 3746 C CA . LYS B 1 152 ? -4.699 65.312 18.203 1 96.38 152 LYS B CA 1
ATOM 3747 C C . LYS B 1 152 ? -4.047 66.438 19.078 1 96.38 152 LYS B C 1
ATOM 3749 O O . LYS B 1 152 ? -3.51 67.375 18.562 1 96.38 152 LYS B O 1
ATOM 3754 N N . ALA B 1 153 ? -4.156 66.188 20.406 1 96.69 153 ALA B N 1
ATOM 3755 C CA . ALA B 1 153 ? -3.543 67.125 21.328 1 96.69 153 ALA B CA 1
ATOM 3756 C C . ALA B 1 153 ? -2.029 67.188 21.141 1 96.69 153 ALA B C 1
ATOM 3758 O O . ALA B 1 153 ? -1.42 68.25 21.25 1 96.69 153 ALA B O 1
ATOM 3759 N N . LYS B 1 154 ? -1.453 66.062 20.922 1 95.5 154 LYS B N 1
ATOM 3760 C CA . LYS B 1 154 ? -0.02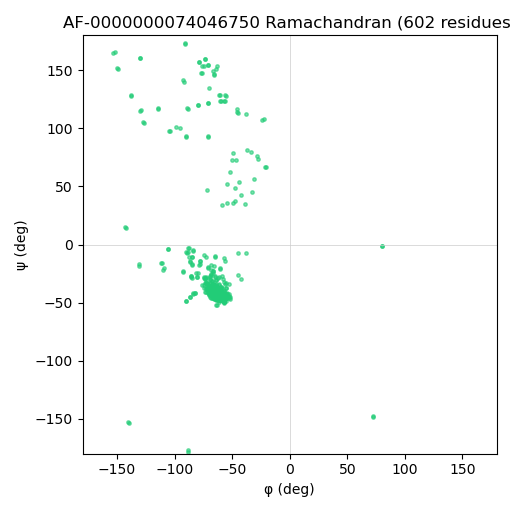5 66 20.641 1 95.5 154 LYS B CA 1
ATOM 3761 C C . LYS B 1 154 ? 0.326 66.812 19.406 1 95.5 154 LYS B C 1
ATOM 3763 O O . LYS B 1 154 ? 1.27 67.625 19.438 1 95.5 154 LYS B O 1
ATOM 3768 N N . ALA B 1 155 ? -0.401 66.688 18.391 1 95.62 155 ALA B N 1
ATOM 3769 C CA . ALA B 1 155 ? -0.164 67.438 17.141 1 95.62 155 ALA B CA 1
ATOM 3770 C C . ALA B 1 155 ? -0.288 68.938 17.359 1 95.62 155 ALA B C 1
ATOM 3772 O O . ALA B 1 155 ? 0.514 69.75 16.844 1 95.62 155 ALA B O 1
ATOM 3773 N N . ASP B 1 156 ? -1.289 69.312 18.109 1 95.88 156 ASP B N 1
ATOM 3774 C CA . ASP B 1 156 ? -1.495 70.75 18.406 1 95.88 156 ASP B CA 1
ATOM 3775 C C . ASP B 1 156 ? -0.328 71.312 19.219 1 95.88 156 ASP B C 1
ATOM 3777 O O . ASP B 1 156 ? 0.139 72.438 18.953 1 95.88 156 ASP B O 1
ATOM 3781 N N . TYR B 1 157 ? 0.047 70.562 20.188 1 96.12 157 TYR B N 1
ATOM 3782 C CA . TYR B 1 157 ? 1.166 71 21.031 1 96.12 157 TYR B CA 1
ATOM 3783 C C . TYR B 1 157 ? 2.438 71.125 20.219 1 96.12 157 TYR B C 1
ATOM 3785 O O . TYR B 1 157 ? 3.125 72.188 20.312 1 96.12 157 TYR B O 1
ATOM 3793 N N . HIS B 1 158 ? 2.725 70.25 19.438 1 95.06 158 HIS B N 1
ATOM 3794 C CA . HIS B 1 158 ? 3.92 70.312 18.594 1 95.06 158 HIS B CA 1
ATOM 3795 C C . HIS B 1 158 ? 3.848 71.438 17.609 1 95.06 158 HIS B C 1
ATOM 3797 O O . HIS B 1 158 ? 4.855 72.125 17.344 1 95.06 158 HIS B O 1
ATOM 3803 N N . ALA B 1 159 ? 2.67 71.688 17.078 1 95.12 159 ALA B N 1
ATOM 3804 C CA . ALA B 1 159 ? 2.473 72.812 16.172 1 95.12 159 ALA B CA 1
ATOM 3805 C C . ALA B 1 159 ? 2.711 74.125 16.891 1 95.12 159 ALA B C 1
ATOM 3807 O O . ALA B 1 159 ? 3.328 75.062 16.328 1 95.12 159 ALA B O 1
ATOM 3808 N N . ALA B 1 160 ? 2.17 74.188 18.109 1 95.25 160 ALA B N 1
ATOM 3809 C CA . ALA B 1 160 ? 2.361 75.375 18.922 1 95.25 160 ALA B CA 1
ATOM 3810 C C . ALA B 1 160 ? 3.838 75.625 19.219 1 95.25 160 ALA B C 1
ATOM 3812 O O . ALA B 1 160 ? 4.32 76.75 19.172 1 95.25 160 ALA B O 1
ATOM 3813 N N . CYS B 1 161 ? 4.52 74.625 19.469 1 94.56 161 CYS B N 1
ATOM 3814 C CA . CYS B 1 161 ? 5.945 74.688 19.75 1 94.56 161 CYS B CA 1
ATOM 3815 C C . CYS B 1 161 ? 6.715 75.188 18.531 1 94.56 161 CYS B C 1
ATOM 3817 O O . CYS B 1 161 ? 7.609 76 18.641 1 94.56 161 CYS B O 1
ATOM 3819 N N . LYS B 1 162 ? 6.363 74.75 17.469 1 94.44 162 LYS B N 1
ATOM 3820 C CA . LYS B 1 162 ? 7.031 75.125 16.219 1 94.44 162 LYS B CA 1
ATOM 3821 C C . LYS B 1 162 ? 6.793 76.625 15.906 1 94.44 162 LYS B C 1
ATOM 3823 O O . LYS B 1 162 ? 7.715 77.312 15.508 1 94.44 162 LYS B O 1
ATOM 3828 N N . MET B 1 163 ? 5.578 77 16.094 1 95.25 163 MET B N 1
ATOM 3829 C CA . MET B 1 163 ? 5.223 78.375 15.844 1 95.25 163 MET B CA 1
ATOM 3830 C C . MET B 1 163 ? 5.941 79.312 16.812 1 95.25 163 MET B C 1
ATOM 3832 O O . MET B 1 163 ? 6.422 80.375 16.406 1 95.25 163 MET B O 1
ATOM 3836 N N . GLU B 1 164 ? 5.988 78.875 18.062 1 94.5 164 GLU B N 1
ATOM 3837 C CA . GLU B 1 164 ? 6.672 79.688 19.078 1 94.5 164 GLU B CA 1
ATOM 3838 C C . GLU B 1 164 ? 8.164 79.812 18.781 1 94.5 164 GLU B C 1
ATOM 3840 O O . GLU B 1 164 ? 8.75 80.875 18.891 1 94.5 164 GLU B O 1
ATOM 3845 N N . LYS B 1 165 ? 8.742 78.75 18.406 1 93.81 165 LYS B N 1
ATOM 3846 C CA . LYS B 1 165 ? 10.164 78.75 18.094 1 93.81 165 LYS B CA 1
ATOM 3847 C C . LYS B 1 165 ? 10.469 79.625 16.891 1 93.81 165 LYS B C 1
ATOM 3849 O O . LYS B 1 165 ? 11.461 80.375 16.891 1 93.81 165 LYS B O 1
ATOM 3854 N N . SER B 1 166 ? 9.625 79.562 15.969 1 94.44 166 SER B N 1
ATOM 3855 C CA . SER B 1 166 ? 9.789 80.375 14.781 1 94.44 166 SER B CA 1
ATOM 3856 C C . SER B 1 166 ? 9.664 81.875 15.117 1 94.44 166 SER B C 1
ATOM 3858 O O . SER B 1 166 ? 10.469 82.688 14.664 1 94.44 166 SER B O 1
ATOM 3860 N N . ALA B 1 167 ? 8.648 82.188 15.938 1 94.19 167 ALA B N 1
ATOM 3861 C CA . ALA B 1 167 ? 8.43 83.562 16.328 1 94.19 167 ALA B CA 1
ATOM 3862 C C . ALA B 1 167 ? 9.57 84.062 17.219 1 94.19 167 ALA B C 1
ATOM 3864 O O . ALA B 1 167 ? 9.984 85.25 17.094 1 94.19 167 ALA B O 1
ATOM 3865 N N . ALA B 1 168 ? 10.062 83.25 18.031 1 92.5 168 ALA B N 1
ATOM 3866 C CA . ALA B 1 168 ? 11.172 83.562 18.906 1 92.5 168 ALA B CA 1
ATOM 3867 C C . ALA B 1 168 ? 12.445 83.875 18.094 1 92.5 168 ALA B C 1
ATOM 3869 O O . ALA B 1 168 ? 13.203 84.75 18.406 1 92.5 168 ALA B O 1
ATOM 3870 N N . ASN B 1 169 ? 12.586 83.125 17.062 1 91.75 169 ASN B N 1
ATOM 3871 C CA . ASN B 1 169 ? 13.727 83.312 16.172 1 91.75 169 ASN B CA 1
ATOM 3872 C C . ASN B 1 169 ? 13.609 84.625 15.398 1 91.75 169 ASN B C 1
ATOM 3874 O O . ASN B 1 169 ? 14.602 85.375 15.219 1 91.75 169 ASN B O 1
ATOM 3878 N N . GLN B 1 170 ? 12.445 84.938 15.078 1 90.12 170 GLN B N 1
ATOM 3879 C CA . GLN B 1 170 ? 12.203 86.188 14.359 1 90.12 170 GLN B CA 1
ATOM 3880 C C . GLN B 1 170 ? 12.453 87.375 15.25 1 90.12 170 GLN B C 1
ATOM 3882 O O . GLN B 1 170 ? 13.031 88.375 14.812 1 90.12 170 GLN B O 1
ATOM 3887 N N . GLU B 1 171 ? 11.984 87.25 16.469 1 90.25 171 GLU B N 1
ATOM 3888 C CA . GLU B 1 171 ? 12.172 88.312 17.438 1 90.25 171 GLU B CA 1
ATOM 3889 C C . GLU B 1 171 ? 13.656 88.562 17.75 1 90.25 171 GLU B C 1
ATOM 3891 O O . GLU B 1 171 ? 14.117 89.688 17.844 1 90.25 171 GLU B O 1
ATOM 3896 N N . ARG B 1 172 ? 14.422 87.562 17.844 1 92.38 172 ARG B N 1
ATOM 3897 C CA . ARG B 1 172 ? 15.852 87.625 18.109 1 92.38 172 ARG B CA 1
ATOM 3898 C C . ARG B 1 172 ? 16.594 88.25 16.953 1 92.38 172 ARG B C 1
ATOM 3900 O O . ARG B 1 172 ? 17.484 89.062 17.172 1 92.38 172 ARG B O 1
ATOM 3907 N N . ASN B 1 173 ? 16.109 87.938 15.836 1 88.19 173 ASN B N 1
ATOM 3908 C CA . ASN B 1 173 ? 16.719 88.5 14.641 1 88.19 173 ASN B CA 1
ATOM 3909 C C . ASN B 1 173 ? 16.375 90 14.5 1 88.19 173 ASN B C 1
ATOM 3911 O O . ASN B 1 173 ? 17.203 90.75 14.047 1 88.19 173 ASN B O 1
ATOM 3915 N N . ALA B 1 174 ? 15.195 90.312 14.961 1 85.5 174 ALA B N 1
ATOM 3916 C CA . ALA B 1 174 ? 14.742 91.688 14.867 1 85.5 174 ALA B CA 1
ATOM 3917 C C . ALA B 1 174 ? 15.43 92.562 15.922 1 85.5 174 ALA B C 1
ATOM 3919 O O . ALA B 1 174 ? 15.68 93.75 15.68 1 85.5 174 ALA B O 1
ATOM 3920 N N . SER B 1 175 ? 15.656 92 17 1 83.31 175 SER B N 1
ATOM 3921 C CA . SER B 1 175 ? 16.297 92.75 18.094 1 83.31 175 SER B CA 1
ATOM 3922 C C . SER B 1 175 ? 17.734 93.125 17.734 1 83.31 175 SER B C 1
ATOM 3924 O O . SER B 1 175 ? 18.312 94.062 18.312 1 83.31 175 SER B O 1
ATOM 3926 N N . SER B 1 176 ? 18.328 92.375 16.844 1 79.69 176 SER B N 1
ATOM 3927 C CA . SER B 1 176 ? 19.703 92.625 16.422 1 79.69 176 SER B CA 1
ATOM 3928 C C . SER B 1 176 ? 19.734 93.625 15.25 1 79.69 176 SER B C 1
ATOM 3930 O O . SER B 1 176 ? 20.812 94.125 14.906 1 79.69 176 SER B O 1
ATOM 3932 N N . ASP B 1 177 ? 18.516 93.875 14.703 1 76.62 177 ASP B N 1
ATOM 3933 C CA . ASP B 1 177 ? 18.406 94.75 13.547 1 76.62 177 ASP B CA 1
ATOM 3934 C C . ASP B 1 177 ? 18.078 96.188 13.984 1 76.62 177 ASP B C 1
ATOM 3936 O O . ASP B 1 177 ? 17 96.438 14.531 1 76.62 177 ASP B O 1
ATOM 3940 N N . SER B 1 178 ? 18.953 97.062 14.055 1 76.94 178 SER B N 1
ATOM 3941 C CA . SER B 1 178 ? 18.859 98.5 14.484 1 76.94 178 SER B CA 1
ATOM 3942 C C . SER B 1 178 ? 17.828 99.25 13.648 1 76.94 178 SER B C 1
ATOM 3944 O O . SER B 1 178 ? 17.391 100.312 14.047 1 76.94 178 SER B O 1
ATOM 3946 N N . SER B 1 179 ? 17.422 98.625 12.531 1 79.88 179 SER B N 1
ATOM 3947 C CA . SER B 1 179 ? 16.516 99.375 11.633 1 79.88 179 SER B CA 1
ATOM 3948 C C . SER B 1 179 ? 15.07 99.25 12.094 1 79.88 179 SER B C 1
ATOM 3950 O O . SER B 1 179 ? 14.203 99.938 11.609 1 79.88 179 SER B O 1
ATOM 3952 N N . MET B 1 180 ? 14.75 98.5 13.086 1 78.25 180 MET B N 1
ATOM 3953 C CA . MET B 1 180 ? 13.359 98.25 13.461 1 78.25 180 MET B CA 1
ATOM 3954 C C . MET B 1 180 ? 12.898 99.25 14.523 1 78.25 180 MET B C 1
ATOM 3956 O O . MET B 1 180 ? 13.664 99.625 15.414 1 78.25 180 MET B O 1
ATOM 3960 N N . SER B 1 181 ? 11.695 99.625 14.328 1 86.44 181 SER B N 1
ATOM 3961 C CA . SER B 1 181 ? 11.125 100.625 15.266 1 86.44 181 SER B CA 1
ATOM 3962 C C . SER B 1 181 ? 10.766 99.938 16.594 1 86.44 181 SER B C 1
ATOM 3964 O O . SER B 1 181 ? 10.539 98.75 16.641 1 86.44 181 SER B O 1
ATOM 3966 N N . ASN B 1 182 ? 10.781 100.688 17.578 1 84.81 182 ASN B N 1
ATOM 3967 C CA . ASN B 1 182 ? 10.414 100.188 18.906 1 84.81 182 ASN B CA 1
ATOM 3968 C C . ASN B 1 182 ? 9 99.625 18.922 1 84.81 182 ASN B C 1
ATOM 3970 O O . ASN B 1 182 ? 8.734 98.688 19.656 1 84.81 182 ASN B O 1
ATOM 3974 N N . ASP B 1 183 ? 8.156 100.125 18.031 1 88.81 183 ASP B N 1
ATOM 3975 C CA . ASP B 1 183 ? 6.77 99.688 17.953 1 88.81 183 ASP B CA 1
ATOM 3976 C C . ASP B 1 183 ? 6.691 98.312 17.328 1 88.81 183 ASP B C 1
ATOM 3978 O O . ASP B 1 183 ? 5.906 97.438 17.766 1 88.81 183 ASP B O 1
ATOM 3982 N N . GLN B 1 184 ? 7.559 98.125 16.359 1 86.25 184 GLN B N 1
ATOM 3983 C CA . GLN B 1 184 ? 7.59 96.812 15.688 1 86.25 184 GLN B CA 1
ATOM 3984 C C . GLN B 1 184 ? 8.164 95.75 16.609 1 86.25 184 GLN B C 1
ATOM 3986 O O . GLN B 1 184 ? 7.664 94.625 16.625 1 86.25 184 GLN B O 1
ATOM 3991 N N . LEU B 1 185 ? 9.102 96.062 17.344 1 88.19 185 LEU B N 1
ATOM 3992 C CA . LEU B 1 185 ? 9.727 95.125 18.266 1 88.19 185 LEU B CA 1
ATOM 3993 C C . LEU B 1 185 ? 8.758 94.688 19.375 1 88.19 185 LEU B C 1
ATOM 3995 O O . LEU B 1 185 ? 8.719 93.562 19.781 1 88.19 185 LEU B O 1
ATOM 3999 N N . LYS B 1 186 ? 8 95.688 19.797 1 90.12 186 LYS B N 1
ATOM 4000 C CA . LYS B 1 186 ? 7.016 95.438 20.844 1 90.12 186 LYS B CA 1
ATOM 4001 C C . LYS B 1 186 ? 5.934 94.438 20.328 1 90.12 186 LYS B C 1
ATOM 4003 O O . LYS B 1 186 ? 5.484 93.562 21.062 1 90.12 186 LYS B O 1
ATOM 4008 N N . LYS B 1 187 ? 5.57 94.562 19.078 1 92.25 187 LYS B N 1
ATOM 4009 C CA . LYS B 1 187 ? 4.559 93.688 18.484 1 92.25 187 LYS B CA 1
ATOM 4010 C C . LYS B 1 187 ? 5.066 92.312 18.344 1 92.25 187 LYS B C 1
ATOM 4012 O O . LYS B 1 187 ? 4.312 91.312 18.562 1 92.25 187 LYS B O 1
ATOM 4017 N N . MET B 1 188 ? 6.316 92.062 18.094 1 89.44 188 MET B N 1
ATOM 4018 C CA . MET B 1 188 ? 6.922 90.75 17.969 1 89.44 188 MET B CA 1
ATOM 4019 C C . MET B 1 188 ? 7.035 90.062 19.328 1 89.44 188 MET B C 1
ATOM 4021 O O . MET B 1 188 ? 6.82 88.875 19.438 1 89.44 188 MET B O 1
ATOM 4025 N N . GLN B 1 189 ? 7.34 90.875 20.266 1 91.31 189 GLN B N 1
ATOM 4026 C CA . GLN B 1 189 ? 7.438 90.375 21.625 1 91.31 189 GLN B CA 1
ATOM 4027 C C . GLN B 1 189 ? 6.078 89.875 22.141 1 91.31 189 GLN B C 1
ATOM 4029 O O . GLN B 1 189 ? 5.977 88.875 22.812 1 91.31 189 GLN B O 1
ATOM 4034 N N . GLU B 1 190 ? 5.051 90.688 21.75 1 93.94 190 GLU B N 1
ATOM 4035 C CA . GLU B 1 190 ? 3.691 90.312 22.141 1 93.94 190 GLU B CA 1
ATOM 4036 C C . GLU B 1 190 ? 3.252 89 21.438 1 93.94 190 GLU B C 1
ATOM 4038 O O . GLU B 1 190 ? 2.568 88.188 22.047 1 93.94 190 GLU B O 1
ATOM 4043 N N . ARG B 1 191 ? 3.709 88.875 20.25 1 94.06 191 ARG B N 1
ATOM 4044 C CA . ARG B 1 191 ? 3.391 87.688 19.5 1 94.06 191 ARG B CA 1
ATOM 4045 C C . ARG B 1 191 ? 4.066 86.438 20.109 1 94.06 191 ARG B C 1
ATOM 4047 O O . ARG B 1 191 ? 3.439 85.438 20.25 1 94.06 191 ARG B O 1
ATOM 4054 N N . VAL B 1 192 ? 5.277 86.5 20.438 1 94.38 192 VAL B N 1
ATOM 4055 C CA . VAL B 1 192 ? 6.016 85.438 21.047 1 94.38 192 VAL B CA 1
ATOM 4056 C C . VAL B 1 192 ? 5.367 85.062 22.375 1 94.38 192 VAL B C 1
ATOM 4058 O O . VAL B 1 192 ? 5.246 83.875 22.703 1 94.38 192 VAL B O 1
ATOM 4061 N N . GLN B 1 193 ? 4.957 86.125 23.078 1 95.38 193 GLN B N 1
ATOM 4062 C CA . GLN B 1 193 ? 4.332 85.812 24.359 1 95.38 193 GLN B CA 1
ATOM 4063 C C . GLN B 1 193 ? 2.998 85.125 24.188 1 95.38 193 GLN B C 1
ATOM 4065 O O . GLN B 1 193 ? 2.686 84.188 24.938 1 95.38 193 GLN B O 1
ATOM 4070 N N . LYS B 1 194 ? 2.268 85.5 23.203 1 96.19 194 LYS B N 1
ATOM 4071 C CA . LYS B 1 194 ? 0.995 84.812 22.922 1 96.19 194 LYS B CA 1
ATOM 4072 C C . LYS B 1 194 ? 1.205 83.375 22.531 1 96.19 194 LYS B C 1
ATOM 4074 O O . LYS B 1 194 ? 0.462 82.5 22.969 1 96.19 194 LYS B O 1
ATOM 4079 N N . LEU B 1 195 ? 2.217 83.125 21.766 1 94.94 195 LEU B N 1
ATOM 4080 C CA . LEU B 1 195 ? 2.498 81.75 21.297 1 94.94 195 LEU B CA 1
ATOM 4081 C C . LEU B 1 195 ? 3.039 80.875 22.438 1 94.94 195 LEU B C 1
ATOM 4083 O O . LEU B 1 195 ? 2.775 79.688 22.484 1 94.94 195 LEU B O 1
ATOM 4087 N N . LYS B 1 196 ? 3.75 81.5 23.312 1 95.38 196 LYS B N 1
ATOM 4088 C CA . LYS B 1 196 ? 4.199 80.812 24.5 1 95.38 196 LYS B CA 1
ATOM 4089 C C . LYS B 1 196 ? 3.012 80.312 25.359 1 95.38 196 LYS B C 1
ATOM 4091 O O . LYS B 1 196 ? 3.025 79.25 25.906 1 95.38 196 LYS B O 1
ATOM 4096 N N . ASP B 1 197 ? 2.035 81.188 25.406 1 96.31 197 ASP B N 1
ATOM 4097 C CA . ASP B 1 197 ? 0.819 80.875 26.141 1 96.31 197 ASP B CA 1
A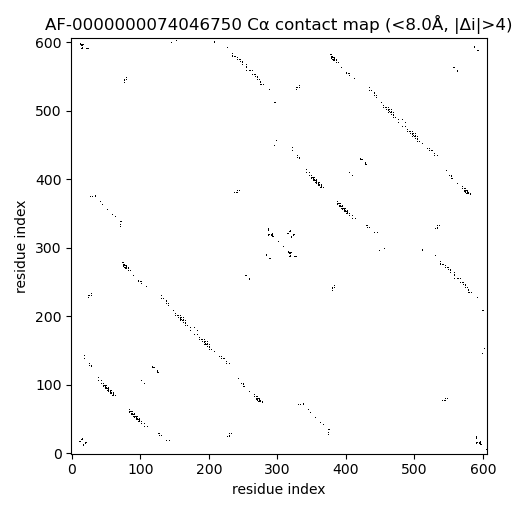TOM 4098 C C . ASP B 1 197 ? 0.073 79.75 25.438 1 96.31 197 ASP B C 1
ATOM 4100 O O . ASP B 1 197 ? -0.504 78.875 26.109 1 96.31 197 ASP B O 1
ATOM 4104 N N . ASP B 1 198 ? 0.157 79.75 24.156 1 95.06 198 ASP B N 1
ATOM 4105 C CA . ASP B 1 198 ? -0.486 78.688 23.391 1 95.06 198 ASP B CA 1
ATOM 4106 C C . ASP B 1 198 ? 0.218 77.375 23.594 1 95.06 198 ASP B C 1
ATOM 4108 O O . ASP B 1 198 ? -0.43 76.312 23.641 1 95.06 198 ASP B O 1
ATOM 4112 N N . VAL B 1 199 ? 1.503 77.375 23.641 1 95.31 199 VAL B N 1
ATOM 4113 C CA . VAL B 1 199 ? 2.273 76.188 23.922 1 95.31 199 VAL B CA 1
ATOM 4114 C C . VAL B 1 199 ? 1.901 75.625 25.297 1 95.31 199 VAL B C 1
ATOM 4116 O O . VAL B 1 199 ? 1.711 74.438 25.453 1 95.31 199 VAL B O 1
ATOM 4119 N N . ALA B 1 200 ? 1.775 76.5 26.203 1 96 200 ALA B N 1
ATOM 4120 C CA . ALA B 1 200 ? 1.43 76.062 27.562 1 96 200 ALA B CA 1
ATOM 4121 C C . ALA B 1 200 ? 0.035 75.438 27.609 1 96 200 ALA B C 1
ATOM 4123 O O . ALA B 1 200 ? -0.175 74.438 28.266 1 96 200 ALA B O 1
ATOM 4124 N N . LYS B 1 201 ? -0.896 76.062 26.922 1 96.56 201 LYS B N 1
ATOM 4125 C CA . LYS B 1 201 ? -2.271 75.562 26.891 1 96.56 201 LYS B CA 1
ATOM 4126 C C . LYS B 1 201 ? -2.355 74.25 26.172 1 96.56 201 LYS B C 1
ATOM 4128 O O . LYS B 1 201 ? -3.047 73.312 26.641 1 96.56 201 LYS B O 1
ATOM 4133 N N . SER B 1 202 ? -1.635 74.188 25.109 1 95.69 202 SER B N 1
ATOM 4134 C CA . SER B 1 202 ? -1.672 72.938 24.344 1 95.69 202 SER B CA 1
ATOM 4135 C C . SER B 1 202 ? -0.935 71.812 25.062 1 95.69 202 SER B C 1
ATOM 4137 O O . SER B 1 202 ? -1.31 70.625 24.969 1 95.69 202 SER B O 1
ATOM 4139 N N . ARG B 1 203 ? 0.084 72.125 25.75 1 95.75 203 ARG B N 1
ATOM 4140 C CA . ARG B 1 203 ? 0.795 71.125 26.562 1 95.75 203 ARG B CA 1
ATOM 4141 C C . ARG B 1 203 ? -0.106 70.562 27.656 1 95.75 203 ARG B C 1
ATOM 4143 O O . ARG B 1 203 ? -0.131 69.375 27.875 1 95.75 203 ARG B O 1
ATOM 4150 N N . GLU B 1 204 ? -0.814 71.5 28.266 1 96.62 204 GLU B N 1
ATOM 4151 C CA . GLU B 1 204 ? -1.723 71.125 29.344 1 96.62 204 GLU B CA 1
ATOM 4152 C C . GLU B 1 204 ? -2.801 70.188 28.812 1 96.62 204 GLU B C 1
ATOM 4154 O O . GLU B 1 204 ? -3.123 69.188 29.453 1 96.62 204 GLU B O 1
ATOM 4159 N N . ARG B 1 205 ? -3.316 70.5 27.719 1 96.75 205 ARG B N 1
ATOM 4160 C CA . ARG B 1 205 ? -4.336 69.625 27.109 1 96.75 205 ARG B CA 1
ATOM 4161 C C . ARG B 1 205 ? -3.758 68.25 26.734 1 96.75 205 ARG B C 1
ATOM 4163 O O . ARG B 1 205 ? -4.406 67.25 26.922 1 96.75 205 ARG B O 1
ATOM 4170 N N . TYR B 1 206 ? -2.59 68.312 26.188 1 96.31 206 TYR B N 1
ATOM 4171 C CA . TYR B 1 206 ? -1.904 67.062 25.812 1 96.31 206 TYR B CA 1
ATOM 4172 C C . TYR B 1 206 ? -1.662 66.188 27.031 1 96.31 206 TYR B C 1
ATOM 4174 O O . TYR B 1 206 ? -1.993 65 27.016 1 96.31 206 TYR B O 1
ATOM 4182 N N . GLU B 1 207 ? -1.185 66.688 28.031 1 96.75 207 GLU B N 1
ATOM 4183 C CA . GLU B 1 207 ? -0.942 66 29.266 1 96.75 207 GLU B CA 1
ATOM 4184 C C . GLU B 1 207 ? -2.246 65.438 29.859 1 96.75 207 GLU B C 1
ATOM 4186 O O . GLU B 1 207 ? -2.287 64.312 30.375 1 96.75 207 GLU B O 1
ATOM 4191 N N . GLN B 1 208 ? -3.254 66.25 29.719 1 97.19 208 GLN B N 1
ATOM 4192 C CA . GLN B 1 208 ? -4.559 65.812 30.219 1 97.19 208 GLN B CA 1
ATOM 4193 C C . GLN B 1 208 ? -5.078 64.625 29.469 1 97.19 208 GLN B C 1
ATOM 4195 O O . GLN B 1 208 ? -5.57 63.656 30.094 1 97.19 208 GLN B O 1
ATOM 4200 N N . THR B 1 209 ? -4.93 64.688 28.203 1 96.62 209 THR B N 1
ATOM 4201 C CA . THR B 1 209 ? -5.422 63.562 27.406 1 96.62 209 THR B CA 1
ATOM 4202 C C . THR B 1 209 ? -4.609 62.312 27.672 1 96.62 209 THR B C 1
ATOM 4204 O O . THR B 1 209 ? -5.156 61.188 27.688 1 96.62 209 THR B O 1
ATOM 4207 N N . LEU B 1 210 ? -3.342 62.406 27.906 1 96.5 210 LEU B N 1
ATOM 4208 C CA . LEU B 1 210 ? -2.49 61.281 28.219 1 96.5 210 LEU B CA 1
ATOM 4209 C C . LEU B 1 210 ? -2.854 60.688 29.578 1 96.5 210 LEU B C 1
ATOM 4211 O O . LEU B 1 210 ? -2.826 59.469 29.75 1 96.5 210 LEU B O 1
ATOM 4215 N N . ASN B 1 211 ? -3.166 61.531 30.5 1 97.12 211 ASN B N 1
ATOM 4216 C CA . ASN B 1 211 ? -3.594 61.062 31.812 1 97.12 211 ASN B CA 1
ATOM 4217 C C . ASN B 1 211 ? -4.922 60.312 31.734 1 97.12 211 ASN B C 1
ATOM 4219 O O . ASN B 1 211 ? -5.125 59.312 32.438 1 97.12 211 ASN B O 1
ATOM 4223 N N . GLU B 1 212 ? -5.828 60.781 30.875 1 97.19 212 GLU B N 1
ATOM 4224 C CA . GLU B 1 212 ? -7.113 60.125 30.688 1 97.19 212 GLU B CA 1
ATOM 4225 C C . GLU B 1 212 ? -6.926 58.719 30.141 1 97.19 212 GLU B C 1
ATOM 4227 O O . GLU B 1 212 ? -7.57 57.781 30.609 1 97.19 212 GLU B O 1
ATOM 4232 N N . ILE B 1 213 ? -6.035 58.625 29.234 1 96.25 213 ILE B N 1
ATOM 4233 C CA . ILE B 1 213 ? -5.777 57.312 28.641 1 96.25 213 ILE B CA 1
ATOM 4234 C C . ILE B 1 213 ? -5.121 56.406 29.672 1 96.25 213 ILE B C 1
ATOM 4236 O O . ILE B 1 213 ? -5.457 55.219 29.75 1 96.25 213 ILE B O 1
ATOM 4240 N N . LYS B 1 214 ? -4.18 56.844 30.375 1 96 214 LYS B N 1
ATOM 4241 C CA . LYS B 1 214 ? -3.482 56.062 31.391 1 96 214 LYS B CA 1
ATOM 4242 C C . LYS B 1 214 ? -4.457 55.531 32.438 1 96 214 LYS B C 1
ATOM 4244 O O . LYS B 1 214 ? -4.352 54.375 32.875 1 96 214 LYS B O 1
ATOM 4249 N N . GLU B 1 215 ? -5.422 56.375 32.812 1 97.19 215 GLU B N 1
ATOM 4250 C CA . GLU B 1 215 ? -6.418 55.969 33.812 1 97.19 215 GLU B CA 1
ATOM 4251 C C . GLU B 1 215 ? -7.359 54.906 33.25 1 97.19 215 GLU B C 1
ATOM 4253 O O . GLU B 1 215 ? -7.879 54.094 34.031 1 97.19 215 GLU B O 1
ATOM 4258 N N . TYR B 1 216 ? -7.547 54.969 31.984 1 97.75 216 TYR B N 1
ATOM 4259 C CA . TYR B 1 216 ? -8.492 54.031 31.359 1 97.75 216 TYR B CA 1
ATOM 4260 C C . TYR B 1 216 ? -7.809 52.719 31 1 97.75 216 TYR B C 1
ATOM 4262 O O . TYR B 1 216 ? -8.477 51.719 30.734 1 97.75 216 TYR B O 1
ATOM 4270 N N . ASN B 1 217 ? -6.457 52.688 30.984 1 96.69 217 ASN B N 1
ATOM 4271 C CA . ASN B 1 217 ? -5.688 51.531 30.547 1 96.69 217 ASN B CA 1
ATOM 4272 C C . ASN B 1 217 ? -6.121 50.25 31.281 1 96.69 217 ASN B C 1
ATOM 4274 O O . ASN B 1 217 ? -6.301 49.188 30.656 1 96.69 217 ASN B O 1
ATOM 4278 N N . PRO B 1 218 ? -6.32 50.281 32.625 1 97.62 218 PRO B N 1
ATOM 4279 C CA . PRO B 1 218 ? -6.723 49.062 33.312 1 97.62 218 PRO B CA 1
ATOM 4280 C C . PRO B 1 218 ? -8.047 48.5 32.781 1 97.62 218 PRO B C 1
ATOM 4282 O O . PRO B 1 218 ? -8.203 47.281 32.656 1 97.62 218 PRO B O 1
ATOM 4285 N N . VAL B 1 219 ? -9.031 49.344 32.5 1 98.19 219 VAL B N 1
ATOM 4286 C CA . VAL B 1 219 ? -10.32 48.906 31.984 1 98.19 219 VAL B CA 1
ATOM 4287 C C . VAL B 1 219 ? -10.141 48.312 30.578 1 98.19 219 VAL B C 1
ATOM 4289 O O . VAL B 1 219 ? -10.727 47.281 30.266 1 98.19 219 VAL B O 1
ATOM 4292 N N . TYR B 1 220 ? -9.312 49 29.766 1 98 220 TYR B N 1
ATOM 4293 C CA . TYR B 1 220 ? -9 48.5 28.422 1 98 220 TYR B CA 1
ATOM 4294 C C . TYR B 1 220 ? -8.367 47.125 28.469 1 98 220 TYR B C 1
ATOM 4296 O O . TYR B 1 220 ? -8.789 46.219 27.75 1 98 220 TYR B O 1
ATOM 4304 N N . ILE B 1 221 ? -7.379 46.938 29.312 1 98.12 221 ILE B N 1
ATOM 4305 C CA . ILE B 1 221 ? -6.652 45.688 29.469 1 98.12 221 ILE B CA 1
ATOM 4306 C C . ILE B 1 221 ? -7.613 44.594 29.891 1 98.12 221 ILE B C 1
ATOM 4308 O O . ILE B 1 221 ? -7.602 43.5 29.328 1 98.12 221 ILE B O 1
ATOM 4312 N N . GLU B 1 222 ? -8.445 44.906 30.844 1 98.44 222 GLU B N 1
ATOM 4313 C CA . GLU B 1 222 ? -9.391 43.906 31.344 1 98.44 222 GLU B CA 1
ATOM 4314 C C . GLU B 1 222 ? -10.398 43.5 30.266 1 98.44 222 GLU B C 1
ATOM 4316 O O . GLU B 1 222 ? -10.672 42.312 30.078 1 98.44 222 GLU B O 1
ATOM 4321 N N . SER B 1 223 ? -10.953 44.469 29.547 1 98.44 223 SER B N 1
ATOM 4322 C CA . SER B 1 223 ? -11.961 44.188 28.516 1 98.44 223 SER B CA 1
ATOM 4323 C C . SER B 1 223 ? -11.375 43.375 27.375 1 98.44 223 SER B C 1
ATOM 4325 O O . SER B 1 223 ? -11.977 42.406 26.938 1 98.44 223 SER B O 1
ATOM 4327 N N . MET B 1 224 ? -10.18 43.781 26.938 1 98.5 224 MET B N 1
ATOM 4328 C CA . MET B 1 224 ? -9.516 43.062 25.859 1 98.5 224 MET B CA 1
ATOM 4329 C C . MET B 1 224 ? -9.141 41.656 26.297 1 98.5 224 MET B C 1
ATOM 4331 O O . MET B 1 224 ? -9.289 40.719 25.516 1 98.5 224 MET B O 1
ATOM 4335 N N . THR B 1 225 ? -8.68 41.531 27.484 1 98.75 225 THR B N 1
ATOM 4336 C CA . THR B 1 225 ? -8.266 40.25 28.016 1 98.75 225 THR B CA 1
ATOM 4337 C C . THR B 1 225 ? -9.453 39.281 28.094 1 98.75 225 THR B C 1
ATOM 4339 O O . THR B 1 225 ? -9.32 38.094 27.797 1 98.75 225 THR B O 1
ATOM 4342 N N . ASN B 1 226 ? -10.609 39.781 28.484 1 98.69 226 ASN B N 1
ATOM 4343 C CA . ASN B 1 226 ? -11.805 38.969 28.594 1 98.69 226 ASN B CA 1
ATOM 4344 C C . ASN B 1 226 ? -12.195 38.375 27.25 1 98.69 226 ASN B C 1
ATOM 4346 O O . ASN B 1 226 ? -12.531 37.188 27.156 1 98.69 226 ASN B O 1
ATOM 4350 N N . VAL B 1 227 ? -12.148 39.156 26.188 1 98.75 227 VAL B N 1
ATOM 4351 C CA . VAL B 1 227 ? -12.484 38.656 24.859 1 98.75 227 VAL B CA 1
ATOM 4352 C C . VAL B 1 227 ? -11.422 37.656 24.391 1 98.75 227 VAL B C 1
ATOM 4354 O O . VAL B 1 227 ? -11.742 36.625 23.812 1 98.75 227 VAL B O 1
ATOM 4357 N N . PHE B 1 228 ? -10.148 38.031 24.656 1 98.75 228 PHE B N 1
ATOM 4358 C CA . PHE B 1 228 ? -9.039 37.156 24.281 1 98.75 228 PHE B CA 1
ATOM 4359 C C . PHE B 1 228 ? -9.18 35.781 24.938 1 98.75 228 PHE B C 1
ATOM 4361 O O . PHE B 1 228 ? -8.93 34.75 24.297 1 98.75 228 PHE B O 1
ATOM 4368 N N . ARG B 1 229 ? -9.578 35.75 26.172 1 98.62 229 ARG B N 1
ATOM 4369 C CA . ARG B 1 229 ? -9.766 34.5 26.891 1 98.62 229 ARG B CA 1
ATOM 4370 C C . ARG B 1 229 ? -10.828 33.625 26.234 1 98.62 229 ARG B C 1
ATOM 4372 O O . ARG B 1 229 ? -10.688 32.406 26.141 1 98.62 229 ARG B O 1
ATOM 4379 N N . LYS B 1 230 ? -11.875 34.219 25.781 1 98.62 230 LYS B N 1
ATOM 4380 C CA . LYS B 1 230 ? -12.898 33.469 25.047 1 98.62 230 LYS B CA 1
ATOM 4381 C C . LYS B 1 230 ? -12.328 32.844 23.781 1 98.62 230 LYS B C 1
ATOM 4383 O O . LYS B 1 230 ? -12.641 31.703 23.453 1 98.62 230 LYS B O 1
ATOM 4388 N N . CYS B 1 231 ? -11.523 33.625 23.062 1 98.69 231 CYS B N 1
ATOM 4389 C CA . CYS B 1 231 ? -10.867 33.125 21.859 1 98.69 231 CYS B CA 1
ATOM 4390 C C . CYS B 1 231 ? -9.953 31.953 22.203 1 98.69 231 CYS B C 1
ATOM 4392 O O . CYS B 1 231 ? -9.914 30.953 21.469 1 98.69 231 CYS B O 1
ATOM 4394 N N . GLN B 1 232 ? -9.211 32.125 23.312 1 98.69 232 GLN B N 1
ATOM 4395 C CA . GLN B 1 232 ? -8.328 31.031 23.75 1 98.69 232 GLN B CA 1
ATOM 4396 C C . GLN B 1 232 ? -9.117 29.766 24.062 1 98.69 232 GLN B C 1
ATOM 4398 O O . GLN B 1 232 ? -8.672 28.656 23.766 1 98.69 232 GLN B O 1
ATOM 4403 N N . GLU B 1 233 ? -10.258 29.922 24.672 1 98.56 233 GLU B N 1
ATOM 4404 C CA . GLU B 1 233 ? -11.102 28.781 25.016 1 98.56 233 GLU B CA 1
ATOM 4405 C C . GLU B 1 233 ? -11.586 28.062 23.75 1 98.56 233 GLU B C 1
ATOM 4407 O O . GLU B 1 233 ? -11.602 26.828 23.703 1 98.56 233 GLU B O 1
ATOM 4412 N N . MET B 1 234 ? -11.961 28.781 22.766 1 98.31 234 MET B N 1
ATOM 4413 C CA . MET B 1 234 ? -12.367 28.203 21.5 1 98.31 234 MET B CA 1
ATOM 4414 C C . MET B 1 234 ? -11.211 27.438 20.859 1 98.31 234 MET B C 1
ATOM 4416 O O . MET B 1 234 ? -11.406 26.328 20.344 1 98.31 234 MET B O 1
ATOM 4420 N N . GLU B 1 235 ? -10.047 28.062 20.891 1 98.56 235 GLU B N 1
ATOM 4421 C CA . GLU B 1 235 ? -8.875 27.438 20.297 1 98.56 235 GLU B CA 1
ATOM 4422 C C . GLU B 1 235 ? -8.484 26.172 21.062 1 98.56 235 GLU B C 1
ATOM 4424 O O . GLU B 1 235 ? -8.062 25.188 20.469 1 98.56 235 GLU B O 1
ATOM 4429 N N . GLU B 1 236 ? -8.594 26.25 22.375 1 98.75 236 GLU B N 1
ATOM 4430 C CA . GLU B 1 236 ? -8.336 25.062 23.188 1 98.75 236 GLU B CA 1
ATOM 4431 C C . GLU B 1 236 ? -9.219 23.906 22.75 1 98.75 236 GLU B C 1
ATOM 4433 O O . GLU B 1 236 ? -8.742 22.766 22.625 1 98.75 236 GLU B O 1
ATOM 4438 N N . THR B 1 237 ? -10.453 24.156 22.562 1 98.69 237 THR B N 1
ATOM 4439 C CA . THR B 1 237 ? -11.406 23.141 22.125 1 98.69 237 THR B CA 1
ATOM 4440 C C . THR B 1 237 ? -10.977 22.547 20.781 1 98.69 237 THR B C 1
ATOM 4442 O O . THR B 1 237 ? -11.023 21.328 20.594 1 98.69 237 THR B O 1
ATOM 4445 N N . ARG B 1 238 ? -10.57 23.422 19.859 1 98.56 238 ARG B N 1
ATOM 4446 C CA . ARG B 1 238 ? -10.148 22.969 18.547 1 98.56 238 ARG B CA 1
ATOM 4447 C C . ARG B 1 238 ? -8.891 22.109 18.641 1 98.56 238 ARG B C 1
ATOM 4449 O O . ARG B 1 238 ? -8.812 21.031 18.047 1 98.56 238 ARG B O 1
ATOM 4456 N N . LEU B 1 239 ? -7.902 22.578 19.438 1 98.75 239 LEU B N 1
ATOM 4457 C CA . LEU B 1 239 ? -6.641 21.859 19.594 1 98.75 239 LEU B CA 1
ATOM 4458 C C . LEU B 1 239 ? -6.871 20.484 20.203 1 98.75 239 LEU B C 1
ATOM 4460 O O . LEU B 1 239 ? -6.305 19.5 19.75 1 98.75 239 LEU B O 1
ATOM 4464 N N . CYS B 1 240 ? -7.738 20.406 21.188 1 98.69 240 CYS B N 1
ATOM 4465 C CA . CYS B 1 240 ? -8.047 19.125 21.828 1 98.69 240 CYS B CA 1
ATOM 4466 C C . CYS B 1 240 ? -8.766 18.188 20.875 1 98.69 240 CYS B C 1
ATOM 4468 O O . CYS B 1 240 ? -8.477 17 20.828 1 98.69 240 CYS B O 1
ATOM 4470 N N . PHE B 1 241 ? -9.672 18.703 20.156 1 98.62 241 PHE B N 1
ATOM 4471 C CA . PHE B 1 241 ? -10.391 17.891 19.172 1 98.62 241 PHE B CA 1
ATOM 4472 C C . PHE B 1 241 ? -9.438 17.328 18.141 1 98.62 241 PHE B C 1
ATOM 4474 O O . PHE B 1 241 ? -9.508 16.141 17.797 1 98.62 241 PHE B O 1
ATOM 4481 N N . PHE B 1 242 ? -8.547 18.188 17.625 1 98.5 242 PHE B N 1
ATOM 4482 C CA . PHE B 1 242 ? -7.594 17.75 16.609 1 98.5 242 PHE B CA 1
ATOM 4483 C C . PHE B 1 242 ? -6.703 16.641 17.156 1 98.5 242 PHE B C 1
ATOM 4485 O O . PHE B 1 242 ? -6.422 15.664 16.453 1 98.5 242 PHE B O 1
ATOM 4492 N N . LYS B 1 243 ? -6.258 16.812 18.375 1 98.5 243 LYS B N 1
ATOM 4493 C CA . LYS B 1 243 ? -5.441 15.766 18.969 1 98.5 243 LYS B CA 1
ATOM 4494 C C . LYS B 1 243 ? -6.195 14.445 19.016 1 98.5 243 LYS B C 1
ATOM 4496 O O . LYS B 1 243 ? -5.648 13.398 18.672 1 98.5 243 LYS B O 1
ATOM 4501 N N . ASN B 1 244 ? -7.445 14.445 19.391 1 98.19 244 ASN B N 1
ATOM 4502 C CA . ASN B 1 244 ? -8.273 13.242 19.438 1 98.19 244 ASN B CA 1
ATOM 4503 C C . ASN B 1 244 ? -8.445 12.641 18.047 1 98.19 244 ASN B C 1
ATOM 4505 O O . ASN B 1 244 ? -8.414 11.414 17.891 1 98.19 244 ASN B O 1
ATOM 4509 N N . VAL B 1 245 ? -8.672 13.5 17.109 1 98 245 VAL B N 1
ATOM 4510 C CA . VAL B 1 245 ? -8.836 13.047 15.734 1 98 245 VAL B CA 1
ATOM 4511 C C . VAL B 1 245 ? -7.559 12.352 15.266 1 98 245 VAL B C 1
ATOM 4513 O O . VAL B 1 245 ? -7.617 11.297 14.625 1 98 245 VAL B O 1
ATOM 4516 N N . LEU B 1 246 ? -6.41 12.938 15.578 1 98.25 246 LEU B N 1
ATOM 4517 C CA . LEU B 1 246 ? -5.137 12.352 15.172 1 98.25 246 LEU B CA 1
ATOM 4518 C C . LEU B 1 246 ? -4.957 10.969 15.797 1 98.25 246 LEU B C 1
ATOM 4520 O O . LEU B 1 246 ? -4.449 10.055 15.141 1 98.25 246 LEU B O 1
ATOM 4524 N N . PHE B 1 247 ? -5.422 10.812 17.062 1 98.25 247 PHE B N 1
ATOM 4525 C CA . PHE B 1 247 ? -5.379 9.5 17.672 1 98.25 247 PHE B CA 1
ATOM 4526 C C . PHE B 1 247 ? -6.305 8.523 16.953 1 98.25 247 PHE B C 1
ATOM 4528 O O . PHE B 1 247 ? -5.984 7.344 16.812 1 98.25 247 PHE B O 1
ATOM 4535 N N . SER B 1 248 ? -7.457 9.008 16.547 1 97.88 248 SER B N 1
ATOM 4536 C CA . SER B 1 248 ? -8.367 8.164 15.781 1 97.88 248 SER B CA 1
ATOM 4537 C C . SER B 1 248 ? -7.742 7.73 14.461 1 97.88 248 SER B C 1
ATOM 4539 O O . SER B 1 248 ? -7.895 6.578 14.047 1 97.88 248 SER B O 1
ATOM 4541 N N . ILE B 1 249 ? -7.066 8.664 13.789 1 98.06 249 ILE B N 1
ATOM 4542 C CA . ILE B 1 249 ? -6.371 8.352 12.547 1 98.06 249 ILE B CA 1
ATOM 4543 C C . ILE B 1 249 ? -5.301 7.297 12.812 1 98.06 249 ILE B C 1
ATOM 4545 O O . ILE B 1 249 ? -5.176 6.328 12.055 1 98.06 249 ILE B O 1
ATOM 4549 N N . HIS B 1 250 ? -4.551 7.516 13.883 1 98.25 250 HIS B N 1
ATOM 4550 C CA . HIS B 1 250 ? -3.533 6.551 14.281 1 98.25 250 HIS B CA 1
ATOM 4551 C C . HIS B 1 250 ? -4.129 5.156 14.445 1 98.25 250 HIS B C 1
ATOM 4553 O O . HIS B 1 250 ? -3.57 4.176 13.945 1 98.25 250 HIS B O 1
ATOM 4559 N N . LYS B 1 251 ? -5.238 5.07 15.094 1 97.31 251 LYS B N 1
ATOM 4560 C CA . LYS B 1 251 ? -5.898 3.793 15.336 1 97.31 251 LYS B CA 1
ATOM 4561 C C . LYS B 1 251 ? -6.301 3.123 14.023 1 97.31 251 LYS B C 1
ATOM 4563 O O . LYS B 1 251 ? -6.195 1.903 13.883 1 97.31 251 LYS B O 1
ATOM 4568 N N . CYS B 1 252 ? -6.746 3.904 13.102 1 97.06 252 CYS B N 1
ATOM 4569 C CA . CYS B 1 252 ? -7.168 3.383 11.805 1 97.06 252 CYS B CA 1
ATOM 4570 C C . CYS B 1 252 ? -5.973 2.898 10.992 1 97.06 252 CYS B C 1
ATOM 4572 O O . CYS B 1 252 ? -6.051 1.872 10.32 1 97.06 252 CYS B O 1
ATOM 4574 N N . LEU B 1 253 ? -4.867 3.609 11.047 1 97.88 253 LEU B N 1
ATOM 4575 C CA . LEU B 1 253 ? -3.738 3.367 10.156 1 97.88 253 LEU B CA 1
ATOM 4576 C C . LEU B 1 253 ? -2.836 2.268 10.711 1 97.88 253 LEU B C 1
ATOM 4578 O O . LEU B 1 253 ? -2.117 1.612 9.953 1 97.88 253 LEU B O 1
ATOM 4582 N N . ASN B 1 254 ? -2.791 2.107 12.055 1 97.75 254 ASN B N 1
ATOM 4583 C CA . ASN B 1 254 ? -1.836 1.21 12.695 1 97.75 254 ASN B CA 1
ATOM 4584 C C . ASN B 1 254 ? -2.184 -0.254 12.445 1 97.75 254 ASN B C 1
ATOM 4586 O O . ASN B 1 254 ? -2.877 -0.88 13.242 1 97.75 254 ASN B O 1
ATOM 4590 N N . ILE B 1 255 ? -1.625 -0.768 11.469 1 96.69 255 ILE B N 1
ATOM 4591 C CA . ILE B 1 255 ? -1.931 -2.145 11.094 1 96.69 255 ILE B CA 1
ATOM 4592 C C . ILE B 1 255 ? -1.059 -3.104 11.906 1 96.69 255 ILE B C 1
ATOM 4594 O O . ILE B 1 255 ? -1.292 -4.316 11.906 1 96.69 255 ILE B O 1
ATOM 4598 N N . SER B 1 256 ? 0.022 -2.633 12.516 1 97.06 256 SER B N 1
ATOM 4599 C CA . SER B 1 256 ? 0.936 -3.486 13.266 1 97.06 256 SER B CA 1
ATOM 4600 C C . SER B 1 256 ? 0.22 -4.18 14.422 1 97.06 256 SER B C 1
ATOM 4602 O O . SER B 1 256 ? 0.672 -5.219 14.898 1 97.06 256 SER B O 1
ATOM 4604 N N . GLU B 1 257 ? -0.893 -3.627 14.82 1 96.44 257 GLU B N 1
ATOM 4605 C CA . GLU B 1 257 ? -1.632 -4.191 15.945 1 96.44 257 GLU B CA 1
ATOM 4606 C C . GLU B 1 257 ? -2.881 -4.93 15.469 1 96.44 257 GLU B C 1
ATOM 4608 O O . GLU B 1 257 ? -3.656 -5.438 16.281 1 96.44 257 GLU B O 1
ATOM 4613 N N . ASP B 1 258 ? -3.168 -4.914 14.203 1 96.31 258 ASP B N 1
ATOM 4614 C CA . ASP B 1 258 ? -4.297 -5.656 13.648 1 96.31 258 ASP B CA 1
ATOM 4615 C C . ASP B 1 258 ? -4.031 -7.16 13.672 1 96.31 258 ASP B C 1
ATOM 4617 O O . ASP B 1 258 ? -3.08 -7.633 13.047 1 96.31 258 ASP B O 1
ATOM 4621 N N . PRO B 1 259 ? -4.824 -7.977 14.305 1 96.31 259 PRO B N 1
ATOM 4622 C CA . PRO B 1 259 ? -4.562 -9.414 14.438 1 96.31 259 PRO B CA 1
ATOM 4623 C C . PRO B 1 259 ? -4.645 -10.148 13.102 1 96.31 259 PRO B C 1
ATOM 4625 O O . PRO B 1 259 ? -4.105 -11.25 12.969 1 96.31 259 PRO B O 1
ATOM 4628 N N . SER B 1 260 ? -5.355 -9.555 12.195 1 97.31 260 SER B N 1
ATOM 4629 C CA . SER B 1 260 ? -5.484 -10.219 10.898 1 97.31 260 SER B CA 1
ATOM 4630 C C . SER B 1 260 ? -4.164 -10.219 10.141 1 97.31 260 SER B C 1
ATOM 4632 O O . SER B 1 260 ? -3.912 -11.102 9.32 1 97.31 260 SER B O 1
ATOM 4634 N N . LEU B 1 261 ? -3.324 -9.219 10.43 1 97.75 261 LEU B N 1
ATOM 4635 C CA . LEU B 1 261 ? -2.094 -9.078 9.656 1 97.75 261 LEU B CA 1
ATOM 4636 C C . LEU B 1 261 ? -1.183 -10.281 9.859 1 97.75 261 LEU B C 1
ATOM 4638 O O . LEU B 1 261 ? -0.806 -10.945 8.898 1 97.75 261 LEU B O 1
ATOM 4642 N N . PRO B 1 262 ? -0.854 -10.695 11.078 1 98 262 PRO B N 1
ATOM 4643 C CA . PRO B 1 262 ? -0.032 -11.891 11.25 1 98 262 PRO B CA 1
ATOM 4644 C C . PRO B 1 262 ? -0.721 -13.156 10.75 1 98 262 PRO B C 1
ATOM 4646 O O . PRO B 1 262 ? -0.054 -14.086 10.281 1 98 262 PRO B O 1
ATOM 4649 N N . GLN B 1 263 ? -2.023 -13.18 10.828 1 98.31 263 GLN B N 1
ATOM 4650 C CA . GLN B 1 263 ? -2.773 -14.352 10.375 1 98.31 263 GLN B CA 1
ATOM 4651 C C . GLN B 1 263 ? -2.621 -14.547 8.867 1 98.31 263 GLN B C 1
ATOM 4653 O O . GLN B 1 263 ? -2.535 -15.68 8.391 1 98.31 263 GLN B O 1
ATOM 4658 N N . ILE B 1 264 ? -2.615 -13.461 8.117 1 98.5 264 ILE B N 1
ATOM 4659 C CA . ILE B 1 264 ? -2.445 -13.508 6.668 1 98.5 264 ILE B CA 1
ATOM 4660 C C . ILE B 1 264 ? -1.154 -14.25 6.328 1 98.5 264 ILE B C 1
ATOM 4662 O O . ILE B 1 264 ? -1.158 -15.18 5.516 1 98.5 264 ILE B O 1
ATOM 4666 N N . TYR B 1 265 ? -0.112 -13.961 7.012 1 98.5 265 TYR B N 1
ATOM 4667 C CA . TYR B 1 265 ? 1.192 -14.5 6.645 1 98.5 265 TYR B CA 1
ATOM 4668 C C . TYR B 1 265 ? 1.404 -15.875 7.262 1 98.5 265 TYR B C 1
ATOM 4670 O O . TYR B 1 265 ? 2.104 -16.719 6.691 1 98.5 265 TYR B O 1
ATOM 4678 N N . LYS B 1 266 ? 0.734 -16.125 8.422 1 98.44 266 LYS B N 1
ATOM 4679 C CA . LYS B 1 266 ? 0.74 -17.484 8.953 1 98.44 266 LYS B CA 1
ATOM 4680 C C . LYS B 1 266 ? 0.062 -18.453 7.992 1 98.44 266 LYS B C 1
ATOM 4682 O O . LYS B 1 266 ? 0.577 -19.547 7.738 1 98.44 266 LYS B O 1
ATOM 4687 N N . GLU B 1 267 ? -1.028 -18.047 7.484 1 98.38 267 GLU B N 1
ATOM 4688 C CA . GLU B 1 267 ? -1.759 -18.875 6.531 1 98.38 267 GLU B CA 1
ATOM 4689 C C . GLU B 1 267 ? -0.964 -19.062 5.242 1 98.38 267 GLU B C 1
ATOM 4691 O O . GLU B 1 267 ? -0.933 -20.156 4.676 1 98.38 267 GLU B O 1
ATOM 4696 N N . PHE B 1 268 ? -0.343 -18.016 4.758 1 98.62 268 PHE B N 1
ATOM 4697 C CA . PHE B 1 268 ? 0.502 -18.109 3.574 1 98.62 268 PHE B CA 1
ATOM 4698 C C . PHE B 1 268 ? 1.636 -19.094 3.789 1 98.62 268 PHE B C 1
ATOM 4700 O O . PHE B 1 268 ? 1.864 -19.969 2.955 1 98.62 268 PHE B O 1
ATOM 4707 N N . HIS B 1 269 ? 2.244 -18.969 4.953 1 98.69 269 HIS B N 1
ATOM 4708 C CA . HIS B 1 269 ? 3.32 -19.891 5.309 1 98.69 269 HIS B CA 1
ATOM 4709 C C . HIS B 1 269 ? 2.824 -21.328 5.332 1 98.69 269 HIS B C 1
ATOM 4711 O O . HIS B 1 269 ? 3.482 -22.219 4.801 1 98.69 269 HIS B O 1
ATOM 4717 N N . HIS B 1 270 ? 1.713 -21.516 5.953 1 98.62 270 HIS B N 1
ATOM 4718 C CA . HIS B 1 270 ? 1.123 -22.859 6.062 1 98.62 270 HIS B CA 1
ATOM 4719 C C . HIS B 1 270 ? 0.82 -23.438 4.688 1 98.62 270 HIS B C 1
ATOM 4721 O O . HIS B 1 270 ? 1.087 -24.609 4.434 1 98.62 270 HIS B O 1
ATOM 4727 N N . THR B 1 271 ? 0.28 -22.609 3.803 1 98.62 271 THR B N 1
ATOM 4728 C CA . THR B 1 271 ? -0.055 -23.047 2.453 1 98.62 271 THR B CA 1
ATOM 4729 C C . THR B 1 271 ? 1.195 -23.516 1.71 1 98.62 271 THR B C 1
ATOM 4731 O O . THR B 1 271 ? 1.177 -24.547 1.032 1 98.62 271 THR B O 1
ATOM 4734 N N . ILE B 1 272 ? 2.314 -22.766 1.827 1 98.75 272 ILE B N 1
ATOM 4735 C CA . ILE B 1 272 ? 3.576 -23.156 1.203 1 98.75 272 ILE B CA 1
ATOM 4736 C C . ILE B 1 272 ? 4.074 -24.469 1.805 1 98.75 272 ILE B C 1
ATOM 4738 O O . ILE B 1 272 ? 4.488 -25.375 1.078 1 98.75 272 ILE B O 1
ATOM 4742 N N . ASN B 1 273 ? 3.949 -24.547 3.129 1 98.62 273 ASN B N 1
ATOM 4743 C CA . ASN B 1 273 ? 4.449 -25.719 3.848 1 98.62 273 ASN B CA 1
ATOM 4744 C C . ASN B 1 273 ? 3.736 -26.984 3.404 1 98.62 273 ASN B C 1
ATOM 4746 O O . ASN B 1 273 ? 4.32 -28.078 3.445 1 98.62 273 ASN B O 1
ATOM 4750 N N . ASN B 1 274 ? 2.527 -26.812 2.973 1 98.5 274 ASN B N 1
ATOM 4751 C CA . ASN B 1 274 ? 1.711 -27.953 2.57 1 98.5 274 ASN B CA 1
ATOM 4752 C C . ASN B 1 274 ? 2.094 -28.453 1.18 1 98.5 274 ASN B C 1
ATOM 4754 O O . ASN B 1 274 ? 1.638 -29.516 0.75 1 98.5 274 ASN B O 1
ATOM 4758 N N . ALA B 1 275 ? 2.875 -27.656 0.404 1 98.69 275 ALA B N 1
ATOM 4759 C CA . ALA B 1 275 ? 3.379 -28.172 -0.869 1 98.69 275 ALA B CA 1
ATOM 4760 C C . ALA B 1 275 ? 4.23 -29.406 -0.66 1 98.69 275 ALA B C 1
ATOM 4762 O O . ALA B 1 275 ? 5.18 -29.406 0.125 1 98.69 275 ALA B O 1
ATOM 4763 N N . ASP B 1 276 ? 3.867 -30.453 -1.294 1 98.75 276 ASP B N 1
ATOM 4764 C CA . ASP B 1 276 ? 4.512 -31.75 -1.143 1 98.75 276 ASP B CA 1
ATOM 4765 C C . ASP B 1 276 ? 4.922 -32.312 -2.498 1 98.75 276 ASP B C 1
ATOM 4767 O O . ASP B 1 276 ? 4.102 -32.906 -3.205 1 98.75 276 ASP B O 1
ATOM 4771 N N . HIS B 1 277 ? 6.219 -32.25 -2.754 1 98.62 277 HIS B N 1
ATOM 4772 C CA . HIS B 1 277 ? 6.711 -32.688 -4.062 1 98.62 277 HIS B CA 1
ATOM 4773 C C . HIS B 1 277 ? 6.488 -34.156 -4.285 1 98.62 277 HIS B C 1
ATOM 4775 O O . HIS B 1 277 ? 6.305 -34.625 -5.418 1 98.62 277 HIS B O 1
ATOM 4781 N N . GLN B 1 278 ? 6.434 -35 -3.232 1 98.69 278 GLN B N 1
ATOM 4782 C CA . GLN B 1 278 ? 6.211 -36.438 -3.381 1 98.69 278 GLN B CA 1
ATOM 4783 C C . GLN B 1 278 ? 4.793 -36.719 -3.867 1 98.69 278 GLN B C 1
ATOM 4785 O O . GLN B 1 278 ? 4.594 -37.562 -4.742 1 98.69 278 GLN B O 1
ATOM 4790 N N . LYS B 1 279 ? 3.881 -36 -3.26 1 98.75 279 LYS B N 1
ATOM 4791 C CA . LYS B 1 279 ? 2.494 -36.156 -3.689 1 98.75 279 LYS B CA 1
ATOM 4792 C C . LYS B 1 279 ? 2.314 -35.719 -5.137 1 98.75 279 LYS B C 1
ATOM 4794 O O . LYS B 1 279 ? 1.595 -36.344 -5.906 1 98.75 279 LYS B O 1
ATOM 4799 N N . ASP B 1 280 ? 2.93 -34.688 -5.531 1 98.81 280 ASP B N 1
ATOM 4800 C CA . ASP B 1 280 ? 2.807 -34.156 -6.891 1 98.81 280 ASP B CA 1
ATOM 4801 C C . ASP B 1 280 ? 3.424 -35.094 -7.906 1 98.81 280 ASP B C 1
ATOM 4803 O O . ASP B 1 280 ? 2.844 -35.344 -8.969 1 98.81 280 ASP B O 1
ATOM 4807 N N . LEU B 1 281 ? 4.586 -35.625 -7.586 1 98.81 281 LEU B N 1
ATOM 4808 C CA . LEU B 1 281 ? 5.25 -36.562 -8.477 1 98.81 281 LEU B CA 1
ATOM 4809 C C . LEU B 1 281 ? 4.438 -37.844 -8.617 1 98.81 281 LEU B C 1
ATOM 4811 O O . LEU B 1 281 ? 4.344 -38.406 -9.711 1 98.81 281 LEU B O 1
ATOM 4815 N N . LYS B 1 282 ? 3.895 -38.281 -7.504 1 98.62 282 LYS B N 1
ATOM 4816 C CA . LYS B 1 282 ? 3.043 -39.469 -7.543 1 98.62 282 LYS B CA 1
ATOM 4817 C C . LYS B 1 282 ? 1.822 -39.25 -8.43 1 98.62 282 LYS B C 1
ATOM 4819 O O . LYS B 1 282 ? 1.442 -40.125 -9.211 1 98.62 282 LYS B O 1
ATOM 4824 N N . TRP B 1 283 ? 1.228 -38.094 -8.242 1 98.31 283 TRP B N 1
ATOM 4825 C CA . TRP B 1 283 ? 0.085 -37.75 -9.078 1 98.31 283 TRP B CA 1
ATOM 4826 C C . TRP B 1 283 ? 0.462 -37.812 -10.555 1 98.31 283 TRP B C 1
ATOM 4828 O O . TRP B 1 283 ? -0.276 -38.375 -11.375 1 98.31 283 TRP B O 1
ATOM 4838 N N . TRP B 1 284 ? 1.66 -37.219 -10.906 1 98.5 284 TRP B N 1
ATOM 4839 C CA . TRP B 1 284 ? 2.084 -37.219 -12.305 1 98.5 284 TRP B CA 1
ATOM 4840 C C . TRP B 1 284 ? 2.305 -38.625 -12.812 1 98.5 284 TRP B C 1
ATOM 4842 O O . TRP B 1 284 ? 1.896 -38.969 -13.922 1 98.5 284 TRP B O 1
ATOM 4852 N N . SER B 1 285 ? 2.938 -39.469 -11.984 1 98.31 285 SER B N 1
ATOM 4853 C CA . SER B 1 285 ? 3.189 -40.844 -12.344 1 98.31 285 SER B CA 1
ATOM 4854 C C . SER B 1 285 ? 1.888 -41.594 -12.633 1 98.31 285 SER B C 1
ATOM 4856 O O . SER B 1 285 ? 1.808 -42.375 -13.594 1 98.31 285 SER B O 1
ATOM 4858 N N . ASN B 1 286 ? 0.863 -41.312 -11.914 1 97.75 286 ASN B N 1
ATOM 4859 C CA . ASN B 1 286 ? -0.431 -41.969 -12.039 1 97.75 286 ASN B CA 1
ATOM 4860 C C . ASN B 1 286 ? -1.182 -41.5 -13.281 1 97.75 286 ASN B C 1
ATOM 4862 O O . ASN B 1 286 ? -1.952 -42.25 -13.875 1 97.75 286 ASN B O 1
ATOM 4866 N N . ASN B 1 287 ? -0.905 -40.312 -13.688 1 96.81 287 ASN B N 1
ATOM 4867 C CA . ASN B 1 287 ? -1.754 -39.719 -14.719 1 96.81 287 ASN B CA 1
ATOM 4868 C C . ASN B 1 287 ? -1.018 -39.594 -16.047 1 96.81 287 ASN B C 1
ATOM 4870 O O . ASN B 1 287 ? -1.646 -39.5 -17.109 1 96.81 287 ASN B O 1
ATOM 4874 N N . HIS B 1 288 ? 0.344 -39.594 -15.961 1 97.19 288 HIS B N 1
ATOM 4875 C CA . HIS B 1 288 ? 1.12 -39.375 -17.188 1 97.19 288 HIS B CA 1
ATOM 4876 C C . HIS B 1 288 ? 2.383 -40.25 -17.188 1 97.19 288 HIS B C 1
ATOM 4878 O O . HIS B 1 288 ? 3.316 -39.969 -17.953 1 97.19 288 HIS B O 1
ATOM 4884 N N . GLY B 1 289 ? 2.422 -41.281 -16.25 1 97.5 289 GLY B N 1
ATOM 4885 C CA . GLY B 1 289 ? 3.682 -41.969 -16.094 1 97.5 289 GLY B CA 1
ATOM 4886 C C . GLY B 1 289 ? 3.504 -43.469 -15.93 1 97.5 289 GLY B C 1
ATOM 4887 O O . GLY B 1 289 ? 2.568 -44.062 -16.484 1 97.5 289 GLY B O 1
ATOM 4888 N N . VAL B 1 290 ? 4.469 -44.062 -15.258 1 97.75 290 VAL B N 1
ATOM 4889 C CA . VAL B 1 290 ? 4.695 -45.5 -15.227 1 97.75 290 VAL B CA 1
ATOM 4890 C C . VAL B 1 290 ? 3.551 -46.188 -14.477 1 97.75 290 VAL B C 1
ATOM 4892 O O . VAL B 1 290 ? 3.336 -47.375 -14.633 1 97.75 290 VAL B O 1
ATOM 4895 N N . ASN B 1 291 ? 2.812 -45.406 -13.719 1 97.06 291 ASN B N 1
ATOM 4896 C CA . ASN B 1 291 ? 1.742 -46 -12.93 1 97.06 291 ASN B CA 1
ATOM 4897 C C . ASN B 1 291 ? 0.445 -46.094 -13.734 1 97.06 291 ASN B C 1
ATOM 4899 O O . ASN B 1 291 ? -0.553 -46.625 -13.242 1 97.06 291 ASN B O 1
ATOM 4903 N N . MET B 1 292 ? 0.498 -45.594 -14.914 1 95.94 292 MET B N 1
ATOM 4904 C CA . MET B 1 292 ? -0.693 -45.719 -15.75 1 95.94 292 MET B CA 1
ATOM 4905 C C . MET B 1 292 ? -0.892 -47.156 -16.203 1 95.94 292 MET B C 1
ATOM 4907 O O . MET B 1 292 ? 0.076 -47.906 -16.344 1 95.94 292 MET B O 1
ATOM 4911 N N . GLY B 1 293 ? -2.045 -47.469 -16.469 1 93.06 293 GLY B N 1
ATOM 4912 C CA . GLY B 1 293 ? -2.338 -48.781 -17.047 1 93.06 293 GLY B CA 1
ATOM 4913 C C . GLY B 1 293 ? -2.033 -48.844 -18.531 1 93.06 293 GLY B C 1
ATOM 4914 O O . GLY B 1 293 ? -1.916 -47.812 -19.203 1 93.06 293 GLY B O 1
ATOM 4915 N N . MET B 1 294 ? -1.828 -50.031 -18.922 1 91.5 294 MET B N 1
ATOM 4916 C CA . MET B 1 294 ? -1.562 -50.281 -20.328 1 91.5 294 MET B CA 1
ATOM 4917 C C . MET B 1 294 ? -2.322 -51.531 -20.812 1 91.5 294 MET B C 1
ATOM 4919 O O . MET B 1 294 ? -2.332 -52.562 -20.141 1 91.5 294 MET B O 1
ATOM 4923 N N . SER B 1 295 ? -3.033 -51.375 -21.891 1 90.06 295 SER B N 1
ATOM 4924 C CA . SER B 1 295 ? -3.598 -52.531 -22.578 1 90.06 295 SER B CA 1
ATOM 4925 C C . SER B 1 295 ? -2.637 -53.062 -23.625 1 90.06 295 SER B C 1
ATOM 4927 O O . SER B 1 295 ? -2.656 -52.625 -24.781 1 90.06 295 SER B O 1
ATOM 4929 N N . TRP B 1 296 ? -1.869 -54 -23.219 1 92.44 296 TRP B N 1
ATOM 4930 C CA . TRP B 1 296 ? -0.852 -54.594 -24.094 1 92.44 296 TRP B CA 1
ATOM 4931 C C . TRP B 1 296 ? -1.492 -55.344 -25.266 1 92.44 296 TRP B C 1
ATOM 4933 O O . TRP B 1 296 ? -2.604 -55.844 -25.141 1 92.44 296 TRP B O 1
ATOM 4943 N N . PRO B 1 297 ? -0.817 -55.312 -26.375 1 90.75 297 PRO B N 1
ATOM 4944 C CA . PRO B 1 297 ? -1.375 -55.969 -27.562 1 90.75 297 PRO B CA 1
ATOM 4945 C C . PRO B 1 297 ? -1.68 -57.438 -27.328 1 90.75 297 PRO B C 1
ATOM 4947 O O . PRO B 1 297 ? -0.859 -58.156 -26.75 1 90.75 297 PRO B O 1
ATOM 4950 N N . THR B 1 298 ? -2.84 -57.875 -27.625 1 91.12 298 THR B N 1
ATOM 4951 C CA . THR B 1 298 ? -3.283 -59.25 -27.531 1 91.12 298 THR B CA 1
ATOM 4952 C C . THR B 1 298 ? -3.943 -59.688 -28.828 1 91.12 298 THR B C 1
ATOM 4954 O O . THR B 1 298 ? -4.258 -58.875 -29.688 1 91.12 298 THR B O 1
ATOM 4957 N N . PHE B 1 299 ? -3.994 -61 -28.953 1 92.38 299 PHE B N 1
ATOM 4958 C CA . PHE B 1 299 ? -4.594 -61.562 -30.141 1 92.38 299 PHE B CA 1
ATOM 4959 C C . PHE B 1 299 ? -6.051 -61.156 -30.281 1 92.38 299 PHE B C 1
ATOM 4961 O O . PHE B 1 299 ? -6.82 -61.25 -29.312 1 92.38 299 PHE B O 1
ATOM 4968 N N . VAL B 1 300 ? -6.387 -60.656 -31.406 1 84.5 300 VAL B N 1
ATOM 4969 C CA . VAL B 1 300 ? -7.758 -60.25 -31.688 1 84.5 300 VAL B CA 1
ATOM 4970 C C . VAL B 1 300 ? -8.344 -61.125 -32.781 1 84.5 300 VAL B C 1
ATOM 4972 O O . VAL B 1 300 ? -7.801 -61.188 -33.906 1 84.5 300 VAL B O 1
ATOM 4975 N N . ILE B 1 301 ? -9.398 -61.844 -32.375 1 78.38 301 ILE B N 1
ATOM 4976 C CA . ILE B 1 301 ? -10.078 -62.719 -33.312 1 78.38 301 ILE B CA 1
ATOM 4977 C C . ILE B 1 301 ? -10.828 -61.875 -34.344 1 78.38 301 ILE B C 1
ATOM 4979 O O . ILE B 1 301 ? -11.227 -60.75 -34.062 1 78.38 301 ILE B O 1
ATOM 4983 N N . THR B 1 302 ? -10.789 -62.125 -35.625 1 64.06 302 THR B N 1
ATOM 4984 C CA . THR B 1 302 ? -11.398 -61.438 -36.781 1 64.06 302 THR B CA 1
ATOM 4985 C C . THR B 1 302 ? -12.797 -60.938 -36.438 1 64.06 302 THR B C 1
ATOM 4987 O O . THR B 1 302 ? -13.523 -61.594 -35.688 1 64.06 302 THR B O 1
ATOM 4990 N N . VAL B 1 303 ? -12.977 -59.438 -36.375 1 53.62 303 VAL B N 1
ATOM 4991 C CA . VAL B 1 303 ? -14.359 -59 -36.406 1 53.62 303 VAL B CA 1
ATOM 4992 C C . VAL B 1 303 ? -15.031 -59.375 -37.719 1 53.62 303 VAL B C 1
ATOM 4994 O O . VAL B 1 303 ? -14.383 -59.406 -38.75 1 53.62 303 VAL B O 1
#

Foldseek 3Di:
DPCPVPPCVVVPPDCDCLDPPSCLVLLVVVVVLLVVLVVVLVVLLVVLVVLQVQLVVLLVVLVVVVVVLVPDDDDDLVSQLVNLVSLLSNLSSVLSNQLSCLSNPPLSVLSVVVSVVLWDDDPPDTPSSVVLVVLLCVLCVVLVVLVVQLVVLVVQLVVLVVVLVVLVVVLVVVVVPPVDDPVRSVVSVVVSVVSVVSNVVSVVSNVVSVVVSVVCVVSSCVSNVVSSVVSVVSVVVSVVSVVVSVVSNVVSVPCVPPPVNVVSVVSSVVSNVSDDVVVVVVVCCDPPHDVDDDDDDDDDDDD/DCPVVCVCVVVPPDCDCLDPPSCLVLLVVVVVLLVVLVVVLVVLLVVLVVLQVQLVVLLVVLVVVVVVLVPDDDDDLQSQLVNLVSLLSNLSSVLSNQLSCLSNPPLSVLSVVVSVVLWDDDPPDTPSSVVLVVLLCVLCVVLVVLVVQLVVLVVQLVVLVVVLVVLVVVLVVVVVPPVDDPVVSVVSVVVSVVSVVSNVVSVVSNVVSVVVSVVCVVSSCVSNVVSSVVSVVSVVVSVVSVVVSVVSNVVSVPCVPPPVNVVSVVSSVVSNVSDDVVVVVVVCCDPPHDVDDDDDDDDDDDD